Protein AF-0000000087025611 (afdb_homodimer)

Structure (mmCIF, N/CA/C/O backbone):
data_AF-0000000087025611-model_v1
#
loop_
_entity.id
_entity.type
_entity.pdbx_description
1 polymer 'SCY1-like protein 2'
#
loop_
_atom_site.group_PDB
_atom_site.id
_atom_site.type_symbol
_atom_site.label_atom_id
_atom_site.label_alt_id
_atom_site.label_comp_id
_atom_site.label_asym_id
_atom_site.label_entity_id
_atom_site.label_seq_id
_atom_site.pdbx_PDB_ins_code
_atom_site.Cartn_x
_atom_site.Cartn_y
_atom_site.Cartn_z
_atom_site.occupancy
_atom_site.B_iso_or_equiv
_atom_site.auth_seq_id
_atom_site.auth_comp_id
_atom_site.auth_asym_id
_atom_site.auth_atom_id
_atom_site.pdbx_PDB_model_num
ATOM 1 N N . MET A 1 1 ? 12.031 -62.906 -44.969 1 27.3 1 MET A N 1
ATOM 2 C CA . MET A 1 1 ? 12.945 -62.625 -43.844 1 27.3 1 MET A CA 1
ATOM 3 C C . MET A 1 1 ? 12.258 -61.812 -42.781 1 27.3 1 MET A C 1
ATOM 5 O O . MET A 1 1 ? 12.82 -61.594 -41.688 1 27.3 1 MET A O 1
ATOM 9 N N . THR A 1 2 ? 11.25 -61 -43.188 1 36.03 2 THR A N 1
ATOM 10 C CA . THR A 1 2 ? 10.508 -60.031 -42.344 1 36.03 2 THR A CA 1
ATOM 11 C C . THR A 1 2 ? 9.617 -60.75 -41.344 1 36.03 2 THR A C 1
ATOM 13 O O . THR A 1 2 ? 9.25 -60.188 -40.312 1 36.03 2 THR A O 1
ATOM 16 N N . TYR A 1 3 ? 9.086 -61.906 -41.75 1 37.44 3 TYR A N 1
ATOM 17 C CA . TYR A 1 3 ? 8.156 -62.719 -40.969 1 37.44 3 TYR A CA 1
ATOM 18 C C . TYR A 1 3 ? 8.875 -63.469 -39.844 1 37.44 3 TYR A C 1
ATOM 20 O O . TYR A 1 3 ? 8.242 -63.906 -38.875 1 37.44 3 TYR A O 1
ATOM 28 N N . LYS A 1 4 ? 10.133 -63.969 -39.969 1 45.97 4 LYS A N 1
ATOM 29 C CA . LYS A 1 4 ? 10.93 -64.688 -39 1 45.97 4 LYS A CA 1
ATOM 30 C C . LYS A 1 4 ? 11.32 -63.844 -37.812 1 45.97 4 LYS A C 1
ATOM 32 O O . LYS A 1 4 ? 11.5 -64.375 -36.688 1 45.97 4 LYS A O 1
ATOM 37 N N . GLY A 1 5 ? 11.492 -62.531 -38.031 1 41.69 5 GLY A N 1
ATOM 38 C CA . GLY A 1 5 ? 11.781 -61.562 -36.969 1 41.69 5 GLY A CA 1
ATOM 39 C C . GLY A 1 5 ? 10.633 -61.406 -35.969 1 41.69 5 GLY A C 1
ATOM 40 O O . GLY A 1 5 ? 10.859 -61.125 -34.812 1 41.69 5 GLY A O 1
ATOM 41 N N . CYS A 1 6 ? 9.445 -61.5 -36.5 1 44.56 6 CYS A N 1
ATOM 42 C CA . CYS A 1 6 ? 8.203 -61.406 -35.75 1 44.56 6 CYS A CA 1
ATOM 43 C C . CYS A 1 6 ? 8 -62.656 -34.875 1 44.56 6 CYS A C 1
ATOM 45 O O . CYS A 1 6 ? 7.367 -62.562 -33.812 1 44.56 6 CYS A O 1
ATOM 47 N N . SER A 1 7 ? 8.375 -63.875 -35.406 1 44.81 7 SER A N 1
ATOM 48 C CA . SER A 1 7 ? 8.195 -65.125 -34.656 1 44.81 7 SER A CA 1
ATOM 49 C C . SER A 1 7 ? 9.086 -65.188 -33.406 1 44.81 7 SER A C 1
ATOM 51 O O . SER A 1 7 ? 8.664 -65.625 -32.375 1 44.81 7 SER A O 1
ATOM 53 N N . LEU A 1 8 ? 10.383 -64.875 -33.562 1 44.75 8 LEU A N 1
ATOM 54 C CA . LEU A 1 8 ? 11.281 -64.812 -32.406 1 44.75 8 LEU A CA 1
ATOM 55 C C . LEU A 1 8 ? 10.844 -63.688 -31.453 1 44.75 8 LEU A C 1
ATOM 57 O O . LEU A 1 8 ? 11.031 -63.812 -30.234 1 44.75 8 LEU A O 1
ATOM 61 N N . GLN A 1 9 ? 10.297 -62.656 -31.969 1 46.59 9 GLN A N 1
ATOM 62 C CA . GLN A 1 9 ? 9.727 -61.531 -31.219 1 46.59 9 GLN A CA 1
ATOM 63 C C . GLN A 1 9 ? 8.531 -61.969 -30.391 1 46.59 9 GLN A C 1
ATOM 65 O O . GLN A 1 9 ? 8.398 -61.594 -29.219 1 46.59 9 GLN A O 1
ATOM 70 N N . MET A 1 10 ? 7.656 -62.719 -31.078 1 48.69 10 MET A N 1
ATOM 71 C CA . MET A 1 10 ? 6.473 -63.281 -30.422 1 48.69 10 MET A CA 1
ATOM 72 C C . MET A 1 10 ? 6.863 -64.375 -29.422 1 48.69 10 MET A C 1
ATOM 74 O O . MET A 1 10 ? 6.254 -64.5 -28.344 1 48.69 10 MET A O 1
ATOM 78 N N . SER A 1 11 ? 7.723 -65.312 -29.828 1 49.12 11 SER A N 1
ATOM 79 C CA . SER A 1 11 ? 8.203 -66.375 -28.906 1 49.12 11 SER A CA 1
ATOM 80 C C . SER A 1 11 ? 8.922 -65.75 -27.703 1 49.12 11 SER A C 1
ATOM 82 O O . SER A 1 11 ? 8.836 -66.25 -26.594 1 49.12 11 SER A O 1
ATOM 84 N N . LEU A 1 12 ? 9.688 -64.688 -27.938 1 46.97 12 LEU A N 1
ATOM 85 C CA . LEU A 1 12 ? 10.344 -63.969 -26.859 1 46.97 12 LEU A CA 1
ATOM 86 C C . LEU A 1 12 ? 9.32 -63.312 -25.938 1 46.97 12 LEU A C 1
ATOM 88 O O . LEU A 1 12 ? 9.508 -63.312 -24.719 1 46.97 12 LEU A O 1
ATOM 92 N N . LEU A 1 13 ? 8.25 -62.812 -26.5 1 50.62 13 LEU A N 1
ATOM 93 C CA . LEU A 1 13 ? 7.184 -62.219 -25.719 1 50.62 13 LEU A CA 1
ATOM 94 C C . LEU A 1 13 ? 6.426 -63.281 -24.922 1 50.62 13 LEU A C 1
ATOM 96 O O . LEU A 1 13 ? 5.984 -63.031 -23.797 1 50.62 13 LEU A O 1
ATOM 100 N N . GLY A 1 14 ? 6.012 -64.375 -25.562 1 50.84 14 GLY A N 1
ATOM 101 C CA . GLY A 1 14 ? 5.402 -65.5 -24.828 1 50.84 14 GLY A CA 1
ATOM 102 C C . GLY A 1 14 ? 6.23 -65.938 -23.656 1 50.84 14 GLY A C 1
ATOM 103 O O . GLY A 1 14 ? 5.703 -66.188 -22.562 1 50.84 14 GLY A O 1
ATOM 104 N N . HIS A 1 15 ? 7.449 -66.25 -23.812 1 48.22 15 HIS A N 1
ATOM 105 C CA . HIS A 1 15 ? 8.43 -66.688 -22.797 1 48.22 15 HIS A CA 1
ATOM 106 C C . HIS A 1 15 ? 8.781 -65.5 -21.891 1 48.22 15 HIS A C 1
ATOM 108 O O . HIS A 1 15 ? 9.242 -65.688 -20.766 1 48.22 15 HIS A O 1
ATOM 114 N N . GLN A 1 16 ? 8.719 -64.375 -22.156 1 49.34 16 GLN A N 1
ATOM 115 C CA . GLN A 1 16 ? 9.117 -63.188 -21.469 1 49.34 16 GLN A CA 1
ATOM 116 C C . GLN A 1 16 ? 8.156 -62.844 -20.328 1 49.34 16 GLN A C 1
ATOM 118 O O . GLN A 1 16 ? 8.523 -62.156 -19.391 1 49.34 16 GLN A O 1
ATOM 123 N N . GLN A 1 17 ? 6.973 -63.094 -20.516 1 50 17 GLN A N 1
ATOM 124 C CA . GLN A 1 17 ? 6.121 -63.031 -19.328 1 50 17 GLN A CA 1
ATOM 125 C C . GLN A 1 17 ? 6.777 -63.688 -18.125 1 50 17 GLN A C 1
ATOM 127 O O . GLN A 1 17 ? 6.762 -63.156 -17.031 1 50 17 GLN A O 1
ATOM 132 N N . TRP A 1 18 ? 7.18 -64.875 -18.359 1 47.12 18 TRP A N 1
ATOM 133 C CA . TRP A 1 18 ? 7.809 -65.688 -17.328 1 47.12 18 TRP A CA 1
ATOM 134 C C . TRP A 1 18 ? 9.109 -65.062 -16.844 1 47.12 18 TRP A C 1
ATOM 136 O O . TRP A 1 18 ? 9.508 -65.25 -15.695 1 47.12 18 TRP A O 1
ATOM 146 N N . ILE A 1 19 ? 9.883 -64.5 -17.734 1 49.06 19 ILE A N 1
ATOM 147 C CA . ILE A 1 19 ? 11.25 -64.062 -17.453 1 49.06 19 ILE A CA 1
ATOM 148 C C . ILE A 1 19 ? 11.219 -62.844 -16.516 1 49.06 19 ILE A C 1
ATOM 150 O O . ILE A 1 19 ? 12.039 -62.719 -15.602 1 49.06 19 ILE A O 1
ATOM 154 N N . LEU A 1 20 ? 10.461 -61.875 -16.766 1 53.31 20 LEU A N 1
ATOM 155 C CA . LEU A 1 20 ? 10.477 -60.719 -15.859 1 53.31 20 LEU A CA 1
ATOM 156 C C . LEU A 1 20 ? 10.195 -61.188 -14.422 1 53.31 20 LEU A C 1
ATOM 158 O O . LEU A 1 20 ? 10.789 -60.656 -13.477 1 53.31 20 LEU A O 1
ATOM 162 N N . LEU A 1 21 ? 9.336 -62.281 -14.281 1 52.91 21 LEU A N 1
ATOM 163 C CA . LEU A 1 21 ? 8.938 -62.719 -12.945 1 52.91 21 LEU A CA 1
ATOM 164 C C . LEU A 1 21 ? 10.039 -63.531 -12.273 1 52.91 21 LEU A C 1
ATOM 166 O O . LEU A 1 21 ? 10.195 -63.469 -11.047 1 52.91 21 LEU A O 1
ATOM 170 N N . GLY A 1 22 ? 10.695 -64.375 -13.141 1 57.25 22 GLY A N 1
ATOM 171 C CA . GLY A 1 22 ? 11.578 -65.312 -12.453 1 57.25 22 GLY A CA 1
ATOM 172 C C . GLY A 1 22 ? 13.031 -64.875 -12.461 1 57.25 22 GLY A C 1
ATOM 173 O O . GLY A 1 22 ? 13.875 -65.5 -11.828 1 57.25 22 GLY A O 1
ATOM 174 N N . ARG A 1 23 ? 13.391 -63.688 -13.039 1 64.12 23 ARG A N 1
ATOM 175 C CA . ARG A 1 23 ? 14.797 -63.344 -13.188 1 64.12 23 ARG A CA 1
ATOM 176 C C . ARG A 1 23 ? 15.203 -62.25 -12.172 1 64.12 23 ARG A C 1
ATOM 178 O O . ARG A 1 23 ? 14.352 -61.688 -11.484 1 64.12 23 ARG A O 1
ATOM 185 N N . ASP A 1 24 ? 16.578 -62.281 -11.945 1 78.5 24 ASP A N 1
ATOM 186 C CA . ASP A 1 24 ? 17.094 -61.25 -11.055 1 78.5 24 ASP A CA 1
ATOM 187 C C . ASP A 1 24 ? 17.031 -59.875 -11.711 1 78.5 24 ASP A C 1
ATOM 189 O O . ASP A 1 24 ? 16.734 -59.75 -12.898 1 78.5 24 ASP A O 1
ATOM 193 N N . ASN A 1 25 ? 17.094 -58.844 -11.023 1 80.94 25 ASN A N 1
ATOM 194 C CA . ASN A 1 25 ? 16.922 -57.469 -11.43 1 80.94 25 ASN A CA 1
ATOM 195 C C . ASN A 1 25 ? 17.875 -57.094 -12.547 1 80.94 25 ASN A C 1
ATOM 197 O O . ASN A 1 25 ? 17.531 -56.312 -13.445 1 80.94 25 ASN A O 1
ATOM 201 N N . MET A 1 26 ? 19 -57.688 -12.523 1 81.75 26 MET A N 1
ATOM 202 C CA . MET A 1 26 ? 19.984 -57.375 -13.547 1 81.75 26 MET A CA 1
ATOM 203 C C . MET A 1 26 ? 19.547 -57.906 -14.914 1 81.75 26 MET A C 1
ATOM 205 O O . MET A 1 26 ? 19.641 -57.188 -15.914 1 81.75 26 MET A O 1
ATOM 209 N N . GLN A 1 27 ? 19.094 -59.031 -14.906 1 80.19 27 GLN A N 1
ATOM 210 C CA . GLN A 1 27 ? 18.609 -59.625 -16.141 1 80.19 27 GLN A CA 1
ATOM 211 C C . GLN A 1 27 ? 17.375 -58.906 -16.656 1 80.19 27 GLN A C 1
ATOM 213 O O . GLN A 1 27 ? 17.219 -58.719 -17.875 1 80.19 27 GLN A O 1
ATOM 218 N N . LYS A 1 28 ? 16.641 -58.594 -15.75 1 81.69 28 LYS A N 1
ATOM 219 C CA . LYS A 1 28 ? 15.43 -57.875 -16.109 1 81.69 28 LYS A CA 1
ATOM 220 C C . LYS A 1 28 ? 15.773 -56.531 -16.766 1 81.69 28 LYS A C 1
ATOM 222 O O . LYS A 1 28 ? 15.164 -56.156 -17.766 1 81.69 28 LYS A O 1
ATOM 227 N N . SER A 1 29 ? 16.719 -55.906 -16.203 1 84.56 29 SER A N 1
ATOM 228 C CA . SER A 1 29 ? 17.141 -54.594 -16.719 1 84.56 29 SER A CA 1
ATOM 229 C C . SER A 1 29 ? 17.672 -54.719 -18.141 1 84.56 29 SER A C 1
ATOM 231 O O . SER A 1 29 ? 17.375 -53.844 -18.984 1 84.56 29 SER A O 1
ATOM 233 N N . GLU A 1 30 ? 18.344 -55.719 -18.328 1 83.25 30 GLU A N 1
ATOM 234 C CA . GLU A 1 30 ? 18.906 -55.938 -19.672 1 83.25 30 GLU A CA 1
ATOM 235 C C . GLU A 1 30 ? 17.797 -56.219 -20.672 1 83.25 30 GLU A C 1
ATOM 237 O O . GLU A 1 30 ? 17.844 -55.75 -21.812 1 83.25 30 GL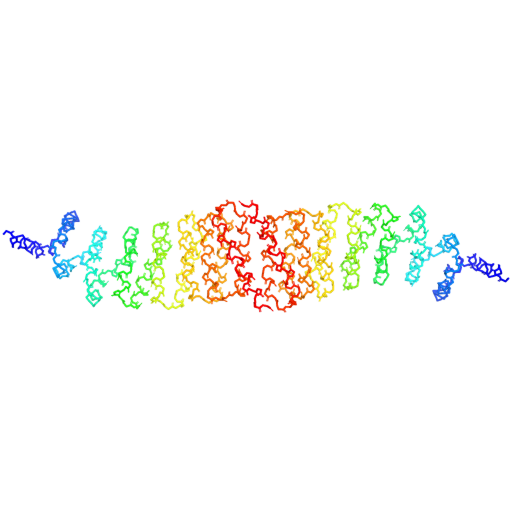U A O 1
ATOM 242 N N . PHE A 1 31 ? 16.969 -56.938 -20.172 1 80.94 31 PHE A N 1
ATOM 243 C CA . PHE A 1 31 ? 15.828 -57.25 -21.031 1 80.94 31 PHE A CA 1
ATOM 244 C C . PHE A 1 31 ? 15.031 -56 -21.375 1 80.94 31 PHE A C 1
ATOM 246 O O . PHE A 1 31 ? 14.664 -55.812 -22.531 1 80.94 31 PHE A O 1
ATOM 253 N N . LEU A 1 32 ? 14.742 -55.281 -20.453 1 83.81 32 LEU A N 1
ATOM 254 C CA . LEU A 1 32 ? 13.945 -54.094 -20.641 1 83.81 32 LEU A CA 1
ATOM 255 C C . LEU A 1 32 ? 14.664 -53.094 -21.562 1 83.81 32 LEU A C 1
ATOM 257 O O . LEU A 1 32 ? 14.023 -52.406 -22.359 1 83.81 32 LEU A O 1
ATOM 261 N N . LYS A 1 33 ? 15.891 -53.031 -21.406 1 83.94 33 LYS A N 1
ATOM 262 C CA . LYS A 1 33 ? 16.672 -52.188 -22.297 1 83.94 33 LYS A CA 1
ATOM 263 C C . LYS A 1 33 ? 16.547 -52.656 -23.75 1 83.94 33 LYS A C 1
ATOM 265 O O . LYS A 1 33 ? 16.391 -51.844 -24.656 1 83.94 33 LYS A O 1
ATOM 270 N N . ALA A 1 34 ? 16.609 -53.844 -23.844 1 80 34 ALA A N 1
ATOM 271 C CA . ALA A 1 34 ? 16.469 -54.438 -25.188 1 80 34 ALA A CA 1
ATOM 272 C C . ALA A 1 34 ? 15.078 -54.188 -25.75 1 80 34 ALA A C 1
ATOM 274 O O . ALA A 1 34 ? 14.93 -53.844 -26.922 1 80 34 ALA A O 1
ATOM 275 N N . LEU A 1 35 ? 14.164 -54.375 -24.922 1 80 35 LEU A N 1
ATOM 276 C CA . LEU A 1 35 ? 12.781 -54.125 -25.312 1 80 35 LEU A CA 1
ATOM 277 C C . LEU A 1 35 ? 12.578 -52.688 -25.766 1 80 35 LEU A C 1
ATOM 279 O O . LEU A 1 35 ? 11.867 -52.438 -26.734 1 80 35 LEU A O 1
ATOM 283 N N . SER A 1 36 ? 13.156 -51.781 -25.109 1 80.81 36 SER A N 1
ATOM 284 C CA . SER A 1 36 ? 13.039 -50.375 -25.422 1 80.81 36 SER A CA 1
ATOM 285 C C . SER A 1 36 ? 13.609 -50.062 -26.797 1 80.81 36 SER A C 1
ATOM 287 O O . SER A 1 36 ? 13.078 -49.188 -27.516 1 80.81 36 SER A O 1
ATOM 289 N N . ASP A 1 37 ? 14.547 -50.719 -27.156 1 78.81 37 ASP A N 1
ATOM 290 C CA . ASP A 1 37 ? 15.18 -50.5 -28.453 1 78.81 37 ASP A CA 1
ATOM 291 C C . ASP A 1 37 ? 14.312 -51.062 -29.578 1 78.81 37 ASP A C 1
ATOM 293 O O . ASP A 1 37 ? 14.336 -50.531 -30.703 1 78.81 37 ASP A O 1
ATOM 297 N N . MET A 1 38 ? 13.539 -52.031 -29.219 1 76.5 38 MET A N 1
ATOM 298 C CA . MET A 1 38 ? 12.727 -52.688 -30.234 1 76.5 38 MET A CA 1
ATOM 299 C C . MET A 1 38 ? 11.305 -52.125 -30.25 1 76.5 38 MET A C 1
ATOM 301 O O . MET A 1 38 ? 10.469 -52.562 -31.047 1 76.5 38 MET A O 1
ATOM 305 N N . TRP A 1 39 ? 11.078 -51.156 -29.516 1 75.19 39 TRP A N 1
ATOM 306 C CA . TRP A 1 39 ? 9.758 -50.594 -29.203 1 75.19 39 TRP A CA 1
ATOM 307 C C . TRP A 1 39 ? 9.039 -50.156 -30.453 1 75.19 39 TRP A C 1
ATOM 309 O O . TRP A 1 39 ? 7.844 -50.406 -30.625 1 75.19 39 TRP A O 1
ATOM 319 N N . LYS A 1 40 ? 9.758 -49.5 -31.281 1 76.19 40 LYS A N 1
ATOM 320 C CA . LYS A 1 40 ? 9.211 -48.906 -32.5 1 76.19 40 LYS A CA 1
ATOM 321 C C . LYS A 1 40 ? 8.742 -50 -33.469 1 76.19 40 LYS A C 1
ATOM 323 O O . LYS A 1 40 ? 7.914 -49.75 -34.344 1 76.19 40 LYS A O 1
ATOM 328 N N . ASP A 1 41 ? 9.141 -51.188 -33.219 1 76.31 41 ASP A N 1
ATOM 329 C CA . ASP A 1 41 ? 8.844 -52.281 -34.156 1 76.31 41 ASP A CA 1
ATOM 330 C C . ASP A 1 41 ? 7.547 -52.969 -33.781 1 76.31 41 ASP A C 1
ATOM 332 O O . ASP A 1 41 ? 7.008 -53.75 -34.594 1 76.31 41 ASP A O 1
ATOM 336 N N . PHE A 1 42 ? 7.102 -52.719 -32.688 1 79.56 42 PHE A N 1
ATOM 337 C CA . PHE A 1 42 ? 5.898 -53.375 -32.219 1 79.56 42 PHE A CA 1
ATOM 338 C C . PHE A 1 42 ? 4.652 -52.625 -32.625 1 79.56 42 PHE A C 1
ATOM 340 O O . PHE A 1 42 ? 4.645 -51.375 -32.625 1 79.56 42 PHE A O 1
ATOM 347 N N . ASP A 1 43 ? 3.711 -53.438 -33.125 1 82.44 43 ASP A N 1
ATOM 348 C CA . ASP A 1 43 ? 2.422 -52.781 -33.375 1 82.44 43 ASP A CA 1
ATOM 349 C C . ASP A 1 43 ? 1.717 -52.469 -32.031 1 82.44 43 ASP A C 1
ATOM 351 O O . ASP A 1 43 ? 2.039 -53.031 -31 1 82.44 43 ASP A O 1
ATOM 355 N N . SER A 1 44 ? 0.747 -51.656 -32.094 1 84.19 44 SER A N 1
ATOM 356 C CA . SER A 1 44 ? 0.056 -51.125 -30.906 1 84.19 44 SER A CA 1
ATOM 357 C C . SER A 1 44 ? -0.685 -52.25 -30.172 1 84.19 44 SER A C 1
ATOM 359 O O . SER A 1 44 ? -0.745 -52.25 -28.938 1 84.19 44 SER A O 1
ATOM 361 N N . ARG A 1 45 ? -1.154 -53.156 -30.906 1 84.75 45 ARG A N 1
ATOM 362 C CA . ARG A 1 45 ? -1.917 -54.25 -30.297 1 84.75 45 ARG A CA 1
ATOM 363 C C . ARG A 1 45 ? -1.011 -55.156 -29.5 1 84.75 45 ARG A C 1
ATOM 365 O O . ARG A 1 45 ? -1.366 -55.594 -28.406 1 84.75 45 ARG A O 1
ATOM 372 N N . VAL A 1 46 ? 0.143 -55.406 -30.094 1 83 46 VAL A N 1
ATOM 373 C CA . VAL A 1 46 ? 1.105 -56.25 -29.422 1 83 46 VAL A CA 1
ATOM 374 C C . VAL A 1 46 ? 1.57 -55.594 -28.125 1 83 46 VAL A C 1
ATOM 376 O O . VAL A 1 46 ? 1.651 -56.219 -27.078 1 83 46 VAL A O 1
ATOM 379 N N . LEU A 1 47 ? 1.845 -54.438 -28.266 1 84.81 47 LEU A N 1
ATOM 380 C CA . LEU A 1 47 ? 2.295 -53.688 -27.094 1 84.81 47 LEU A CA 1
ATOM 381 C C . LEU A 1 47 ? 1.229 -53.688 -26 1 84.81 47 LEU A C 1
ATOM 383 O O . LEU A 1 47 ? 1.532 -53.906 -24.828 1 84.81 47 LEU A O 1
ATOM 387 N N . GLN A 1 48 ? 0.052 -53.562 -26.328 1 86.75 48 GLN A N 1
ATOM 388 C CA . GLN A 1 48 ? -1.047 -53.406 -25.391 1 86.75 48 GLN A CA 1
ATOM 389 C C . GLN A 1 48 ? -1.408 -54.719 -24.75 1 86.75 48 GLN A C 1
ATOM 391 O O . GLN A 1 48 ? -1.672 -54.781 -23.547 1 86.75 48 GLN A O 1
ATOM 396 N N . TYR A 1 49 ? -1.342 -55.719 -25.547 1 85.19 49 TYR A N 1
ATOM 397 C CA . TYR A 1 49 ? -1.944 -56.938 -25.031 1 85.19 49 TYR A CA 1
ATOM 398 C C . TYR A 1 49 ? -0.875 -57.938 -24.641 1 85.19 49 TYR A C 1
ATOM 400 O O . TYR A 1 49 ? -1.134 -58.844 -23.844 1 85.19 49 TYR A O 1
ATOM 408 N N . LYS A 1 50 ? 0.279 -57.688 -25.141 1 84.19 50 LYS A N 1
ATOM 409 C CA . LYS A 1 50 ? 1.318 -58.688 -24.828 1 84.19 50 LYS A CA 1
ATOM 410 C C . LYS A 1 50 ? 2.4 -58.094 -23.938 1 84.19 50 LYS A C 1
ATOM 412 O O . LYS A 1 50 ? 2.918 -58.75 -23.047 1 84.19 50 LYS A O 1
ATOM 417 N N . VAL A 1 51 ? 2.707 -56.938 -24.188 1 85.56 51 VAL A N 1
ATOM 418 C CA . VAL A 1 51 ? 3.844 -56.344 -23.5 1 85.56 51 VAL A CA 1
ATOM 419 C C . VAL A 1 51 ? 3.369 -55.625 -22.234 1 85.56 51 VAL A C 1
ATOM 421 O O . VAL A 1 51 ? 4 -55.75 -21.172 1 85.56 51 VAL A O 1
ATOM 424 N N . LEU A 1 52 ? 2.27 -55.031 -22.25 1 89.19 52 LEU A N 1
ATOM 425 C CA . LEU A 1 52 ? 1.783 -54.156 -21.172 1 89.19 52 LEU A CA 1
ATOM 426 C C . LEU A 1 52 ? 1.479 -54.969 -19.922 1 89.19 52 LEU A C 1
ATOM 428 O O . LEU A 1 52 ? 1.9 -54.625 -18.828 1 89.19 52 LEU A O 1
ATOM 432 N N . PRO A 1 53 ? 0.825 -56.062 -20.078 1 87.69 53 PRO A N 1
ATOM 433 C CA . PRO A 1 53 ? 0.436 -56.812 -18.875 1 87.69 53 PRO A CA 1
ATOM 434 C C . PRO A 1 53 ? 1.636 -57.25 -18.047 1 87.69 53 PRO A C 1
ATOM 436 O O . PRO A 1 53 ? 1.676 -57 -16.828 1 87.69 53 PRO A O 1
ATOM 439 N N . PRO A 1 54 ? 2.646 -57.812 -18.609 1 85.56 54 PRO A N 1
ATOM 440 C CA . PRO A 1 54 ? 3.816 -58.156 -17.797 1 85.56 54 PRO A CA 1
ATOM 441 C C . PRO A 1 54 ? 4.512 -56.938 -17.203 1 85.56 54 PRO A C 1
ATOM 443 O O . PRO A 1 54 ? 5.059 -57 -16.109 1 85.56 54 PRO A O 1
ATOM 446 N N . LEU A 1 55 ? 4.629 -55.938 -17.922 1 88.62 55 LEU A N 1
ATOM 447 C CA . LEU A 1 55 ? 5.207 -54.688 -17.406 1 88.62 55 LEU A CA 1
ATOM 448 C C . LEU A 1 55 ? 4.441 -54.188 -16.188 1 88.62 55 LEU A C 1
ATOM 450 O O . LEU A 1 55 ? 5.047 -53.812 -15.188 1 88.62 55 LEU A O 1
ATOM 454 N N . CYS A 1 56 ? 3.158 -54.25 -16.25 1 90.75 56 CYS A N 1
ATOM 455 C CA . CYS A 1 56 ? 2.305 -53.812 -15.148 1 90.75 56 CYS A CA 1
ATOM 456 C C . CYS A 1 56 ? 2.52 -54.688 -13.914 1 90.75 56 CYS A C 1
ATOM 458 O O . CYS A 1 56 ? 2.516 -54.188 -12.789 1 90.75 56 CYS A O 1
ATOM 460 N N . ALA A 1 57 ? 2.758 -55.875 -14.188 1 87.12 57 ALA A N 1
ATOM 461 C CA . ALA A 1 57 ? 2.979 -56.812 -13.086 1 87.12 57 ALA A CA 1
ATOM 462 C C . ALA A 1 57 ? 4.305 -56.5 -12.383 1 87.12 57 ALA A C 1
ATOM 464 O O . ALA A 1 57 ? 4.445 -56.75 -11.18 1 87.12 57 ALA A O 1
ATOM 465 N N . GLU A 1 58 ? 5.203 -55.969 -13.125 1 86.06 58 GLU A N 1
ATOM 466 C CA . GLU A 1 58 ? 6.543 -55.719 -12.586 1 86.06 58 GLU A CA 1
ATOM 467 C C . GLU A 1 58 ? 6.637 -54.344 -11.938 1 86.06 58 GLU A C 1
ATOM 469 O O . GLU A 1 58 ? 7.656 -54 -11.336 1 86.06 58 GLU A O 1
ATOM 474 N N . LEU A 1 59 ? 5.66 -53.594 -11.969 1 88.62 59 LEU A N 1
ATOM 475 C CA . LEU A 1 59 ? 5.668 -52.25 -11.438 1 88.62 59 LEU A CA 1
ATOM 476 C C . LEU A 1 59 ? 5.797 -52.281 -9.922 1 88.62 59 LEU A C 1
ATOM 478 O O . LEU A 1 59 ? 6.176 -51.25 -9.312 1 88.62 59 LEU A O 1
ATOM 482 N N . ARG A 1 60 ? 5.52 -53.344 -9.367 1 84 60 ARG A N 1
ATOM 483 C CA . ARG A 1 60 ? 5.641 -53.469 -7.922 1 84 60 ARG A CA 1
ATOM 484 C C . ARG A 1 60 ? 7.105 -53.5 -7.496 1 84 60 ARG A C 1
ATOM 486 O O . ARG A 1 60 ? 7.426 -53.281 -6.328 1 84 60 ARG A O 1
ATOM 493 N N . ASN A 1 61 ? 7.93 -53.812 -8.445 1 84.06 61 ASN A N 1
ATOM 494 C CA . ASN A 1 61 ? 9.367 -53.812 -8.203 1 84.06 61 ASN A CA 1
ATOM 495 C C . ASN A 1 61 ? 9.938 -52.375 -8.25 1 84.06 61 ASN A C 1
ATOM 497 O O . ASN A 1 61 ? 10.156 -51.844 -9.328 1 84.06 61 ASN A O 1
ATOM 501 N N . LEU A 1 62 ? 10.352 -51.938 -7.152 1 82.75 62 LEU A N 1
ATOM 502 C CA . LEU A 1 62 ? 10.773 -50.562 -6.984 1 82.75 62 LEU A CA 1
ATOM 503 C C . LEU A 1 62 ? 12.047 -50.281 -7.77 1 82.75 62 LEU A C 1
ATOM 505 O O . LEU A 1 62 ? 12.219 -49.188 -8.312 1 82.75 62 LEU A O 1
ATOM 509 N N . VAL A 1 63 ? 12.828 -51.188 -7.836 1 83.94 63 VAL A N 1
ATOM 510 C CA . VAL A 1 63 ? 14.125 -51.031 -8.492 1 83.94 63 VAL A CA 1
ATOM 511 C C . VAL A 1 63 ? 13.922 -50.844 -10 1 83.94 63 VAL A C 1
ATOM 513 O O . VAL A 1 63 ? 14.625 -50.062 -10.641 1 83.94 63 VAL A O 1
ATOM 516 N N . MET A 1 64 ? 12.914 -51.5 -10.516 1 85.62 64 MET A N 1
ATOM 517 C CA . MET A 1 64 ? 12.711 -51.531 -11.961 1 85.62 64 MET A CA 1
ATOM 518 C C . MET A 1 64 ? 11.734 -50.438 -12.391 1 85.62 64 MET A C 1
ATOM 520 O O . MET A 1 64 ? 11.609 -50.125 -13.578 1 85.62 64 MET A O 1
ATOM 524 N N . GLN A 1 65 ? 11.125 -49.844 -11.461 1 88.25 65 GLN A N 1
ATOM 525 C CA . GLN A 1 65 ? 10.047 -48.906 -11.719 1 88.25 65 GLN A CA 1
ATOM 526 C C . GLN A 1 65 ? 10.516 -47.781 -12.633 1 88.25 65 GLN A C 1
ATOM 528 O O . GLN A 1 65 ? 9.828 -47.438 -13.586 1 88.25 65 GLN A O 1
ATOM 533 N N . PRO A 1 66 ? 11.633 -47.25 -12.398 1 88.38 66 PRO A N 1
ATOM 534 C CA . PRO A 1 66 ? 12.078 -46.125 -13.227 1 88.38 66 PRO A CA 1
ATOM 535 C C . PRO A 1 66 ? 12.219 -46.5 -14.703 1 88.38 66 PRO A C 1
ATOM 537 O O . PRO A 1 66 ? 12.07 -45.656 -15.57 1 88.38 66 PRO A O 1
ATOM 540 N N . MET A 1 67 ? 12.438 -47.75 -14.898 1 87.94 67 MET A N 1
ATOM 541 C CA . MET A 1 67 ? 12.609 -48.188 -16.281 1 87.94 67 MET A CA 1
ATOM 542 C C . MET A 1 67 ? 11.273 -48.594 -16.891 1 87.94 67 MET A C 1
ATOM 544 O O . MET A 1 67 ? 11.078 -48.438 -18.094 1 87.94 67 MET A O 1
ATOM 548 N N . ILE A 1 68 ? 10.422 -49.031 -16.094 1 90.56 68 ILE A N 1
ATOM 549 C CA . ILE A 1 68 ? 9.172 -49.594 -16.578 1 90.56 68 ILE A CA 1
ATOM 550 C C . ILE A 1 68 ? 8.141 -48.5 -16.781 1 90.56 68 ILE A C 1
ATOM 552 O O . ILE A 1 68 ? 7.363 -48.531 -17.75 1 90.56 68 ILE A O 1
ATOM 556 N N . VAL A 1 69 ? 8.18 -47.531 -15.992 1 93.06 69 VAL A N 1
ATOM 557 C CA . VAL A 1 69 ? 7.145 -46.5 -15.969 1 93.06 69 VAL A CA 1
ATOM 558 C C . VAL A 1 69 ? 7.105 -45.781 -17.312 1 93.06 69 VAL A C 1
ATOM 560 O O . VAL A 1 69 ? 6.039 -45.625 -17.922 1 93.06 69 VAL A O 1
ATOM 563 N N . PRO A 1 70 ? 8.25 -45.344 -17.828 1 92.38 70 PRO A N 1
ATOM 564 C CA . PRO A 1 70 ? 8.203 -44.688 -19.109 1 92.38 70 PRO A CA 1
ATOM 565 C C . PRO A 1 70 ? 7.613 -45.531 -20.219 1 92.38 70 PRO A C 1
ATOM 567 O O . PRO A 1 70 ? 6.945 -45.031 -21.125 1 92.38 70 PRO A O 1
ATOM 570 N N . MET A 1 71 ? 7.852 -46.781 -20.109 1 88.94 71 MET A N 1
ATOM 571 C CA . MET A 1 71 ? 7.336 -47.688 -21.109 1 88.94 71 MET A CA 1
ATOM 572 C C . MET A 1 71 ? 5.82 -47.844 -21 1 88.94 71 MET A C 1
ATOM 574 O O . MET A 1 71 ? 5.117 -47.812 -22.016 1 88.94 71 MET A O 1
ATOM 578 N N . VAL A 1 72 ? 5.418 -47.969 -19.812 1 92.38 72 VAL A N 1
ATOM 579 C CA . VAL A 1 72 ? 3.984 -48.094 -19.562 1 92.38 72 VAL A CA 1
ATOM 580 C C . VAL A 1 72 ? 3.266 -46.844 -20.031 1 92.38 72 VAL A C 1
ATOM 582 O O . VAL A 1 72 ? 2.221 -46.906 -20.672 1 92.38 72 VAL A O 1
ATOM 585 N N . LEU A 1 73 ? 3.82 -45.688 -19.812 1 93.38 73 LEU A N 1
ATOM 586 C CA . LEU A 1 73 ? 3.227 -44.406 -20.203 1 93.38 73 LEU A CA 1
ATOM 587 C C . LEU A 1 73 ? 3.209 -44.25 -21.719 1 93.38 73 LEU A C 1
ATOM 589 O O . LEU A 1 73 ? 2.246 -43.719 -22.281 1 93.38 73 LEU A O 1
ATOM 593 N N . LYS A 1 74 ? 4.242 -44.656 -22.297 1 90.81 74 LYS A N 1
ATOM 594 C CA . LYS A 1 74 ? 4.301 -44.594 -23.75 1 90.81 74 LYS A CA 1
ATOM 595 C C . LYS A 1 74 ? 3.205 -45.438 -24.391 1 90.81 74 LYS A C 1
ATOM 597 O O . LYS A 1 74 ? 2.562 -45 -25.359 1 90.81 74 LYS A O 1
ATOM 602 N N . ILE A 1 75 ? 2.982 -46.594 -23.875 1 91.25 75 ILE A N 1
ATOM 603 C CA . ILE A 1 75 ? 1.931 -47.469 -24.375 1 91.25 75 ILE A CA 1
ATOM 604 C C . ILE A 1 75 ? 0.564 -46.844 -24.109 1 91.25 75 ILE A C 1
ATOM 606 O O . ILE A 1 75 ? -0.346 -46.938 -24.938 1 91.25 75 ILE A O 1
ATOM 610 N N . ALA A 1 76 ? 0.454 -46.281 -23 1 92.81 76 ALA A N 1
ATOM 611 C CA . ALA A 1 76 ? -0.795 -45.625 -22.578 1 92.81 76 ALA A CA 1
ATOM 612 C C . ALA A 1 76 ? -1.212 -44.531 -23.562 1 92.81 76 ALA A C 1
ATOM 614 O O . ALA A 1 76 ? -2.402 -44.25 -23.703 1 92.81 76 ALA A O 1
ATOM 615 N N . GLU A 1 77 ? -0.243 -43.906 -24.266 1 91.56 77 GLU A N 1
ATOM 616 C CA . GLU A 1 77 ? -0.536 -42.844 -25.219 1 91.56 77 GLU A CA 1
ATOM 617 C C . GLU A 1 77 ? -1.445 -43.344 -26.344 1 91.56 77 GLU A C 1
ATOM 619 O O . GLU A 1 77 ? -2.336 -42.625 -26.797 1 91.56 77 GLU A O 1
ATOM 624 N N . SER A 1 78 ? -1.197 -44.562 -26.672 1 88.88 78 SER A N 1
ATOM 625 C CA . SER A 1 78 ? -1.954 -45.125 -27.781 1 88.88 78 SER A CA 1
ATOM 626 C C . SER A 1 78 ? -3.164 -45.938 -27.281 1 88.88 78 SER A C 1
ATOM 628 O O . SER A 1 78 ? -4 -46.344 -28.078 1 88.88 78 SER A O 1
ATOM 630 N N . GLN A 1 79 ? -3.297 -46.094 -26.094 1 91.12 79 GLN A N 1
ATOM 631 C CA . GLN A 1 79 ? -4.395 -46.844 -25.5 1 91.12 79 GLN A CA 1
ATOM 632 C C . GLN A 1 79 ? -5.668 -46 -25.438 1 91.12 79 GLN A C 1
ATOM 634 O O . GLN A 1 79 ? -5.605 -44.812 -25.203 1 91.12 79 GLN A O 1
ATOM 639 N N . ASP A 1 80 ? -6.777 -46.625 -25.688 1 91.94 80 ASP A N 1
ATOM 640 C CA . ASP A 1 80 ? -8.031 -45.906 -25.516 1 91.94 80 ASP A CA 1
ATOM 641 C C . ASP A 1 80 ? -8.367 -45.719 -24.047 1 91.94 80 ASP A C 1
ATOM 643 O O . ASP A 1 80 ? -7.82 -46.406 -23.188 1 91.94 80 ASP A O 1
ATOM 647 N N . LYS A 1 81 ? -9.18 -44.812 -23.75 1 94 81 LYS A N 1
ATOM 648 C CA . LYS A 1 81 ? -9.516 -44.406 -22.391 1 94 81 LYS A CA 1
ATOM 649 C C . LYS A 1 81 ? -10.047 -45.594 -21.578 1 94 81 LYS A C 1
ATOM 651 O O . LYS A 1 81 ? -9.688 -45.75 -20.406 1 94 81 LYS A O 1
ATOM 656 N N . THR A 1 82 ? -10.859 -46.375 -22.234 1 93.56 82 THR A N 1
ATOM 657 C CA . THR A 1 82 ? -11.477 -47.5 -21.531 1 93.56 82 THR A CA 1
ATOM 658 C C . THR A 1 82 ? -10.422 -48.5 -21.125 1 93.56 82 THR A C 1
ATOM 660 O O . THR A 1 82 ? -10.391 -48.938 -19.969 1 93.56 82 THR A O 1
ATOM 663 N N . ASP A 1 83 ? -9.586 -48.844 -22 1 92.06 83 ASP A N 1
ATOM 664 C CA . ASP A 1 83 ? -8.531 -49.812 -21.719 1 92.06 83 ASP A CA 1
ATOM 665 C C . ASP A 1 83 ? -7.555 -49.281 -20.672 1 92.06 83 ASP A C 1
ATOM 667 O O . ASP A 1 83 ? -7.086 -50.031 -19.812 1 92.06 83 ASP A O 1
ATOM 671 N N . PHE A 1 84 ? -7.301 -48.094 -20.781 1 95.19 84 PHE A N 1
ATOM 672 C CA . PHE A 1 84 ? -6.395 -47.469 -19.812 1 95.19 84 PHE A CA 1
ATOM 673 C C . PHE A 1 84 ? -6.957 -47.531 -18.406 1 95.19 84 PHE A C 1
ATOM 675 O O . PHE A 1 84 ? -6.254 -47.938 -17.484 1 95.19 84 PHE A O 1
ATOM 682 N N . GLU A 1 85 ? -8.156 -47.219 -18.234 1 93.31 85 GLU A N 1
ATOM 683 C CA . GLU A 1 85 ? -8.797 -47.156 -16.922 1 93.31 85 GLU A CA 1
ATOM 684 C C . GLU A 1 85 ? -8.914 -48.562 -16.328 1 93.31 85 GLU A C 1
ATOM 686 O O . GLU A 1 85 ? -8.82 -48.719 -15.102 1 93.31 85 GLU A O 1
ATOM 691 N N . LEU A 1 86 ? -9.008 -49.469 -17.203 1 90 86 LEU A N 1
ATOM 692 C CA . LEU A 1 86 ? -9.281 -50.844 -16.719 1 90 86 LEU A CA 1
ATOM 693 C C . LEU A 1 86 ? -7.98 -51.594 -16.453 1 90 86 LEU A C 1
ATOM 695 O O . LEU A 1 86 ? -7.902 -52.375 -15.508 1 90 86 LEU A O 1
ATOM 699 N N . VAL A 1 87 ? -7.023 -51.281 -17.219 1 89.06 87 VAL A N 1
ATOM 700 C CA . VAL A 1 87 ? -5.84 -52.125 -17.156 1 89.06 87 VAL A CA 1
ATOM 701 C C . VAL A 1 87 ? -4.652 -51.344 -16.625 1 89.06 87 VAL A C 1
ATOM 703 O O . VAL A 1 87 ? -4.023 -51.75 -15.641 1 89.06 87 VAL A O 1
ATOM 706 N N . THR A 1 88 ? -4.418 -50.281 -17.234 1 94.25 88 THR A N 1
ATOM 707 C CA . THR A 1 88 ? -3.174 -49.562 -17 1 94.25 88 THR A CA 1
ATOM 708 C C . THR A 1 88 ? -3.258 -48.781 -15.695 1 94.25 88 THR A C 1
ATOM 710 O O . THR A 1 88 ? -2.35 -48.844 -14.867 1 94.25 88 THR A O 1
ATOM 713 N N . PHE A 1 89 ? -4.359 -48.062 -15.422 1 95.5 89 PHE A N 1
ATOM 714 C CA . PHE A 1 89 ? -4.484 -47.156 -14.305 1 95.5 89 PHE A CA 1
ATOM 715 C C . PHE A 1 89 ? -4.379 -47.906 -12.977 1 95.5 89 PHE A C 1
ATOM 717 O O . PHE A 1 89 ? -3.605 -47.5 -12.102 1 95.5 89 PHE A O 1
ATOM 724 N N . PRO A 1 90 ? -5.094 -48.969 -12.844 1 94.12 90 PRO A N 1
ATOM 725 C CA . PRO A 1 90 ? -5.004 -49.688 -11.578 1 94.12 90 PRO A CA 1
ATOM 726 C C . PRO A 1 90 ? -3.576 -50.125 -11.25 1 94.12 90 PRO A C 1
ATOM 728 O O . PRO A 1 90 ? -3.191 -50.156 -10.078 1 94.12 90 PRO A O 1
ATOM 731 N N . ALA A 1 91 ? -2.812 -50.469 -12.281 1 92.44 91 ALA A N 1
ATOM 732 C CA . ALA A 1 91 ? -1.427 -50.875 -12.078 1 92.44 91 ALA A CA 1
ATOM 733 C C . ALA A 1 91 ? -0.546 -49.688 -11.695 1 92.44 91 ALA A C 1
ATOM 735 O O . ALA A 1 91 ? 0.47 -49.844 -11.016 1 92.44 91 ALA A O 1
ATOM 736 N N . LEU A 1 92 ? -0.925 -48.562 -12.102 1 95.12 92 LEU A N 1
ATOM 737 C CA . LEU A 1 92 ? -0.143 -47.344 -11.859 1 95.12 92 LEU A CA 1
ATOM 738 C C . LEU A 1 92 ? -0.458 -46.75 -10.492 1 95.12 92 LEU A C 1
ATOM 740 O O . LEU A 1 92 ? 0.334 -45.969 -9.945 1 95.12 92 LEU A O 1
ATOM 744 N N . VAL A 1 93 ? -1.588 -47.031 -9.922 1 95.38 93 VAL A N 1
ATOM 745 C CA . VAL A 1 93 ? -2.1 -46.406 -8.703 1 95.38 93 VAL A CA 1
ATOM 746 C C . VAL A 1 93 ? -1.069 -46.531 -7.586 1 95.38 93 VAL A C 1
ATOM 748 O O . VAL A 1 93 ? -0.7 -45.562 -6.949 1 95.38 93 VAL A O 1
ATOM 751 N N . PRO A 1 94 ? -0.546 -47.719 -7.387 1 94.44 94 PRO A N 1
ATOM 752 C CA . PRO A 1 94 ? 0.461 -47.844 -6.328 1 94.44 94 PRO A CA 1
ATOM 753 C C . PRO A 1 94 ? 1.698 -46.969 -6.602 1 94.44 94 PRO A C 1
ATOM 755 O O . PRO A 1 94 ? 2.293 -46.438 -5.668 1 94.44 94 PRO A O 1
ATOM 758 N N . VAL A 1 95 ? 2.09 -46.906 -7.82 1 94.69 95 VAL A N 1
ATOM 759 C CA . VAL A 1 95 ? 3.258 -46.094 -8.195 1 94.69 95 VAL A CA 1
ATOM 760 C C . VAL A 1 95 ? 2.965 -44.625 -7.988 1 94.69 95 VAL A C 1
ATOM 762 O O . VAL A 1 95 ? 3.807 -43.875 -7.473 1 94.69 95 VAL A O 1
ATOM 765 N N . LEU A 1 96 ? 1.782 -44.188 -8.336 1 95.75 96 LEU A N 1
ATOM 766 C CA . LEU A 1 96 ? 1.375 -42.781 -8.164 1 95.75 96 LEU A CA 1
ATOM 767 C C . LEU A 1 96 ? 1.444 -42.375 -6.695 1 95.75 96 LEU A C 1
ATOM 769 O O . LEU A 1 96 ? 1.81 -41.25 -6.383 1 95.75 96 LEU A O 1
ATOM 773 N N . ASN A 1 97 ? 1.184 -43.281 -5.871 1 94.19 97 ASN A N 1
ATOM 774 C CA . ASN A 1 97 ? 1.053 -42.969 -4.449 1 94.19 97 ASN A CA 1
ATOM 775 C C . ASN A 1 97 ? 2.406 -42.969 -3.748 1 94.19 97 ASN A C 1
ATOM 777 O O . ASN A 1 97 ? 2.58 -42.312 -2.715 1 94.19 97 ASN A O 1
ATOM 781 N N . THR A 1 98 ? 3.391 -43.562 -4.371 1 91.62 98 THR A N 1
ATOM 782 C CA . THR A 1 98 ? 4.629 -43.75 -3.621 1 91.62 98 THR A CA 1
ATOM 783 C C . THR A 1 98 ? 5.812 -43.188 -4.387 1 91.62 98 THR A C 1
ATOM 785 O O . THR A 1 98 ? 6.918 -43.062 -3.848 1 91.62 98 THR A O 1
ATOM 788 N N . ALA A 1 99 ? 5.594 -42.781 -5.57 1 92.94 99 ALA A N 1
ATOM 789 C CA . ALA A 1 99 ? 6.691 -42.312 -6.418 1 92.94 99 ALA A CA 1
ATOM 790 C C . ALA A 1 99 ? 7.414 -41.156 -5.777 1 92.94 99 ALA A C 1
ATOM 792 O O . ALA A 1 99 ? 6.797 -40.312 -5.094 1 92.94 99 ALA A O 1
ATOM 793 N N . ALA A 1 100 ? 8.688 -41.125 -5.98 1 92.94 100 ALA A N 1
ATOM 794 C CA . ALA A 1 100 ? 9.547 -40.031 -5.496 1 92.94 100 ALA A CA 1
ATOM 795 C C . ALA A 1 100 ? 10.695 -39.75 -6.465 1 92.94 100 ALA A C 1
ATOM 797 O O . ALA A 1 100 ? 10.938 -40.562 -7.379 1 92.94 100 ALA A O 1
ATOM 798 N N . GLY A 1 101 ? 11.281 -38.625 -6.305 1 93.25 101 GLY A N 1
ATOM 799 C CA . GLY A 1 101 ? 12.445 -38.281 -7.109 1 93.25 101 GLY A CA 1
ATOM 800 C C . GLY A 1 101 ? 12.156 -38.281 -8.602 1 93.25 101 GLY A C 1
ATOM 801 O O . GLY A 1 101 ? 11.219 -37.625 -9.047 1 93.25 101 GLY A O 1
ATOM 802 N N . GLU A 1 102 ? 12.953 -39.062 -9.312 1 93.19 102 GLU A N 1
ATOM 803 C CA . GLU A 1 102 ? 12.883 -39.031 -10.766 1 93.19 102 GLU A CA 1
ATOM 804 C C . GLU A 1 102 ? 11.594 -39.656 -11.273 1 93.19 102 GLU A C 1
ATOM 806 O O . GLU A 1 102 ? 11.039 -39.25 -12.289 1 93.19 102 GLU A O 1
ATOM 811 N N . THR A 1 103 ? 11.188 -40.656 -10.625 1 94 103 THR A N 1
ATOM 812 C CA . THR A 1 103 ? 9.945 -41.312 -11.023 1 94 103 THR A CA 1
ATOM 813 C C . THR A 1 103 ? 8.75 -40.406 -10.852 1 94 103 THR A C 1
ATOM 815 O O . THR A 1 103 ? 7.875 -40.344 -11.719 1 94 103 THR A O 1
ATOM 818 N N . LEU A 1 104 ? 8.734 -39.719 -9.766 1 95.94 104 LEU A N 1
ATOM 819 C CA . LEU A 1 104 ? 7.688 -38.75 -9.539 1 95.94 104 LEU A CA 1
ATOM 820 C C . LEU A 1 104 ? 7.719 -37.656 -10.617 1 95.94 104 LEU A C 1
ATOM 822 O O . LEU A 1 104 ? 6.672 -37.281 -11.156 1 95.94 104 LEU A O 1
ATOM 826 N N . LEU A 1 105 ? 8.906 -37.156 -10.93 1 96.56 105 LEU A N 1
ATOM 827 C CA . LEU A 1 105 ? 9.07 -36.156 -11.961 1 96.56 105 LEU A CA 1
ATOM 828 C C . LEU A 1 105 ? 8.508 -36.625 -13.297 1 96.56 105 LEU A C 1
ATOM 830 O O . LEU A 1 105 ? 7.777 -35.875 -13.961 1 96.56 105 LEU A O 1
ATOM 834 N N . LEU A 1 106 ? 8.805 -37.812 -13.609 1 95.56 106 LEU A N 1
ATOM 835 C CA . LEU A 1 106 ? 8.336 -38.406 -14.867 1 95.56 106 LEU A CA 1
ATOM 836 C C . LEU A 1 106 ? 6.812 -38.5 -14.883 1 95.56 106 LEU A C 1
ATOM 838 O O . LEU A 1 106 ? 6.18 -38.156 -15.891 1 95.56 106 LEU A O 1
ATOM 842 N N . LEU A 1 107 ? 6.262 -38.938 -13.812 1 96.62 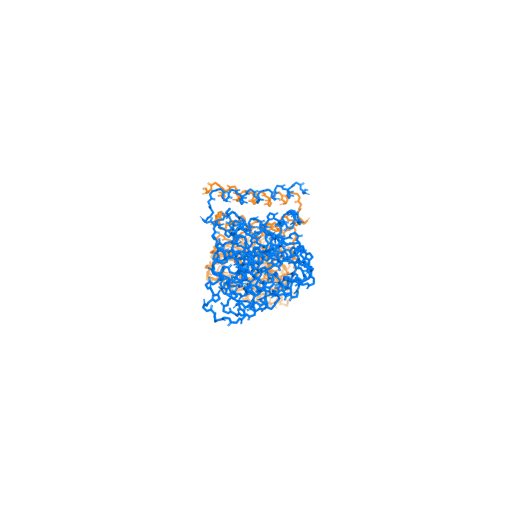107 LEU A N 1
ATOM 843 C CA . LEU A 1 107 ? 4.812 -39.094 -13.711 1 96.62 107 LEU A CA 1
ATOM 844 C C . LEU A 1 107 ? 4.113 -37.75 -13.812 1 96.62 107 LEU A C 1
ATOM 846 O O . LEU A 1 107 ? 3.113 -37.625 -14.516 1 96.62 107 LEU A O 1
ATOM 850 N N . VAL A 1 108 ? 4.641 -36.781 -13.148 1 97.38 108 VAL A N 1
ATOM 851 C CA . VAL A 1 108 ? 4.051 -35.438 -13.18 1 97.38 108 VAL A CA 1
ATOM 852 C C . VAL A 1 108 ? 4.152 -34.875 -14.586 1 97.38 108 VAL A C 1
ATOM 854 O O . VAL A 1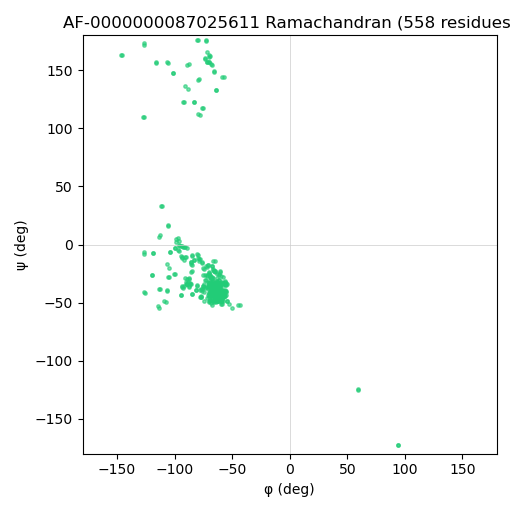 108 ? 3.197 -34.25 -15.086 1 97.38 108 VAL A O 1
ATOM 857 N N . LYS A 1 109 ? 5.246 -35.062 -15.195 1 96.31 109 LYS A N 1
ATOM 858 C CA . LYS A 1 109 ? 5.453 -34.594 -16.562 1 96.31 109 LYS A CA 1
ATOM 859 C C . LYS A 1 109 ? 4.398 -35.156 -17.5 1 96.31 109 LYS A C 1
ATOM 861 O O . LYS A 1 109 ? 3.949 -34.469 -18.422 1 96.31 109 LYS A O 1
ATOM 866 N N . HIS A 1 110 ? 3.982 -36.344 -17.219 1 95.12 110 HIS A N 1
ATOM 867 C CA . HIS A 1 110 ? 3.027 -37 -18.094 1 95.12 110 HIS A CA 1
ATOM 868 C C . HIS A 1 110 ? 1.637 -37.031 -17.469 1 95.12 110 HIS A C 1
ATOM 870 O O . HIS A 1 110 ? 0.791 -37.844 -17.875 1 95.12 110 HIS A O 1
ATOM 876 N N . SER A 1 111 ? 1.428 -36.25 -16.516 1 96.12 111 SER A N 1
ATOM 877 C CA . SER A 1 111 ? 0.163 -36.281 -15.789 1 96.12 111 SER A CA 1
ATOM 878 C C . SER A 1 111 ? -1.002 -35.906 -16.688 1 96.12 111 SER A C 1
ATOM 880 O O . SER A 1 111 ? -2.141 -36.312 -16.453 1 96.12 111 SER A O 1
ATOM 882 N N . ASP A 1 112 ? -0.74 -35.125 -17.781 1 95.81 112 ASP A N 1
ATOM 883 C CA . ASP A 1 112 ? -1.791 -34.781 -18.734 1 95.81 112 ASP A CA 1
ATOM 884 C C . ASP A 1 112 ? -2.438 -36.031 -19.328 1 95.81 112 ASP A C 1
ATOM 886 O O . ASP A 1 112 ? -3.66 -36.094 -19.484 1 95.81 112 ASP A O 1
ATOM 890 N N . LEU A 1 113 ? -1.556 -36.938 -19.641 1 95.62 113 LEU A N 1
ATOM 891 C CA . LEU A 1 113 ? -2.029 -38.188 -20.203 1 95.62 113 LEU A CA 1
ATOM 892 C C . LEU A 1 113 ? -2.951 -38.906 -19.219 1 95.62 113 LEU A C 1
ATOM 894 O O . LEU A 1 113 ? -4.039 -39.344 -19.609 1 95.62 113 LEU A O 1
ATOM 898 N N . ILE A 1 114 ? -2.537 -38.969 -18 1 96.19 114 ILE A N 1
ATOM 899 C CA . ILE A 1 114 ? -3.287 -39.656 -16.969 1 96.19 114 ILE A CA 1
ATOM 900 C C . ILE A 1 114 ? -4.598 -38.938 -16.688 1 96.19 114 ILE A C 1
ATOM 902 O O . ILE A 1 114 ? -5.66 -39.562 -16.625 1 96.19 114 ILE A O 1
ATOM 906 N N . ILE A 1 115 ? -4.594 -37.656 -16.625 1 95.88 115 ILE A N 1
ATOM 907 C CA . ILE A 1 115 ? -5.754 -36.812 -16.328 1 95.88 115 ILE A CA 1
ATOM 908 C C . ILE A 1 115 ? -6.793 -36.938 -17.438 1 95.88 115 ILE A C 1
ATOM 910 O O . ILE A 1 115 ? -7.992 -37.062 -17.156 1 95.88 115 ILE A O 1
ATOM 914 N N . ASN A 1 116 ? -6.332 -37 -18.641 1 95.12 116 ASN A N 1
ATOM 915 C CA . ASN A 1 116 ? -7.238 -37.062 -19.797 1 95.12 116 ASN A CA 1
ATOM 916 C C . ASN A 1 116 ? -7.875 -38.438 -19.938 1 95.12 116 ASN A C 1
ATOM 918 O O . ASN A 1 116 ? -8.906 -38.594 -20.594 1 95.12 116 ASN A O 1
ATOM 922 N N . LYS A 1 117 ? -7.305 -39.469 -19.375 1 95.56 117 LYS A N 1
ATOM 923 C CA . LYS A 1 117 ? -7.77 -40.812 -19.609 1 95.56 117 LYS A CA 1
ATOM 924 C C . LYS A 1 117 ? -8.375 -41.438 -18.344 1 95.56 117 LYS A C 1
ATOM 926 O O . LYS A 1 117 ? -8.625 -42.625 -18.297 1 95.56 117 LYS A O 1
ATOM 931 N N . THR A 1 118 ? -8.547 -40.656 -17.281 1 94.12 118 THR A N 1
ATOM 932 C CA . THR A 1 118 ? -9.109 -41.188 -16.047 1 94.12 118 THR A CA 1
ATOM 933 C C . THR A 1 118 ? -10.305 -40.344 -15.602 1 94.12 118 THR A C 1
ATOM 935 O O . THR A 1 118 ? -10.625 -39.312 -16.219 1 94.12 118 TH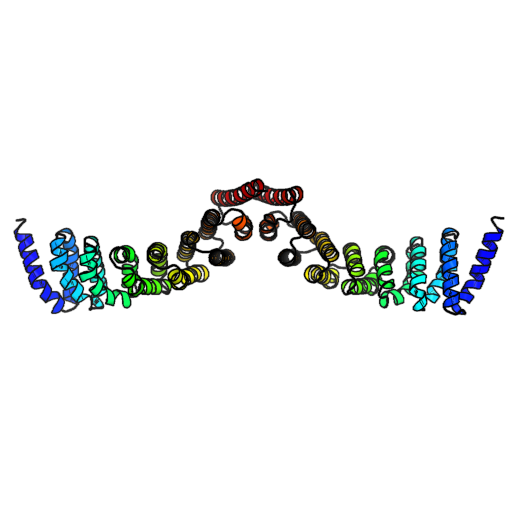R A O 1
ATOM 938 N N . THR A 1 119 ? -11.031 -40.781 -14.555 1 93.62 119 THR A N 1
ATOM 939 C CA . THR A 1 119 ? -12.227 -40.125 -14.039 1 93.62 119 THR A CA 1
ATOM 940 C C . THR A 1 119 ? -11.867 -39.094 -12.992 1 93.62 119 THR A C 1
ATOM 942 O O . THR A 1 119 ? -10.812 -39.188 -12.352 1 93.62 119 THR A O 1
ATOM 945 N N . PRO A 1 120 ? -12.68 -38.125 -12.812 1 94.19 120 PRO A N 1
ATOM 946 C CA . PRO A 1 120 ? -12.438 -37.094 -11.805 1 94.19 120 PRO A CA 1
ATOM 947 C C . PRO A 1 120 ? -12.242 -37.656 -10.398 1 94.19 120 PRO A C 1
ATOM 949 O O . PRO A 1 120 ? -11.461 -37.125 -9.617 1 94.19 120 PRO A O 1
ATOM 952 N N . GLU A 1 121 ? -12.969 -38.688 -10.172 1 95.38 121 GLU A N 1
ATOM 953 C CA . GLU A 1 121 ? -12.82 -39.312 -8.867 1 95.38 121 GLU A CA 1
ATOM 954 C C . GLU A 1 121 ? -11.398 -39.812 -8.648 1 95.38 121 GLU A C 1
ATOM 956 O O . GLU A 1 121 ? -10.82 -39.625 -7.574 1 95.38 121 GLU A O 1
ATOM 961 N N . HIS A 1 122 ? -10.875 -40.438 -9.68 1 95.19 122 HIS A N 1
ATOM 962 C CA . HIS A 1 122 ? -9.508 -40.969 -9.609 1 95.19 122 HIS A CA 1
ATOM 963 C C . HIS A 1 122 ? -8.492 -39.812 -9.586 1 95.19 122 HIS A C 1
ATOM 965 O O . HIS A 1 122 ? -7.434 -39.938 -8.961 1 95.19 122 HIS A O 1
ATOM 971 N N . ILE A 1 123 ? -8.797 -38.75 -10.258 1 96.88 123 ILE A N 1
ATOM 972 C CA . ILE A 1 123 ? -7.922 -37.594 -10.273 1 96.88 123 ILE A CA 1
ATOM 973 C C . ILE A 1 123 ? -7.789 -37.031 -8.859 1 96.88 123 ILE A C 1
ATOM 975 O O . ILE A 1 123 ? -6.68 -36.781 -8.391 1 96.88 123 ILE A O 1
ATOM 979 N N . VAL A 1 124 ? -8.852 -36.938 -8.156 1 96.94 124 VAL A N 1
ATOM 980 C CA . VAL A 1 124 ? -8.883 -36.375 -6.812 1 96.94 124 VAL A CA 1
ATOM 981 C C . VAL A 1 124 ? -8.18 -37.344 -5.844 1 96.94 124 VAL A C 1
ATOM 983 O O . VAL A 1 124 ? -7.434 -36.875 -4.965 1 96.94 124 VAL A O 1
ATOM 986 N N . SER A 1 125 ? -8.273 -38.562 -6.113 1 96.31 125 SER A N 1
ATOM 987 C CA . SER A 1 125 ? -7.82 -39.531 -5.141 1 96.31 125 SER A CA 1
ATOM 988 C C . SER A 1 125 ? -6.336 -39.844 -5.316 1 96.31 125 SER A C 1
ATOM 990 O O . SER A 1 125 ? -5.648 -40.188 -4.352 1 96.31 125 SER A O 1
ATOM 992 N N . HIS A 1 126 ? -5.902 -39.781 -6.559 1 96 126 HIS A N 1
ATOM 993 C CA . HIS A 1 126 ? -4.559 -40.312 -6.785 1 96 126 HIS A CA 1
ATOM 994 C C . HIS A 1 126 ? -3.68 -39.281 -7.48 1 96 126 HIS A C 1
ATOM 996 O O . HIS A 1 126 ? -2.525 -39.062 -7.094 1 96 126 HIS A O 1
ATOM 1002 N N . VAL A 1 127 ? -4.207 -38.562 -8.445 1 96.69 127 VAL A N 1
ATOM 1003 C CA . VAL A 1 127 ? -3.395 -37.656 -9.242 1 96.69 127 VAL A CA 1
ATOM 1004 C C . VAL A 1 127 ? -3.109 -36.406 -8.438 1 96.69 127 VAL A C 1
ATOM 1006 O O . VAL A 1 127 ? -1.966 -35.938 -8.375 1 96.69 127 VAL A O 1
ATOM 1009 N N . LEU A 1 128 ? -4.141 -35.844 -7.762 1 97.38 128 LEU A N 1
ATOM 1010 C CA . LEU A 1 128 ? -3.994 -34.625 -6.98 1 97.38 128 LEU A CA 1
ATOM 1011 C C . LEU A 1 128 ? -2.953 -34.812 -5.879 1 97.38 128 LEU A C 1
ATOM 1013 O O . LEU A 1 128 ? -2.012 -34 -5.777 1 97.38 128 LEU A O 1
ATOM 1017 N N . PRO A 1 129 ? -3.059 -35.844 -5.16 1 97.06 129 PRO A N 1
ATOM 1018 C CA . PRO A 1 129 ? -2.047 -36.031 -4.121 1 97.06 129 PRO A CA 1
ATOM 1019 C C . PRO A 1 129 ? -0.634 -36.156 -4.688 1 97.06 129 PRO A C 1
ATOM 1021 O O . PRO A 1 129 ? 0.327 -35.688 -4.062 1 97.06 129 PRO A O 1
ATOM 1024 N N . MET A 1 130 ? -0.487 -36.781 -5.809 1 97.06 130 MET A N 1
ATOM 1025 C CA . MET A 1 130 ? 0.817 -36.906 -6.453 1 97.06 130 MET A CA 1
ATOM 1026 C C . MET A 1 130 ? 1.391 -35.562 -6.812 1 97.06 130 MET A C 1
ATOM 1028 O O . MET A 1 130 ? 2.557 -35.281 -6.527 1 97.06 130 MET A O 1
ATOM 1032 N N . VAL A 1 131 ? 0.546 -34.75 -7.383 1 97.69 131 VAL A N 1
ATOM 1033 C CA . VAL A 1 131 ? 0.98 -33.438 -7.793 1 97.69 131 VAL A CA 1
ATOM 1034 C C . VAL A 1 131 ? 1.278 -32.594 -6.559 1 97.69 131 VAL A C 1
ATOM 1036 O O . VAL A 1 131 ? 2.217 -31.781 -6.559 1 97.69 131 VAL A O 1
ATOM 1039 N N . VAL A 1 132 ? 0.52 -32.719 -5.516 1 97.44 132 VAL A N 1
ATOM 1040 C CA . VAL A 1 132 ? 0.725 -32 -4.262 1 97.44 132 VAL A CA 1
ATOM 1041 C C . VAL A 1 132 ? 2.105 -32.344 -3.695 1 97.44 132 VAL A C 1
ATOM 1043 O O . VAL A 1 132 ? 2.822 -31.453 -3.23 1 97.44 132 VAL A O 1
ATOM 1046 N N . ARG A 1 133 ? 2.439 -33.562 -3.807 1 97.31 133 ARG A N 1
ATOM 1047 C CA . ARG A 1 133 ? 3.771 -33.969 -3.357 1 97.31 133 ARG A CA 1
ATOM 1048 C C . ARG A 1 133 ? 4.855 -33.25 -4.18 1 97.31 133 ARG A C 1
ATOM 1050 O O . ARG A 1 133 ? 5.922 -32.938 -3.656 1 97.31 133 ARG A O 1
ATOM 1057 N N . ALA A 1 134 ? 4.539 -33.125 -5.406 1 97.69 134 ALA A N 1
ATOM 1058 C CA . ALA A 1 134 ? 5.488 -32.438 -6.281 1 97.69 134 ALA A CA 1
ATOM 1059 C C . ALA A 1 134 ? 5.641 -30.969 -5.891 1 97.69 134 ALA A C 1
ATOM 1061 O O . ALA A 1 134 ? 6.75 -30.422 -5.891 1 97.69 134 ALA A O 1
ATOM 1062 N N . TYR A 1 135 ? 4.562 -30.297 -5.512 1 97.62 135 TYR A N 1
ATOM 1063 C CA . TYR A 1 135 ? 4.625 -28.922 -5.02 1 97.62 135 TYR A CA 1
ATOM 1064 C C . TYR A 1 135 ? 5.527 -28.812 -3.797 1 97.62 135 TYR A C 1
ATOM 1066 O O . TYR A 1 135 ? 6.328 -27.891 -3.688 1 97.62 135 TYR A O 1
ATOM 1074 N N . ASP A 1 136 ? 5.363 -29.75 -2.969 1 96.94 136 ASP A N 1
ATOM 1075 C CA . ASP A 1 136 ? 5.961 -29.688 -1.639 1 96.94 136 ASP A CA 1
ATOM 1076 C C . ASP A 1 136 ? 7.402 -30.188 -1.657 1 96.94 136 ASP A C 1
ATOM 1078 O O . ASP A 1 136 ? 8.117 -30.078 -0.661 1 96.94 136 ASP A O 1
ATOM 1082 N N . ASP A 1 137 ? 7.805 -30.766 -2.781 1 96.62 137 ASP A N 1
ATOM 1083 C CA . ASP A 1 137 ? 9.156 -31.312 -2.902 1 96.62 137 ASP A CA 1
ATOM 1084 C C . ASP A 1 137 ? 10.195 -30.203 -2.953 1 96.62 137 ASP A C 1
ATOM 1086 O O . ASP A 1 137 ? 9.891 -29.078 -3.355 1 96.62 137 ASP A O 1
ATOM 1090 N N . SER A 1 138 ? 11.398 -30.438 -2.631 1 95.88 138 SER A N 1
ATOM 1091 C CA . SER A 1 138 ? 12.469 -29.453 -2.613 1 95.88 138 SER A CA 1
ATOM 1092 C C . SER A 1 138 ? 13.117 -29.312 -3.986 1 95.88 138 SER A C 1
ATOM 1094 O O . SER A 1 138 ? 13.852 -28.359 -4.242 1 95.88 138 SER A O 1
ATOM 1096 N N . ASP A 1 139 ? 12.852 -30.266 -4.855 1 96.44 139 ASP A N 1
ATOM 1097 C CA . ASP A 1 139 ? 13.406 -30.25 -6.207 1 96.44 139 ASP A CA 1
ATOM 1098 C C . ASP A 1 139 ? 12.672 -29.25 -7.086 1 96.44 139 ASP A C 1
ATOM 1100 O O . ASP A 1 139 ? 11.492 -29.422 -7.391 1 96.44 139 ASP A O 1
ATOM 1104 N N . PRO A 1 140 ? 13.383 -28.219 -7.582 1 97.5 140 PRO A N 1
ATOM 1105 C CA . PRO A 1 140 ? 12.742 -27.188 -8.398 1 97.5 140 PRO A CA 1
ATOM 1106 C C . PRO A 1 140 ? 12.141 -27.734 -9.688 1 97.5 140 PRO A C 1
ATOM 1108 O O . PRO A 1 140 ? 11.141 -27.203 -10.188 1 97.5 140 PRO A O 1
ATOM 1111 N N . ARG A 1 141 ? 12.773 -28.781 -10.188 1 96.69 141 ARG A N 1
ATOM 1112 C CA . ARG A 1 141 ? 12.25 -29.391 -11.406 1 96.69 141 ARG A CA 1
ATOM 1113 C C . ARG A 1 141 ? 10.844 -29.938 -11.18 1 96.69 141 ARG A C 1
ATOM 1115 O O . ARG A 1 141 ? 9.969 -29.781 -12.039 1 96.69 141 ARG A O 1
ATOM 1122 N N . LEU A 1 142 ? 10.578 -30.547 -10.062 1 97.88 142 LEU A N 1
ATOM 1123 C CA . LEU A 1 142 ? 9.273 -31.078 -9.688 1 97.88 142 LEU A CA 1
ATOM 1124 C C . LEU A 1 142 ? 8.266 -29.953 -9.469 1 97.88 142 LEU A C 1
ATOM 1126 O O . LEU A 1 142 ? 7.133 -30.031 -9.938 1 97.88 142 LEU A O 1
ATOM 1130 N N . GLN A 1 143 ? 8.695 -28.953 -8.805 1 98.25 143 GLN A N 1
ATOM 1131 C CA . GLN A 1 143 ? 7.836 -27.812 -8.516 1 98.25 143 GLN A CA 1
ATOM 1132 C C . GLN A 1 143 ? 7.371 -27.141 -9.805 1 98.25 143 GLN A C 1
ATOM 1134 O O . GLN A 1 143 ? 6.188 -26.828 -9.961 1 98.25 143 GLN A O 1
ATOM 1139 N N . GLU A 1 144 ? 8.289 -26.922 -10.711 1 97.38 144 GLU A N 1
ATOM 1140 C CA . GLU A 1 144 ? 7.973 -26.266 -11.984 1 97.38 144 GLU A CA 1
ATOM 1141 C C . GLU A 1 144 ? 6.973 -27.094 -12.789 1 97.38 144 GLU A C 1
ATOM 1143 O O . GLU A 1 144 ? 6.035 -26.547 -13.367 1 97.38 144 GLU A O 1
ATOM 1148 N N . GLU A 1 145 ? 7.223 -28.422 -12.828 1 96.94 145 GLU A N 1
ATOM 1149 C CA . GLU A 1 145 ? 6.312 -29.281 -13.578 1 96.94 145 GLU A CA 1
ATOM 1150 C C . GLU A 1 145 ? 4.918 -29.281 -12.961 1 96.94 145 GLU A C 1
ATOM 1152 O O . GLU A 1 145 ? 3.912 -29.281 -13.672 1 96.94 145 GLU A O 1
ATOM 1157 N N . ALA A 1 146 ? 4.895 -29.359 -11.609 1 97.81 146 ALA A N 1
ATOM 1158 C CA . ALA A 1 146 ? 3.611 -29.297 -10.914 1 97.81 146 ALA A CA 1
ATOM 1159 C C . ALA A 1 146 ? 2.855 -28.016 -11.273 1 97.81 146 ALA A C 1
ATOM 1161 O O . ALA A 1 146 ? 1.651 -28.062 -11.539 1 97.81 146 ALA A O 1
ATOM 1162 N N . LEU A 1 147 ? 3.562 -26.938 -11.375 1 97.81 147 LEU A N 1
ATOM 1163 C CA . LEU A 1 147 ? 2.971 -25.641 -11.711 1 97.81 147 LEU A CA 1
ATOM 1164 C C . LEU A 1 147 ? 2.455 -25.641 -13.148 1 97.81 147 LEU A C 1
ATOM 1166 O O . LEU A 1 147 ? 1.364 -25.141 -13.414 1 97.81 147 LEU A O 1
ATOM 1170 N N . ARG A 1 148 ? 3.217 -26.234 -13.969 1 96.06 148 ARG A N 1
ATOM 1171 C CA . ARG A 1 148 ? 2.838 -26.297 -15.375 1 96.06 148 ARG A CA 1
ATOM 1172 C C . ARG A 1 148 ? 1.546 -27.078 -15.562 1 96.06 148 ARG A C 1
ATOM 1174 O O . ARG A 1 148 ? 0.754 -26.781 -16.453 1 96.06 148 ARG A O 1
ATOM 1181 N N . LYS A 1 149 ? 1.33 -28.031 -14.75 1 96 149 LYS A N 1
ATOM 1182 C CA . LYS A 1 149 ? 0.184 -28.922 -14.906 1 96 149 LYS A CA 1
ATOM 1183 C C . LYS A 1 149 ? -1.001 -28.438 -14.07 1 96 149 LYS A C 1
ATOM 1185 O O . LYS A 1 149 ? -2.08 -29.031 -14.117 1 96 149 LYS A O 1
ATOM 1190 N N . SER A 1 150 ? -0.842 -27.359 -13.336 1 96.69 150 SER A N 1
ATOM 1191 C CA . SER A 1 150 ? -1.811 -26.906 -12.344 1 96.69 150 SER A CA 1
ATOM 1192 C C . SER A 1 150 ? -3.125 -26.5 -12.992 1 96.69 150 SER A C 1
ATOM 1194 O O . SER A 1 150 ? -4.203 -26.844 -12.508 1 96.69 150 SER A O 1
ATOM 1196 N N . LEU A 1 151 ? -3.012 -25.766 -14.086 1 94.19 151 LEU A N 1
ATOM 1197 C CA . LEU A 1 151 ? -4.23 -25.281 -14.719 1 94.19 151 LEU A CA 1
ATOM 1198 C C . LEU A 1 151 ? -5.074 -26.438 -15.25 1 94.19 151 LEU A C 1
ATOM 1200 O O . LEU A 1 151 ? -6.285 -26.469 -15.031 1 94.19 151 LEU A O 1
ATOM 1204 N N . LEU A 1 152 ? -4.438 -27.406 -15.922 1 94.5 152 LEU A N 1
ATOM 1205 C CA . LEU A 1 152 ? -5.133 -28.578 -16.453 1 94.5 152 LEU A CA 1
ATOM 1206 C C . LEU A 1 152 ? -5.77 -29.391 -15.328 1 94.5 152 LEU A C 1
ATOM 1208 O O . LEU A 1 152 ? -6.918 -29.828 -15.445 1 94.5 152 LEU A O 1
ATOM 1212 N N . LEU A 1 153 ? -5.031 -29.547 -14.281 1 96.19 153 LEU A N 1
ATOM 1213 C CA . LEU A 1 153 ? -5.543 -30.281 -13.133 1 96.19 153 LEU A CA 1
ATOM 1214 C C . LEU A 1 153 ? -6.727 -29.547 -12.508 1 96.19 153 LEU A C 1
ATOM 1216 O O . LEU A 1 153 ? -7.738 -30.172 -12.172 1 96.19 153 LEU A O 1
ATOM 1220 N N . ALA A 1 154 ? -6.66 -28.266 -12.406 1 95.56 154 ALA A N 1
ATOM 1221 C CA . ALA A 1 154 ? -7.684 -27.438 -11.773 1 95.56 154 ALA A CA 1
ATOM 1222 C C . ALA A 1 154 ? -9.008 -27.531 -12.531 1 95.56 154 ALA A C 1
ATOM 1224 O O . ALA A 1 154 ? -10.078 -27.469 -11.922 1 95.56 154 ALA A O 1
ATOM 1225 N N . GLN A 1 155 ? -8.898 -27.672 -13.812 1 94.12 155 GLN A N 1
ATOM 1226 C CA . GLN A 1 155 ? -10.094 -27.75 -14.641 1 94.12 155 GLN A CA 1
ATOM 1227 C C . GLN A 1 155 ? -10.891 -29.016 -14.328 1 94.12 155 GLN A C 1
ATOM 1229 O O . GLN A 1 155 ? -12.086 -29.094 -14.617 1 94.12 155 GLN A O 1
ATOM 1234 N N . GLN A 1 156 ? -10.211 -30.016 -13.773 1 94.62 156 GLN A N 1
ATOM 1235 C CA . GLN A 1 156 ? -10.844 -31.297 -13.484 1 94.62 156 GLN A CA 1
ATOM 1236 C C . GLN A 1 156 ? -11.312 -31.359 -12.039 1 94.62 156 GLN A C 1
ATOM 1238 O O . GLN A 1 156 ? -11.898 -32.375 -11.617 1 94.62 156 GLN A O 1
ATOM 1243 N N . LEU A 1 157 ? -11.07 -30.328 -11.305 1 95.31 157 LEU A N 1
ATOM 1244 C CA . LEU A 1 157 ? -11.383 -30.312 -9.875 1 95.31 157 LEU A CA 1
ATOM 1245 C C . LEU A 1 157 ? -12.445 -29.266 -9.57 1 95.31 157 LEU A C 1
ATOM 1247 O O . LEU A 1 157 ? -12.688 -28.359 -10.375 1 95.31 157 LEU A O 1
ATOM 1251 N N . ASP A 1 158 ? -13.125 -29.453 -8.5 1 93.62 158 ASP A N 1
ATOM 1252 C CA . ASP A 1 158 ? -14.055 -28.422 -8.055 1 93.62 158 ASP A CA 1
ATOM 1253 C C . ASP A 1 158 ? -13.305 -27.203 -7.508 1 93.62 158 ASP A C 1
ATOM 1255 O O . ASP A 1 158 ? -12.172 -27.328 -7.043 1 93.62 158 ASP A O 1
ATOM 1259 N N . THR A 1 159 ? -13.922 -26.109 -7.516 1 91.31 159 THR A N 1
ATOM 1260 C CA . THR A 1 159 ? -13.328 -24.828 -7.168 1 91.31 159 THR A CA 1
ATOM 1261 C C . THR A 1 159 ? -12.828 -24.828 -5.727 1 91.31 159 THR A C 1
ATOM 1263 O O . THR A 1 159 ? -11.766 -24.266 -5.43 1 91.31 159 THR A O 1
ATOM 1266 N N . GLN A 1 160 ? -13.531 -25.453 -4.891 1 93.5 160 GLN A N 1
ATOM 1267 C CA . GLN A 1 160 ? -13.164 -25.484 -3.477 1 93.5 160 GLN A CA 1
ATOM 1268 C C . GLN A 1 160 ? -11.883 -26.281 -3.26 1 93.5 160 GLN A C 1
ATOM 1270 O O . GLN A 1 160 ? -11.023 -25.875 -2.473 1 93.5 160 GLN A O 1
ATOM 1275 N N . LEU A 1 161 ? -11.812 -27.359 -3.969 1 93.94 161 LEU A N 1
ATOM 1276 C CA . LEU A 1 161 ? -10.617 -28.203 -3.859 1 93.94 161 LEU A CA 1
ATOM 1277 C C . LEU A 1 161 ? -9.398 -27.484 -4.422 1 93.94 161 LEU A C 1
ATOM 1279 O O . LEU A 1 161 ? -8.305 -27.578 -3.854 1 93.94 161 LEU A O 1
ATOM 1283 N N . VAL A 1 162 ? -9.586 -26.797 -5.5 1 94.88 162 VAL A N 1
ATOM 1284 C CA . VAL A 1 162 ? -8.5 -26.031 -6.086 1 94.88 162 VAL A CA 1
ATOM 1285 C C . VAL A 1 162 ? -8.016 -24.969 -5.09 1 94.88 162 VAL A C 1
ATOM 1287 O O . VAL A 1 162 ? -6.812 -24.828 -4.863 1 94.88 162 VAL A O 1
ATOM 1290 N N . LYS A 1 163 ? -8.875 -24.281 -4.418 1 93.31 163 LYS A N 1
ATOM 1291 C CA . LYS A 1 163 ? -8.57 -23.219 -3.473 1 93.31 163 LYS A CA 1
ATOM 1292 C C . LYS A 1 163 ? -7.863 -23.766 -2.234 1 93.31 163 LYS A C 1
ATOM 1294 O O . LYS A 1 163 ? -7.008 -23.094 -1.654 1 93.31 163 LYS A O 1
ATOM 1299 N N . ALA A 1 164 ? -8.141 -24.938 -1.928 1 94.25 164 ALA A N 1
ATOM 1300 C CA . ALA A 1 164 ? -7.621 -25.5 -0.686 1 94.25 164 ALA A CA 1
ATOM 1301 C C . ALA A 1 164 ? -6.312 -26.25 -0.929 1 94.25 164 ALA A C 1
ATOM 1303 O O . ALA A 1 164 ? -5.406 -26.219 -0.094 1 94.25 164 ALA A O 1
ATOM 1304 N N . ALA A 1 165 ? -6.262 -26.875 -2.059 1 95.31 165 ALA A N 1
ATOM 1305 C CA . ALA A 1 165 ? -5.16 -27.812 -2.236 1 95.31 165 ALA A CA 1
ATOM 1306 C C . ALA A 1 165 ? -4.098 -27.25 -3.174 1 95.31 165 ALA A C 1
ATOM 1308 O O . ALA A 1 165 ? -2.916 -27.578 -3.055 1 95.31 165 ALA A O 1
ATOM 1309 N N . ILE A 1 166 ? -4.445 -26.406 -4.078 1 96.81 166 ILE A N 1
ATOM 1310 C CA . ILE A 1 166 ? -3.518 -25.984 -5.129 1 96.81 166 ILE A CA 1
ATOM 1311 C C . ILE A 1 166 ? -3.064 -24.547 -4.887 1 96.81 166 ILE A C 1
ATOM 1313 O O . ILE A 1 166 ? -1.866 -24.281 -4.781 1 96.81 166 ILE A O 1
ATOM 1317 N N . LEU A 1 167 ? -3.973 -23.625 -4.637 1 96.88 167 LEU A N 1
ATOM 1318 C CA . LEU A 1 167 ? -3.701 -22.203 -4.609 1 96.88 167 LEU A CA 1
ATOM 1319 C C . LEU A 1 167 ? -2.723 -21.844 -3.494 1 96.88 167 LEU A C 1
ATOM 1321 O O . LEU A 1 167 ? -1.76 -21.109 -3.717 1 96.88 167 LEU A O 1
ATOM 1325 N N . PRO A 1 168 ? -2.936 -22.406 -2.307 1 97.25 168 PRO A N 1
ATOM 1326 C CA . PRO A 1 168 ? -1.997 -22.062 -1.234 1 97.25 168 PRO A CA 1
ATOM 1327 C C . PRO A 1 168 ? -0.565 -22.5 -1.546 1 97.25 168 PRO A C 1
ATOM 1329 O O . PRO A 1 168 ? 0.387 -21.828 -1.145 1 97.25 168 PRO A O 1
ATOM 1332 N N . ARG A 1 169 ? -0.431 -23.578 -2.225 1 97.75 169 ARG A N 1
ATOM 1333 C CA . ARG A 1 169 ? 0.894 -24.094 -2.557 1 97.75 169 ARG A CA 1
ATOM 1334 C C . ARG A 1 169 ? 1.55 -23.25 -3.646 1 97.75 169 ARG A C 1
ATOM 1336 O O . ARG A 1 169 ? 2.76 -23.016 -3.615 1 97.75 169 ARG A O 1
ATOM 1343 N N . VAL A 1 170 ? 0.736 -22.797 -4.602 1 98 170 VAL A N 1
ATOM 1344 C CA . VAL A 1 170 ? 1.252 -21.906 -5.637 1 98 170 VAL A CA 1
ATOM 1345 C C . VAL A 1 170 ? 1.725 -20.594 -5.012 1 98 170 VAL A C 1
ATOM 1347 O O . VAL A 1 170 ? 2.824 -20.125 -5.305 1 98 170 VAL A O 1
ATOM 1350 N N . HIS A 1 171 ? 0.913 -20.047 -4.094 1 98.25 171 HIS A N 1
ATOM 1351 C CA . HIS A 1 171 ? 1.312 -18.859 -3.359 1 98.25 171 HIS A CA 1
ATOM 1352 C C . HIS A 1 171 ? 2.604 -19.094 -2.582 1 98.25 171 HIS A C 1
ATOM 1354 O O . HIS A 1 171 ? 3.525 -18.281 -2.635 1 98.25 171 HIS A O 1
ATOM 1360 N N . GLY A 1 172 ? 2.549 -20.203 -1.915 1 98.06 172 GLY A N 1
ATOM 1361 C CA . GLY A 1 172 ? 3.699 -20.547 -1.095 1 98.06 172 GLY A CA 1
ATOM 1362 C C . GLY A 1 172 ? 4.988 -20.641 -1.888 1 98.0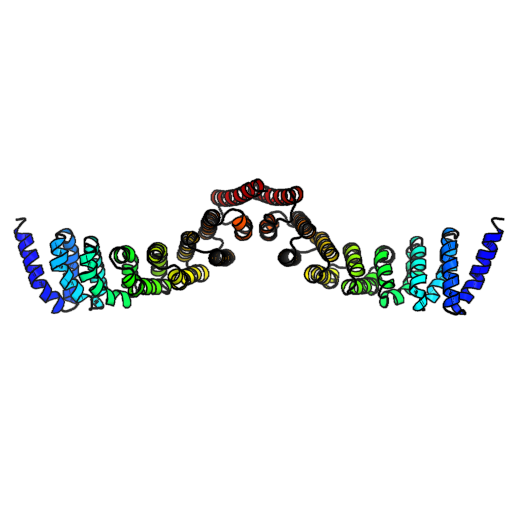6 172 GLY A C 1
ATOM 1363 O O . GLY A 1 172 ? 6.035 -20.156 -1.45 1 98.06 172 GLY A O 1
ATOM 1364 N N . LEU A 1 173 ? 4.957 -21.281 -3.043 1 98.06 173 LEU A N 1
ATOM 1365 C CA . LEU A 1 173 ? 6.133 -21.438 -3.891 1 98.06 173 LEU A CA 1
ATOM 1366 C C . LEU A 1 173 ? 6.629 -20.078 -4.379 1 98.06 173 LEU A C 1
ATOM 1368 O O . LEU A 1 173 ? 7.836 -19.828 -4.414 1 98.06 173 LEU A O 1
ATOM 1372 N N . ALA A 1 174 ? 5.75 -19.172 -4.773 1 97.81 174 ALA A N 1
ATOM 1373 C CA . ALA A 1 174 ? 6.117 -17.844 -5.25 1 97.81 174 ALA A CA 1
ATOM 1374 C C . ALA A 1 174 ? 6.828 -17.047 -4.16 1 97.81 174 ALA A C 1
ATOM 1376 O O . ALA A 1 174 ? 7.773 -16.297 -4.441 1 97.81 174 ALA A O 1
ATOM 1377 N N . LEU A 1 175 ? 6.41 -17.234 -2.953 1 97.38 175 LEU A N 1
ATOM 1378 C CA . LEU A 1 175 ? 6.887 -16.422 -1.843 1 97.38 175 LEU A CA 1
ATOM 1379 C C . LEU A 1 175 ? 8.164 -17 -1.245 1 97.38 175 LEU A C 1
ATOM 1381 O O . LEU A 1 175 ? 9.07 -16.25 -0.875 1 97.38 175 LEU A O 1
ATOM 1385 N N . LYS A 1 176 ? 8.258 -18.297 -1.205 1 96.19 176 LYS A N 1
ATOM 1386 C CA . LYS A 1 176 ? 9.297 -18.938 -0.401 1 96.19 176 LYS A CA 1
ATOM 1387 C C . LYS A 1 176 ? 10.469 -19.375 -1.271 1 96.19 176 LYS A C 1
ATOM 1389 O O . LYS A 1 176 ? 11.602 -19.516 -0.786 1 96.19 176 LYS A O 1
ATOM 1394 N N . THR A 1 177 ? 10.258 -19.609 -2.48 1 96 177 THR A N 1
ATOM 1395 C CA . THR A 1 177 ? 11.305 -20.188 -3.328 1 96 177 THR A CA 1
ATOM 1396 C C . THR A 1 177 ? 12.469 -19.219 -3.475 1 96 177 THR A C 1
ATOM 1398 O O . THR A 1 177 ? 12.281 -18 -3.441 1 96 177 THR A O 1
ATOM 1401 N N . THR A 1 178 ? 13.594 -19.719 -3.617 1 94.19 178 THR A N 1
ATOM 1402 C CA . THR A 1 178 ? 14.797 -18.953 -3.91 1 94.19 178 THR A CA 1
ATOM 1403 C C . THR A 1 178 ? 15.195 -19.109 -5.375 1 94.19 178 THR A C 1
ATOM 1405 O O . THR A 1 178 ? 16.156 -18.469 -5.832 1 94.19 178 THR A O 1
ATOM 1408 N N . VAL A 1 179 ? 14.5 -19.969 -6.059 1 95.56 179 VAL A N 1
ATOM 1409 C CA . VAL A 1 179 ? 14.781 -20.234 -7.465 1 95.56 179 VAL A CA 1
ATOM 1410 C C . VAL A 1 179 ? 13.914 -19.344 -8.344 1 95.56 179 VAL A C 1
ATOM 1412 O O . VAL A 1 179 ? 12.688 -19.438 -8.312 1 95.56 179 VAL A O 1
ATOM 1415 N N . ALA A 1 180 ? 14.508 -18.547 -9.211 1 94.75 180 ALA A N 1
ATOM 1416 C CA . ALA A 1 180 ? 13.836 -17.547 -10.031 1 94.75 180 ALA A CA 1
ATOM 1417 C C . ALA A 1 180 ? 12.828 -18.188 -10.969 1 94.75 180 ALA A C 1
ATOM 1419 O O . ALA A 1 180 ? 11.711 -17.688 -11.133 1 94.75 180 ALA A O 1
ATOM 1420 N N . ALA A 1 181 ? 13.219 -19.312 -11.547 1 95.81 181 ALA A N 1
ATOM 1421 C CA . ALA A 1 181 ? 12.359 -19.984 -12.516 1 95.81 181 ALA A CA 1
ATOM 1422 C C . ALA A 1 181 ? 11.07 -20.469 -11.859 1 95.81 181 ALA A C 1
ATOM 1424 O O . ALA A 1 181 ? 9.992 -20.359 -12.445 1 95.81 181 ALA A O 1
ATOM 1425 N N . VAL A 1 182 ? 11.172 -21 -10.656 1 97.5 182 VAL A N 1
ATOM 1426 C CA . VAL A 1 182 ? 10.008 -21.469 -9.914 1 97.5 182 VAL A CA 1
ATOM 1427 C C . VAL A 1 182 ? 9.086 -20.312 -9.578 1 97.5 182 VAL A C 1
ATOM 1429 O O . VAL A 1 182 ? 7.867 -20.406 -9.711 1 97.5 182 VAL A O 1
ATOM 1432 N N . ARG A 1 183 ? 9.648 -19.172 -9.203 1 97.31 183 ARG A N 1
ATOM 1433 C CA . ARG A 1 183 ? 8.867 -18 -8.875 1 97.31 183 ARG A CA 1
ATOM 1434 C C . ARG A 1 183 ? 8.086 -17.5 -10.086 1 97.31 183 ARG A C 1
ATOM 1436 O O . ARG A 1 183 ? 6.883 -17.25 -10 1 97.31 183 ARG A O 1
ATOM 1443 N N . VAL A 1 184 ? 8.797 -17.406 -11.172 1 96.94 184 VAL A N 1
ATOM 1444 C CA . VAL A 1 184 ? 8.188 -16.906 -12.398 1 96.94 184 VAL A CA 1
ATOM 1445 C C . VAL A 1 184 ? 7.035 -17.812 -12.812 1 96.94 184 VAL A C 1
ATOM 1447 O O . VAL A 1 184 ? 5.945 -17.344 -13.141 1 96.94 184 VAL A O 1
ATOM 1450 N N . ASN A 1 185 ? 7.254 -19.094 -12.703 1 97.31 185 ASN A N 1
ATOM 1451 C CA . ASN A 1 185 ? 6.223 -20.047 -13.086 1 97.31 185 ASN A CA 1
ATOM 1452 C C . ASN A 1 185 ? 5.043 -20.031 -12.117 1 97.31 185 ASN A C 1
ATOM 1454 O O . ASN A 1 185 ? 3.895 -20.219 -12.531 1 97.31 185 ASN A O 1
ATOM 1458 N N . ALA A 1 186 ? 5.332 -19.844 -10.898 1 98.31 186 ALA A N 1
ATOM 1459 C CA . ALA A 1 186 ? 4.266 -19.734 -9.906 1 98.31 186 ALA A CA 1
ATOM 1460 C C . ALA A 1 186 ? 3.398 -18.5 -10.164 1 98.31 186 ALA A C 1
ATOM 1462 O O . ALA A 1 186 ? 2.168 -18.578 -10.117 1 98.31 186 ALA A O 1
ATOM 1463 N N . LEU A 1 187 ? 4.031 -17.422 -10.492 1 97.88 187 LEU A N 1
ATOM 1464 C CA . LEU A 1 187 ? 3.303 -16.188 -10.758 1 97.88 187 LEU A CA 1
ATOM 1465 C C . LEU A 1 187 ? 2.48 -16.312 -12.039 1 97.88 187 LEU A C 1
ATOM 1467 O O . LEU A 1 187 ? 1.333 -15.867 -12.086 1 97.88 187 LEU A O 1
ATOM 1471 N N . LEU A 1 188 ? 3.084 -16.906 -13 1 97.06 188 LEU A N 1
ATOM 1472 C CA . LEU A 1 188 ? 2.348 -17.141 -14.242 1 97.06 188 LEU A CA 1
ATOM 1473 C C . LEU A 1 188 ? 1.138 -18.031 -13.992 1 97.06 188 LEU A C 1
ATOM 1475 O O . LEU A 1 188 ? 0.071 -17.812 -14.57 1 97.06 188 LEU A O 1
ATOM 1479 N N . CYS A 1 189 ? 1.381 -19.016 -13.148 1 97.62 189 CYS A N 1
ATOM 1480 C CA . CYS A 1 189 ? 0.282 -19.891 -12.766 1 97.62 189 CYS A CA 1
ATOM 1481 C C . CYS A 1 189 ? -0.841 -19.109 -12.102 1 97.62 189 CYS A C 1
ATOM 1483 O O . CYS A 1 189 ? -2.018 -19.328 -12.398 1 97.62 189 CYS A O 1
ATOM 1485 N N . LEU A 1 190 ? -0.527 -18.203 -11.273 1 97.75 190 LEU A N 1
ATOM 1486 C CA . LEU A 1 190 ? -1.525 -17.375 -10.625 1 97.75 190 LEU A CA 1
ATOM 1487 C C . LEU A 1 190 ? -2.285 -16.531 -11.641 1 97.75 190 LEU A C 1
ATOM 1489 O O . LEU A 1 190 ? -3.5 -16.359 -11.531 1 97.75 190 LEU A O 1
ATOM 1493 N N . ALA A 1 191 ? -1.551 -16.031 -12.617 1 97.69 191 ALA A N 1
ATOM 1494 C CA . ALA A 1 191 ? -2.189 -15.258 -13.68 1 97.69 191 ALA A CA 1
ATOM 1495 C C . ALA A 1 191 ? -3.262 -16.078 -14.391 1 97.69 191 ALA A C 1
ATOM 1497 O O . ALA A 1 191 ? -4.355 -15.586 -14.664 1 97.69 191 ALA A O 1
ATOM 1498 N N . ASP A 1 192 ? -2.947 -17.328 -14.578 1 96.06 192 ASP A N 1
ATOM 1499 C CA . ASP A 1 192 ? -3.861 -18.219 -15.281 1 96.06 192 ASP A CA 1
ATOM 1500 C C . ASP A 1 192 ? -5.102 -18.516 -14.438 1 96.06 192 ASP A C 1
ATOM 1502 O O . ASP A 1 192 ? -6.18 -18.766 -14.984 1 96.06 192 ASP A O 1
ATOM 1506 N N . PHE A 1 193 ? -4.969 -18.375 -13.18 1 96.38 193 PHE A N 1
ATOM 1507 C CA . PHE A 1 193 ? -6.051 -18.75 -12.273 1 96.38 193 PHE A CA 1
ATOM 1508 C C . PHE A 1 193 ? -6.969 -17.562 -12.016 1 96.38 193 PHE A C 1
ATOM 1510 O O . PHE A 1 193 ? -8.055 -17.719 -11.453 1 96.38 193 PHE A O 1
ATOM 1517 N N . VAL A 1 194 ? -6.598 -16.375 -12.406 1 96.69 194 VAL A N 1
ATOM 1518 C CA . VAL A 1 194 ? -7.312 -15.148 -12.055 1 96.69 194 VAL A CA 1
ATOM 1519 C C . VAL A 1 194 ? -8.773 -15.258 -12.484 1 96.69 194 VAL A C 1
ATOM 1521 O O . VAL A 1 194 ? -9.68 -14.875 -11.734 1 96.69 194 VAL A O 1
ATOM 1524 N N . HIS A 1 195 ? -9.047 -15.828 -13.633 1 94.44 195 HIS A N 1
ATOM 1525 C CA . HIS A 1 195 ? -10.398 -15.875 -14.188 1 94.44 195 HIS A CA 1
ATOM 1526 C C . HIS A 1 195 ? -11.289 -16.828 -13.398 1 94.44 195 HIS A C 1
ATOM 1528 O O . HIS A 1 195 ? -12.516 -16.781 -13.516 1 94.44 195 HIS A O 1
ATOM 1534 N N . THR A 1 196 ? -10.664 -17.688 -12.641 1 93.06 196 THR A N 1
ATOM 1535 C CA . THR A 1 196 ? -11.438 -18.656 -11.867 1 93.06 196 THR A CA 1
ATOM 1536 C C . THR A 1 196 ? -11.578 -18.188 -10.422 1 93.06 196 THR A C 1
ATOM 1538 O O . THR A 1 196 ? -12.25 -18.844 -9.617 1 93.06 196 THR A O 1
ATOM 1541 N N . LEU A 1 197 ? -11.008 -17.125 -10.047 1 94.81 197 LEU A N 1
ATOM 1542 C CA . LEU A 1 197 ? -10.945 -16.672 -8.664 1 94.81 197 LEU A CA 1
ATOM 1543 C C . LEU A 1 197 ? -11.977 -15.57 -8.398 1 94.81 197 LEU A C 1
ATOM 1545 O O . LEU A 1 197 ? -12.336 -14.82 -9.312 1 94.81 197 LEU A O 1
ATOM 1549 N N . ASN A 1 198 ? -12.453 -15.57 -7.215 1 94.44 198 ASN A N 1
ATOM 1550 C CA . ASN A 1 198 ? -13.273 -14.445 -6.793 1 94.44 198 ASN A CA 1
ATOM 1551 C C . ASN A 1 198 ? -12.422 -13.25 -6.379 1 94.44 198 ASN A C 1
ATOM 1553 O O . ASN A 1 198 ? -11.195 -13.328 -6.391 1 94.44 198 ASN A O 1
ATOM 1557 N N . LYS A 1 199 ? -12.953 -12.156 -6.047 1 95.62 199 LYS A N 1
ATOM 1558 C CA . LYS A 1 199 ? -12.266 -10.906 -5.75 1 95.62 199 LYS A CA 1
ATOM 1559 C C . LYS A 1 199 ? -11.336 -11.062 -4.547 1 95.62 199 LYS A C 1
ATOM 1561 O O . LYS A 1 199 ? -10.219 -10.547 -4.547 1 95.62 199 LYS A O 1
ATOM 1566 N N . HIS A 1 200 ? -11.805 -11.758 -3.537 1 95.94 200 HIS A N 1
ATOM 1567 C CA . HIS A 1 200 ? -11.008 -11.953 -2.334 1 95.94 200 HIS A CA 1
ATOM 1568 C C . HIS A 1 200 ? -9.727 -12.719 -2.643 1 95.94 200 HIS A C 1
ATOM 1570 O O . HIS A 1 200 ? -8.641 -12.336 -2.188 1 95.94 200 HIS A O 1
ATOM 1576 N N . ALA A 1 201 ? -9.883 -13.75 -3.41 1 95.81 201 ALA A N 1
ATOM 1577 C CA . ALA A 1 201 ? -8.727 -14.555 -3.787 1 95.81 201 ALA A CA 1
ATOM 1578 C C . ALA A 1 201 ? -7.762 -13.758 -4.652 1 95.81 201 ALA A C 1
ATOM 1580 O O . ALA A 1 201 ? -6.543 -13.93 -4.559 1 95.81 201 ALA A O 1
ATOM 1581 N N . VAL A 1 202 ? -8.305 -12.898 -5.5 1 97.56 202 VAL A N 1
ATOM 1582 C CA . VAL A 1 202 ? -7.48 -12.055 -6.352 1 97.56 202 VAL A CA 1
ATOM 1583 C C . VAL A 1 202 ? -6.691 -11.062 -5.496 1 97.56 202 VAL A C 1
ATOM 1585 O O . VAL A 1 202 ? -5.531 -10.773 -5.785 1 97.56 202 VAL A O 1
ATOM 1588 N N . LEU A 1 203 ? -7.285 -10.539 -4.418 1 97.69 203 LEU A N 1
ATOM 1589 C CA . LEU A 1 203 ? -6.578 -9.656 -3.496 1 97.69 203 LEU A CA 1
ATOM 1590 C C . LEU A 1 203 ? -5.406 -10.383 -2.846 1 97.69 203 LEU A C 1
ATOM 1592 O O . LEU A 1 203 ? -4.348 -9.789 -2.627 1 97.69 203 LEU A O 1
ATOM 1596 N N . ASP A 1 204 ? -5.605 -11.656 -2.592 1 97.31 204 ASP A N 1
ATOM 1597 C CA . ASP A 1 204 ? -4.512 -12.469 -2.066 1 97.31 204 ASP A CA 1
ATOM 1598 C C . ASP A 1 204 ? -3.375 -12.578 -3.078 1 97.31 204 ASP A C 1
ATOM 1600 O O . ASP A 1 204 ? -2.199 -12.555 -2.707 1 97.31 204 ASP A O 1
ATOM 1604 N N . VAL A 1 205 ? -3.756 -12.742 -4.309 1 97.94 205 VAL A N 1
ATOM 1605 C CA . VAL A 1 205 ? -2.76 -12.82 -5.375 1 97.94 205 VAL A CA 1
ATOM 1606 C C . VAL A 1 205 ? -1.964 -11.523 -5.438 1 97.94 205 VAL A C 1
ATOM 1608 O O . VAL A 1 205 ? -0.737 -11.547 -5.566 1 97.94 205 VAL A O 1
ATOM 1611 N N . LEU A 1 206 ? -2.658 -10.406 -5.32 1 97.94 206 LEU A N 1
ATOM 1612 C CA . LEU A 1 206 ? -2.016 -9.094 -5.355 1 97.94 206 LEU A CA 1
ATOM 1613 C C . LEU A 1 206 ? -1.067 -8.922 -4.172 1 97.94 206 LEU A C 1
ATOM 1615 O O . LEU A 1 206 ? 0.009 -8.336 -4.312 1 97.94 206 LEU A O 1
ATOM 1619 N N . GLN A 1 207 ? -1.481 -9.445 -3.068 1 97.5 207 GLN A N 1
ATOM 1620 C CA . GLN A 1 207 ? -0.603 -9.422 -1.903 1 97.5 207 GLN A CA 1
ATOM 1621 C C . GLN A 1 207 ? 0.66 -10.242 -2.146 1 97.5 207 GLN A C 1
ATOM 1623 O O . GLN A 1 207 ? 1.754 -9.844 -1.74 1 97.5 207 GLN A O 1
ATOM 1628 N N . THR A 1 208 ? 0.492 -11.336 -2.746 1 98.06 208 THR A N 1
ATOM 1629 C CA . THR A 1 208 ? 1.629 -12.188 -3.074 1 98.06 208 THR A CA 1
ATOM 1630 C C . THR A 1 208 ? 2.598 -11.469 -4.004 1 98.06 208 THR A C 1
ATOM 1632 O O . THR A 1 208 ? 3.812 -11.508 -3.795 1 98.06 208 THR A O 1
ATOM 1635 N N . ILE A 1 209 ? 2.086 -10.781 -5.004 1 97.5 209 ILE A N 1
ATOM 1636 C CA . ILE A 1 209 ? 2.902 -10.023 -5.945 1 97.5 209 ILE A CA 1
ATOM 1637 C C . ILE A 1 209 ? 3.678 -8.938 -5.207 1 97.5 209 ILE A C 1
ATOM 1639 O O . ILE A 1 209 ? 4.867 -8.734 -5.461 1 97.5 209 ILE A O 1
ATOM 1643 N N . GLN A 1 210 ? 2.973 -8.305 -4.34 1 96.5 210 GLN A N 1
ATOM 1644 C CA . GLN A 1 210 ? 3.6 -7.227 -3.578 1 96.5 210 GLN A CA 1
ATOM 1645 C C . GLN A 1 210 ? 4.773 -7.75 -2.756 1 96.5 210 GLN A C 1
ATOM 1647 O O . GLN A 1 210 ? 5.848 -7.141 -2.744 1 96.5 210 GLN A O 1
ATOM 1652 N N . ARG A 1 211 ? 4.566 -8.828 -2.135 1 96.56 211 ARG A N 1
ATOM 1653 C CA . ARG A 1 211 ? 5.613 -9.422 -1.313 1 96.56 211 ARG A CA 1
ATOM 1654 C C . ARG A 1 211 ? 6.758 -9.945 -2.178 1 96.56 211 ARG A C 1
ATOM 1656 O O . ARG A 1 211 ? 7.926 -9.82 -1.806 1 96.56 211 ARG A O 1
ATOM 1663 N N . CYS A 1 212 ? 6.469 -10.5 -3.285 1 97.19 212 CYS A N 1
ATOM 1664 C CA . CYS A 1 212 ? 7.484 -11.008 -4.199 1 97.19 212 CYS A CA 1
ATOM 1665 C C . CYS A 1 212 ? 8.344 -9.875 -4.742 1 97.19 212 CYS A C 1
ATOM 1667 O O . CYS A 1 212 ? 9.57 -9.984 -4.785 1 97.19 212 CYS A O 1
ATOM 1669 N N . THR A 1 213 ? 7.719 -8.75 -5.145 1 95.75 213 THR A N 1
ATOM 1670 C CA . THR A 1 213 ? 8.43 -7.645 -5.777 1 95.75 213 THR A CA 1
ATOM 1671 C C . THR A 1 213 ? 9.211 -6.844 -4.742 1 95.75 213 THR A C 1
AT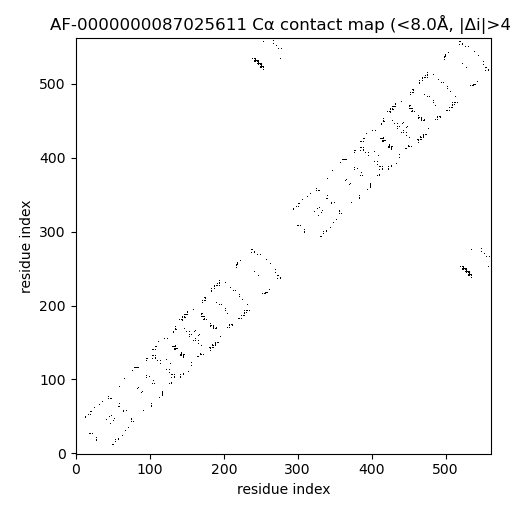OM 1673 O O . THR A 1 213 ? 10.086 -6.051 -5.094 1 95.75 213 THR A O 1
ATOM 1676 N N . ALA A 1 214 ? 8.906 -7.023 -3.434 1 93.75 214 ALA A N 1
ATOM 1677 C CA . ALA A 1 214 ? 9.695 -6.402 -2.373 1 93.75 214 ALA A CA 1
ATOM 1678 C C . ALA A 1 214 ? 11.086 -7.023 -2.287 1 93.75 214 ALA A C 1
ATOM 1680 O O . ALA A 1 214 ? 12.055 -6.355 -1.901 1 93.75 214 ALA A O 1
ATOM 1681 N N . VAL A 1 215 ? 11.148 -8.266 -2.715 1 92.56 215 VAL A N 1
ATOM 1682 C CA . VAL A 1 215 ? 12.398 -9 -2.555 1 92.56 215 VAL A CA 1
ATOM 1683 C C . VAL A 1 215 ? 13.094 -9.141 -3.908 1 92.56 215 VAL A C 1
ATOM 1685 O O . VAL A 1 215 ? 14.32 -9.102 -3.988 1 92.56 215 VAL A O 1
ATOM 1688 N N . ASP A 1 216 ? 12.336 -9.375 -4.93 1 93.94 216 ASP A N 1
ATOM 1689 C CA . ASP A 1 216 ? 12.875 -9.641 -6.258 1 93.94 216 ASP A CA 1
ATOM 1690 C C . ASP A 1 216 ? 12.25 -8.711 -7.301 1 93.94 216 ASP A C 1
ATOM 1692 O O . ASP A 1 216 ? 11.094 -8.883 -7.684 1 93.94 216 ASP A O 1
ATOM 1696 N N . ARG A 1 217 ? 13.047 -7.805 -7.793 1 93.12 217 ARG A N 1
ATOM 1697 C CA . ARG A 1 217 ? 12.562 -6.887 -8.82 1 93.12 217 ARG A CA 1
ATOM 1698 C C . ARG A 1 217 ? 13.227 -7.172 -10.164 1 93.12 217 ARG A C 1
ATOM 1700 O O . ARG A 1 217 ? 13.477 -6.25 -10.938 1 93.12 217 ARG A O 1
ATOM 1707 N N . SER A 1 218 ? 13.5 -8.484 -10.352 1 95.06 218 SER A N 1
ATOM 1708 C CA . SER A 1 218 ? 14.062 -8.891 -11.641 1 95.06 218 SER A CA 1
ATOM 1709 C C . SER A 1 218 ? 13.039 -8.742 -12.758 1 95.06 218 SER A C 1
ATOM 1711 O O . SER A 1 218 ? 11.828 -8.758 -12.516 1 95.06 218 SER A O 1
ATOM 1713 N N . ALA A 1 219 ? 13.5 -8.578 -13.961 1 95.69 219 ALA A N 1
ATOM 1714 C CA . ALA A 1 219 ? 12.648 -8.32 -15.125 1 95.69 219 ALA A CA 1
ATOM 1715 C C . ALA A 1 219 ? 11.617 -9.43 -15.312 1 95.69 219 ALA A C 1
ATOM 1717 O O . ALA A 1 219 ? 10.438 -9.156 -15.516 1 95.69 219 ALA A O 1
ATOM 1718 N N . PRO A 1 220 ? 12.023 -10.672 -15.188 1 95.94 220 PRO A N 1
ATOM 1719 C CA . PRO A 1 220 ? 11.031 -11.734 -15.367 1 95.94 220 PRO A CA 1
ATOM 1720 C C . PRO A 1 220 ? 9.906 -11.672 -14.336 1 95.94 220 PRO A C 1
ATOM 1722 O O . PRO A 1 220 ? 8.734 -11.852 -14.68 1 95.94 220 PRO A O 1
ATOM 1725 N N . THR A 1 221 ? 10.266 -11.383 -13.125 1 96.44 221 THR A N 1
ATOM 1726 C CA . THR A 1 221 ? 9.266 -11.266 -12.062 1 96.44 221 THR A CA 1
ATOM 1727 C C . THR A 1 221 ? 8.336 -10.094 -12.328 1 96.44 221 THR A C 1
ATOM 1729 O O . THR A 1 221 ? 7.113 -10.219 -12.211 1 96.44 221 THR A O 1
ATOM 1732 N N . LEU A 1 222 ? 8.906 -8.977 -12.742 1 97.12 222 LEU A N 1
ATOM 1733 C CA . LEU A 1 222 ? 8.117 -7.773 -13 1 97.12 222 LEU A CA 1
ATOM 1734 C C . LEU A 1 222 ? 7.172 -7.984 -14.18 1 97.12 222 LEU A C 1
ATOM 1736 O O . LEU A 1 222 ? 6.02 -7.543 -14.141 1 97.12 222 LEU A O 1
ATOM 1740 N N . MET A 1 223 ? 7.656 -8.688 -15.125 1 96.44 223 MET A N 1
ATOM 1741 C CA . MET A 1 223 ? 6.816 -8.938 -16.297 1 96.44 223 MET A CA 1
ATOM 1742 C C . MET A 1 223 ? 5.633 -9.828 -15.938 1 96.44 223 MET A C 1
ATOM 1744 O O . MET A 1 223 ? 4.555 -9.703 -16.516 1 96.44 223 MET A O 1
ATOM 1748 N N . CYS A 1 224 ? 5.824 -10.727 -14.984 1 97.38 224 CYS A N 1
ATOM 1749 C CA . CYS A 1 224 ? 4.73 -11.57 -14.516 1 97.38 224 CYS A CA 1
ATOM 1750 C C . CYS A 1 224 ? 3.658 -10.742 -13.82 1 97.38 224 CYS A C 1
ATOM 1752 O O . CYS A 1 224 ? 2.469 -11.047 -13.922 1 97.38 224 CYS A O 1
ATOM 1754 N N . THR A 1 225 ? 4.09 -9.664 -13.094 1 97.56 225 THR A N 1
ATOM 1755 C CA . THR A 1 225 ? 3.121 -8.789 -12.438 1 97.56 225 THR A CA 1
ATOM 1756 C C . THR A 1 225 ? 2.213 -8.125 -13.469 1 97.56 225 THR A C 1
ATOM 1758 O O . THR A 1 225 ? 1.018 -7.945 -13.227 1 97.56 225 THR A O 1
ATOM 1761 N N . LEU A 1 226 ? 2.76 -7.816 -14.602 1 97.25 226 LEU A N 1
ATOM 1762 C CA . LEU A 1 226 ? 1.979 -7.211 -15.672 1 97.25 226 LEU A CA 1
ATOM 1763 C C . LEU A 1 226 ? 0.967 -8.203 -16.234 1 97.25 226 LEU A C 1
ATOM 1765 O O . LEU A 1 226 ? -0.182 -7.84 -16.5 1 97.25 226 LEU A O 1
ATOM 1769 N N . ALA A 1 227 ? 1.406 -9.406 -16.422 1 97.25 227 ALA A N 1
ATOM 1770 C CA . ALA A 1 227 ? 0.515 -10.453 -16.922 1 97.25 227 ALA A CA 1
ATOM 1771 C C . ALA A 1 227 ? -0.672 -10.656 -15.984 1 97.25 227 ALA A C 1
ATOM 1773 O O . ALA A 1 227 ? -1.816 -10.75 -16.438 1 97.25 227 ALA A O 1
ATOM 1774 N N . ILE A 1 228 ? -0.418 -10.703 -14.758 1 98.19 228 ILE A N 1
ATOM 1775 C CA . ILE A 1 228 ? -1.46 -10.875 -13.758 1 98.19 228 ILE A CA 1
ATOM 1776 C C . ILE A 1 228 ? -2.389 -9.664 -13.758 1 98.19 228 ILE A C 1
ATOM 1778 O O . ILE A 1 228 ? -3.611 -9.812 -13.688 1 98.19 228 ILE A O 1
ATOM 1782 N N . SER A 1 229 ? -1.803 -8.492 -13.859 1 98.31 229 SER A N 1
ATOM 1783 C CA . SER A 1 229 ? -2.582 -7.254 -13.891 1 98.31 229 SER A CA 1
ATOM 1784 C C . SER A 1 229 ? -3.543 -7.242 -15.078 1 98.31 229 SER A C 1
ATOM 1786 O O . SER A 1 229 ? -4.707 -6.855 -14.93 1 98.31 229 SER A O 1
ATOM 1788 N N . ASN A 1 230 ? -3.012 -7.66 -16.203 1 97.88 230 ASN A N 1
ATOM 1789 C CA . ASN A 1 230 ? -3.854 -7.746 -17.391 1 97.88 230 ASN A CA 1
ATOM 1790 C C . ASN A 1 230 ? -5.016 -8.711 -17.188 1 97.88 230 ASN A C 1
ATOM 1792 O O . ASN A 1 230 ? -6.145 -8.422 -17.594 1 97.88 230 ASN A O 1
ATOM 1796 N N . ALA A 1 231 ? -4.707 -9.828 -16.609 1 98 231 ALA A N 1
ATOM 1797 C CA . ALA A 1 231 ? -5.742 -10.828 -16.344 1 98 231 ALA A CA 1
ATOM 1798 C C . ALA A 1 231 ? -6.812 -10.266 -15.406 1 98 231 ALA A C 1
ATOM 1800 O O . ALA A 1 231 ? -8.008 -10.477 -15.625 1 98 231 ALA A O 1
ATOM 1801 N N . ILE A 1 232 ? -6.438 -9.531 -14.391 1 98.38 232 ILE A N 1
ATOM 1802 C CA . ILE A 1 232 ? -7.363 -8.953 -13.422 1 98.38 232 ILE A CA 1
ATOM 1803 C C . ILE A 1 232 ? -8.227 -7.895 -14.109 1 98.38 232 ILE A C 1
ATOM 1805 O O . ILE A 1 232 ? -9.438 -7.836 -13.891 1 98.38 232 ILE A O 1
ATOM 1809 N N . PHE A 1 233 ? -7.582 -7.109 -14.961 1 98.19 233 PHE A N 1
ATOM 1810 C CA . PHE A 1 233 ? -8.297 -6.07 -15.695 1 98.19 233 PHE A CA 1
ATOM 1811 C C . PHE A 1 233 ? -9.398 -6.68 -16.547 1 98.19 233 PHE A C 1
ATOM 1813 O O . PHE A 1 233 ? -10.531 -6.191 -16.547 1 98.19 233 PHE A O 1
ATOM 1820 N N . LYS A 1 234 ? -9.078 -7.684 -17.188 1 97.38 234 LYS A N 1
ATOM 1821 C CA . LYS A 1 234 ? -10.039 -8.352 -18.062 1 97.38 234 LYS A CA 1
ATOM 1822 C C . LYS A 1 234 ? -11.18 -8.961 -17.25 1 97.38 234 LYS A C 1
ATOM 1824 O O . LYS A 1 234 ? -12.336 -8.938 -17.672 1 97.38 234 LYS A O 1
ATOM 1829 N N . GLN A 1 235 ? -10.891 -9.438 -16.109 1 97.44 235 GLN A N 1
ATOM 1830 C CA . GLN A 1 235 ? -11.867 -10.188 -15.328 1 97.44 235 GLN A CA 1
ATOM 1831 C C . GLN A 1 235 ? -12.742 -9.242 -14.508 1 97.44 235 GLN A C 1
ATOM 1833 O O . GLN A 1 235 ? -13.961 -9.438 -14.414 1 97.44 235 GLN A O 1
ATOM 1838 N N . TYR A 1 236 ? -12.188 -8.203 -13.875 1 97.19 236 TYR A N 1
ATOM 1839 C CA . TYR A 1 236 ? -12.922 -7.457 -12.867 1 97.19 236 TYR A CA 1
ATOM 1840 C C . TYR A 1 236 ? -13.086 -6 -13.273 1 97.19 236 TYR A C 1
ATOM 1842 O O . TYR A 1 236 ? -13.656 -5.199 -12.539 1 97.19 236 TYR A O 1
ATOM 1850 N N . GLY A 1 237 ? -12.43 -5.605 -14.359 1 96.19 237 GLY A N 1
ATOM 1851 C CA . GLY A 1 237 ? -12.695 -4.297 -14.93 1 96.19 237 GLY A CA 1
ATOM 1852 C C . GLY A 1 237 ? -11.75 -3.223 -14.43 1 96.19 237 GLY A C 1
ATOM 1853 O O . GLY A 1 237 ? -10.805 -3.514 -13.695 1 96.19 237 GLY A O 1
ATOM 1854 N N . VAL A 1 238 ? -12.039 -2 -14.797 1 96.06 238 VAL A N 1
ATOM 1855 C CA . VAL A 1 238 ? -11.109 -0.88 -14.672 1 96.06 238 VAL A CA 1
ATOM 1856 C C . VAL A 1 238 ? -11.133 -0.351 -13.242 1 96.06 238 VAL A C 1
ATOM 1858 O O . VAL A 1 238 ? -10.094 0.032 -12.703 1 96.06 238 VAL A O 1
ATOM 1861 N N . GLU A 1 239 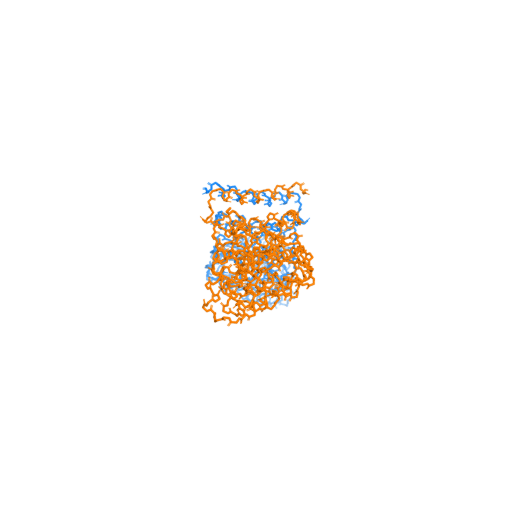? -12.297 -0.27 -12.578 1 95.44 239 GLU A N 1
ATOM 1862 C CA . GLU A 1 239 ? -12.398 0.29 -11.234 1 95.44 239 GLU A CA 1
ATOM 1863 C C . GLU A 1 239 ? -11.602 -0.537 -10.227 1 95.44 239 GLU A C 1
ATOM 1865 O O . GLU A 1 239 ? -10.82 0.01 -9.445 1 95.44 239 GLU A O 1
ATOM 1870 N N . PHE A 1 240 ? -11.758 -1.843 -10.352 1 96.94 240 PHE A N 1
ATOM 1871 C CA . PHE A 1 240 ? -11.031 -2.75 -9.469 1 96.94 240 PHE A CA 1
ATOM 1872 C C . PHE A 1 240 ? -9.531 -2.666 -9.734 1 96.94 240 PHE A C 1
ATOM 1874 O O . PHE A 1 240 ? -8.727 -2.67 -8.789 1 96.94 240 PHE A O 1
ATOM 1881 N N . THR A 1 241 ? -9.18 -2.568 -10.953 1 97.56 241 THR A N 1
ATOM 1882 C CA . THR A 1 241 ? -7.781 -2.492 -11.359 1 97.56 241 THR A CA 1
ATOM 1883 C C . THR A 1 241 ? -7.141 -1.198 -10.859 1 97.56 241 THR A C 1
ATOM 1885 O O . THR A 1 241 ? -6.02 -1.21 -10.352 1 97.56 241 THR A O 1
ATOM 1888 N N . ALA A 1 242 ? -7.832 -0.125 -10.977 1 95.75 242 ALA A N 1
ATOM 1889 C CA . ALA A 1 242 ? -7.324 1.17 -10.531 1 95.75 242 ALA A CA 1
ATOM 1890 C C . ALA A 1 242 ? -7.141 1.193 -9.016 1 95.75 242 ALA A C 1
ATOM 1892 O O . ALA A 1 242 ? -6.168 1.763 -8.508 1 95.75 242 ALA A O 1
ATOM 1893 N N . GLU A 1 243 ? -7.988 0.562 -8.336 1 95.06 243 GLU A N 1
ATOM 1894 C CA . GLU A 1 243 ? -8.008 0.626 -6.875 1 95.06 243 GLU A CA 1
ATOM 1895 C C . GLU A 1 243 ? -6.957 -0.301 -6.27 1 95.06 243 GLU A C 1
ATOM 1897 O O . GLU A 1 243 ? -6.32 0.042 -5.27 1 95.06 243 GLU A O 1
ATOM 1902 N N . HIS A 1 244 ? -6.766 -1.438 -6.938 1 96.88 244 HIS A N 1
ATOM 1903 C CA . HIS A 1 244 ? -5.984 -2.449 -6.234 1 96.88 244 HIS A CA 1
ATOM 1904 C C . HIS A 1 244 ? -4.723 -2.811 -7.012 1 96.88 244 HIS A C 1
ATOM 1906 O O . HIS A 1 244 ? -3.736 -3.26 -6.422 1 96.88 244 HIS A O 1
ATOM 1912 N N . VAL A 1 245 ? -4.68 -2.67 -8.32 1 97.88 245 VAL A N 1
ATOM 1913 C CA . VAL A 1 245 ? -3.572 -3.137 -9.148 1 97.88 245 VAL A CA 1
ATOM 1914 C C . VAL A 1 245 ? -2.576 -2.002 -9.367 1 97.88 245 VAL A C 1
ATOM 1916 O O . VAL A 1 245 ? -1.369 -2.184 -9.195 1 97.88 245 VAL A O 1
ATOM 1919 N N . LEU A 1 246 ? -3.09 -0.838 -9.648 1 97 246 LEU A N 1
ATOM 1920 C CA . LEU A 1 246 ? -2.227 0.289 -9.984 1 97 246 LEU A CA 1
ATOM 1921 C C . LEU A 1 246 ? -1.283 0.617 -8.836 1 97 246 LEU A C 1
ATOM 1923 O O . LEU A 1 246 ? -0.102 0.892 -9.055 1 97 246 LEU A O 1
ATOM 1927 N N . PRO A 1 247 ? -1.802 0.552 -7.59 1 95.88 247 PRO A N 1
ATOM 1928 C CA . PRO A 1 247 ? -0.91 0.871 -6.473 1 95.88 247 PRO A CA 1
ATOM 1929 C C . PRO A 1 247 ? 0.29 -0.071 -6.391 1 95.88 247 PRO A C 1
ATOM 1931 O O . PRO A 1 247 ? 1.333 0.3 -5.844 1 95.88 247 PRO A O 1
ATOM 1934 N N . ILE A 1 248 ? 0.17 -1.213 -6.93 1 96.25 248 ILE A N 1
ATOM 1935 C CA . ILE A 1 248 ? 1.231 -2.213 -6.875 1 96.25 248 ILE A CA 1
ATOM 1936 C C . ILE A 1 248 ? 2.193 -2.008 -8.047 1 96.25 248 ILE A C 1
ATOM 1938 O O . ILE A 1 248 ? 3.398 -2.232 -7.91 1 96.25 248 ILE A O 1
ATOM 1942 N N . LEU A 1 249 ? 1.718 -1.475 -9.18 1 96.38 249 LEU A N 1
ATOM 1943 C CA . LEU A 1 249 ? 2.504 -1.396 -10.398 1 96.38 249 LEU A CA 1
ATOM 1944 C C . LEU A 1 249 ? 3.295 -0.095 -10.461 1 96.38 249 LEU A C 1
ATOM 1946 O O . LEU A 1 249 ? 4.426 -0.071 -10.945 1 96.38 249 LEU A O 1
ATOM 1950 N N . THR A 1 250 ? 2.744 0.944 -9.945 1 94.81 250 THR A N 1
ATOM 1951 C CA . THR A 1 250 ? 3.309 2.279 -10.117 1 94.81 250 THR A CA 1
ATOM 1952 C C . THR A 1 250 ? 4.703 2.359 -9.5 1 94.81 250 THR A C 1
ATOM 1954 O O . THR A 1 250 ? 5.621 2.916 -10.094 1 94.81 250 THR A O 1
ATOM 1957 N N . PRO A 1 251 ? 4.891 1.772 -8.281 1 94.75 251 PRO A N 1
ATOM 1958 C CA . PRO A 1 251 ? 6.246 1.835 -7.727 1 94.75 251 PRO A CA 1
ATOM 1959 C C . PRO A 1 251 ? 7.262 1.058 -8.555 1 94.75 251 PRO A C 1
ATOM 1961 O O . PRO A 1 251 ? 8.461 1.322 -8.477 1 94.75 251 PRO A O 1
ATOM 1964 N N . LEU A 1 252 ? 6.797 0.105 -9.32 1 95.12 252 LEU A N 1
ATOM 1965 C CA . LEU A 1 252 ? 7.688 -0.761 -10.086 1 95.12 252 LEU A CA 1
ATOM 1966 C C . LEU A 1 252 ? 8.18 -0.055 -11.344 1 95.12 252 LEU A C 1
ATOM 1968 O O . LEU A 1 252 ? 9.141 -0.504 -11.977 1 95.12 252 LEU A O 1
ATOM 1972 N N . LEU A 1 253 ? 7.562 1.074 -11.688 1 93.75 253 LEU A N 1
ATOM 1973 C CA . LEU A 1 253 ? 7.926 1.846 -12.875 1 93.75 253 LEU A CA 1
ATOM 1974 C C . LEU A 1 253 ? 9.32 2.436 -12.727 1 93.75 253 LEU A C 1
ATOM 1976 O O . LEU A 1 253 ? 9.969 2.764 -13.727 1 93.75 253 LEU A O 1
ATOM 1980 N N . THR A 1 254 ? 9.836 2.58 -11.492 1 93.25 254 THR A N 1
ATOM 1981 C CA . THR A 1 254 ? 11.133 3.201 -11.25 1 93.25 254 THR A CA 1
ATOM 1982 C C . THR A 1 254 ? 12.234 2.15 -11.219 1 93.25 254 THR A C 1
ATOM 1984 O O . THR A 1 254 ? 13.414 2.486 -11.07 1 93.25 254 THR A O 1
ATOM 1987 N N . SER A 1 255 ? 11.859 0.873 -11.367 1 93.31 255 SER A N 1
ATOM 1988 C CA . SER A 1 255 ? 12.844 -0.203 -11.312 1 93.31 255 SER A CA 1
ATOM 1989 C C . SER A 1 255 ? 13.836 -0.098 -12.469 1 93.31 255 SER A C 1
ATOM 1991 O O . SER A 1 255 ? 13.438 0.071 -13.625 1 93.31 255 SER A O 1
ATOM 1993 N N . GLN A 1 256 ? 15.086 -0.217 -12.148 1 91.69 256 GLN A N 1
ATOM 1994 C CA . GLN A 1 256 ? 16.156 -0.121 -13.141 1 91.69 256 GLN A CA 1
ATOM 1995 C C . GLN A 1 256 ? 16.312 -1.434 -13.906 1 91.69 256 GLN A C 1
ATOM 1997 O O . GLN A 1 256 ? 17.016 -1.486 -14.922 1 91.69 256 GLN A O 1
ATOM 2002 N N . GLN A 1 257 ? 15.656 -2.408 -13.477 1 93.25 257 GLN A N 1
ATOM 2003 C CA . GLN A 1 257 ? 15.789 -3.73 -14.078 1 93.25 257 GLN A CA 1
ATOM 2004 C C . GLN A 1 257 ? 14.914 -3.863 -15.32 1 93.25 257 GLN A C 1
ATOM 2006 O O . GLN A 1 257 ? 15.047 -4.828 -16.078 1 93.25 257 GLN A O 1
ATOM 2011 N N . LEU A 1 258 ? 13.992 -2.936 -15.516 1 93.69 258 LEU A N 1
ATOM 2012 C CA . LEU A 1 258 ? 13.125 -2.939 -16.688 1 93.69 258 LEU A CA 1
ATOM 2013 C C . LEU A 1 258 ? 13.82 -2.291 -17.875 1 93.69 258 LEU A C 1
ATOM 2015 O O . LEU A 1 258 ? 14.297 -1.158 -17.781 1 93.69 258 LEU A O 1
ATOM 2019 N N . ASN A 1 259 ? 13.93 -3.025 -18.938 1 94.12 259 ASN A N 1
ATOM 2020 C CA . ASN A 1 259 ? 14.414 -2.389 -20.156 1 94.12 259 ASN A CA 1
ATOM 2021 C C . ASN A 1 259 ? 13.367 -1.459 -20.766 1 94.12 259 ASN A C 1
ATOM 2023 O O . ASN A 1 259 ? 12.258 -1.35 -20.25 1 94.12 259 ASN A O 1
ATOM 2027 N N . ILE A 1 260 ? 13.727 -0.776 -21.812 1 94.81 260 ILE A N 1
ATOM 2028 C CA . ILE A 1 260 ? 12.891 0.275 -22.391 1 94.81 260 ILE A CA 1
ATOM 2029 C C . ILE A 1 260 ? 11.578 -0.32 -22.875 1 94.81 260 ILE A C 1
ATOM 2031 O O . ILE A 1 260 ? 10.516 0.279 -22.688 1 94.81 260 ILE A O 1
ATOM 2035 N N . GLN A 1 261 ? 11.664 -1.427 -23.484 1 96.06 261 GLN A N 1
ATOM 2036 C CA . GLN A 1 261 ? 10.469 -2.072 -24 1 96.06 261 GLN A CA 1
ATOM 2037 C C . GLN A 1 261 ? 9.539 -2.508 -22.875 1 96.06 261 GLN A C 1
ATOM 2039 O O . GLN A 1 261 ? 8.328 -2.301 -22.938 1 96.06 261 GLN A O 1
ATOM 2044 N N . GLN A 1 262 ? 10.125 -3.164 -21.922 1 95.38 262 GLN A N 1
ATOM 2045 C CA . GLN A 1 262 ? 9.367 -3.619 -20.766 1 95.38 262 GLN A CA 1
ATOM 2046 C C . GLN A 1 262 ? 8.75 -2.441 -20.016 1 95.38 262 GLN A C 1
ATOM 2048 O O . GLN A 1 262 ? 7.586 -2.49 -19.609 1 95.38 262 GLN A O 1
ATOM 2053 N N . PHE A 1 263 ? 9.562 -1.386 -19.891 1 96.06 263 PHE A N 1
ATOM 2054 C CA . PHE A 1 263 ? 9.078 -0.164 -19.25 1 96.06 263 PHE A CA 1
ATOM 2055 C C . PHE A 1 263 ? 7.898 0.415 -20.031 1 96.06 263 PHE A C 1
ATOM 2057 O O . PHE A 1 263 ? 6.895 0.817 -19.438 1 96.06 263 PHE A O 1
ATOM 2064 N N . SER A 1 264 ? 7.957 0.42 -21.297 1 96.31 264 SER A N 1
ATOM 2065 C CA . SER A 1 264 ? 6.895 0.946 -22.141 1 96.31 264 SER A CA 1
ATOM 2066 C C . SER A 1 264 ? 5.609 0.144 -21.984 1 96.31 264 SER A C 1
ATOM 2068 O O . SER A 1 264 ? 4.512 0.706 -22.016 1 96.31 264 SER A O 1
ATOM 2070 N N . LYS A 1 265 ? 5.738 -1.134 -21.828 1 96.62 265 LYS A N 1
ATOM 2071 C CA . LYS A 1 265 ? 4.566 -1.978 -21.609 1 96.62 265 LYS A CA 1
ATOM 2072 C C . LYS A 1 265 ? 3.867 -1.621 -20.297 1 96.62 265 LYS A C 1
ATOM 2074 O O . LYS A 1 265 ? 2.637 -1.546 -20.25 1 96.62 265 LYS A O 1
ATOM 2079 N N . TYR A 1 266 ? 4.684 -1.401 -19.25 1 96.25 266 TYR A N 1
ATOM 2080 C CA . TYR A 1 266 ? 4.141 -0.979 -17.969 1 96.25 266 TYR A CA 1
ATOM 2081 C C . TYR A 1 266 ? 3.41 0.352 -18.094 1 96.25 266 TYR A C 1
ATOM 2083 O O . TYR A 1 266 ? 2.275 0.491 -17.625 1 96.25 266 TYR A O 1
ATOM 2091 N N . MET A 1 267 ? 4.051 1.222 -18.766 1 95.94 267 MET A N 1
ATOM 2092 C CA . MET A 1 267 ? 3.5 2.559 -18.953 1 95.94 267 MET A CA 1
ATOM 2093 C C . MET A 1 267 ? 2.195 2.5 -19.75 1 95.94 267 MET A C 1
ATOM 2095 O O . MET A 1 267 ? 1.213 3.148 -19.375 1 95.94 267 MET A O 1
ATOM 2099 N N . HIS A 1 268 ? 2.268 1.74 -20.734 1 96.44 268 HIS A N 1
ATOM 2100 C CA . HIS A 1 268 ? 1.084 1.592 -21.578 1 96.44 268 HIS A CA 1
ATOM 2101 C C . HIS A 1 268 ? -0.098 1.06 -20.781 1 96.44 268 HIS A C 1
ATOM 2103 O O . HIS A 1 268 ? -1.219 1.557 -20.906 1 96.44 268 HIS A O 1
ATOM 2109 N N . PHE A 1 269 ? 0.137 0.093 -20.047 1 97.62 269 PHE A N 1
ATOM 2110 C CA . PHE A 1 269 ? -0.929 -0.485 -19.234 1 97.62 269 PHE A CA 1
ATOM 2111 C C . PHE A 1 269 ? -1.516 0.557 -18.281 1 97.62 269 PHE A C 1
ATOM 2113 O O . PHE A 1 269 ? -2.734 0.727 -18.219 1 97.62 269 PHE A O 1
ATOM 2120 N N . VAL A 1 270 ? -0.64 1.271 -17.484 1 97 270 VAL A N 1
ATOM 2121 C CA . VAL A 1 270 ? -1.079 2.262 -16.516 1 97 270 VAL A CA 1
ATOM 2122 C C . VAL A 1 270 ? -1.861 3.369 -17.203 1 97 270 VAL A C 1
ATOM 2124 O O . VAL A 1 270 ? -2.945 3.752 -16.766 1 97 270 VAL A O 1
ATOM 2127 N N . LYS A 1 271 ? -1.364 3.828 -18.312 1 96.31 271 LYS A N 1
ATOM 2128 C CA . LYS A 1 271 ? -2.014 4.898 -19.062 1 96.31 271 LYS A CA 1
ATOM 2129 C C . LYS A 1 271 ? -3.367 4.449 -19.594 1 96.31 271 LYS A C 1
ATOM 2131 O O . LYS A 1 271 ? -4.32 5.23 -19.641 1 96.31 271 LYS A O 1
ATOM 2136 N N . ASP A 1 272 ? -3.398 3.252 -20.031 1 96.81 272 ASP A N 1
ATOM 2137 C CA . ASP A 1 272 ? -4.645 2.711 -20.562 1 96.81 272 ASP A CA 1
ATOM 2138 C C . ASP A 1 272 ? -5.727 2.658 -19.484 1 96.81 272 ASP A C 1
ATOM 2140 O O . ASP A 1 272 ? -6.879 3.023 -19.75 1 96.81 272 ASP A O 1
ATOM 2144 N N . ILE A 1 273 ? -5.395 2.186 -18.375 1 97 273 ILE A N 1
ATOM 2145 C CA . ILE A 1 273 ? -6.344 2.119 -17.266 1 97 273 ILE A CA 1
ATOM 2146 C C . ILE A 1 273 ? -6.844 3.521 -16.938 1 97 273 ILE A C 1
ATOM 2148 O O . ILE A 1 273 ? -8.039 3.73 -16.734 1 97 273 ILE A O 1
ATOM 2152 N N . LEU A 1 274 ? -5.895 4.535 -16.859 1 96.12 274 LEU A N 1
ATOM 2153 C CA . LEU A 1 274 ? -6.258 5.914 -16.547 1 96.12 274 LEU A CA 1
ATOM 2154 C C . LEU A 1 274 ? -7.184 6.488 -17.609 1 96.12 274 LEU A C 1
ATOM 2156 O O . LEU A 1 274 ? -8.141 7.199 -17.297 1 96.12 274 LEU A O 1
ATOM 2160 N N . ARG A 1 275 ? -6.895 6.156 -18.812 1 95.44 275 ARG A N 1
ATOM 2161 C CA . ARG A 1 275 ? -7.715 6.625 -19.922 1 95.44 275 ARG A CA 1
ATOM 2162 C C . ARG A 1 275 ? -9.141 6.082 -19.828 1 95.44 275 ARG A C 1
ATOM 2164 O O . ARG A 1 275 ? -10.102 6.828 -19.984 1 95.44 275 ARG A O 1
ATOM 2171 N N . ILE A 1 276 ? -9.289 4.824 -19.594 1 96.25 276 ILE A N 1
ATOM 2172 C CA . ILE A 1 276 ? -10.602 4.188 -19.484 1 96.25 276 ILE A CA 1
ATOM 2173 C C . ILE A 1 276 ? -11.352 4.746 -18.281 1 96.25 276 ILE A C 1
ATOM 2175 O O . ILE A 1 276 ? -12.562 4.992 -18.359 1 96.25 276 ILE A O 1
ATOM 2179 N N . LEU A 1 277 ? -10.641 4.926 -17.203 1 93.75 277 LEU A N 1
ATOM 2180 C CA . LEU A 1 277 ? -11.258 5.488 -16 1 93.75 277 LEU A CA 1
ATOM 2181 C C . LEU A 1 277 ? -11.797 6.887 -16.266 1 93.75 277 LEU A C 1
ATOM 2183 O O . LEU A 1 277 ? -12.891 7.227 -15.82 1 93.75 277 LEU A O 1
ATOM 2187 N N . ALA A 1 278 ? -11.016 7.75 -17.016 1 93 278 ALA A N 1
ATOM 2188 C CA . ALA A 1 278 ? -11.391 9.117 -17.344 1 93 278 ALA A CA 1
ATOM 2189 C C . ALA A 1 278 ? -12.633 9.148 -18.234 1 93 278 ALA A C 1
ATOM 2191 O O . ALA A 1 278 ? -13.492 10.023 -18.078 1 93 278 ALA A O 1
ATOM 2192 N N . ARG A 1 279 ? -12.75 8.164 -19.047 1 89.94 279 ARG A N 1
ATOM 2193 C CA . ARG A 1 279 ? -13.898 8.078 -19.938 1 89.94 279 ARG A CA 1
ATOM 2194 C C . ARG A 1 279 ? -15.164 7.703 -19.188 1 89.94 279 ARG A C 1
ATOM 2196 O O . ARG A 1 279 ? -16.266 8.078 -19.578 1 89.94 279 ARG A O 1
ATOM 2203 N N . GLY A 1 280 ? -15.039 6.949 -18.141 1 85.5 280 GLY A N 1
ATOM 2204 C CA . GLY A 1 280 ? -16.188 6.535 -17.344 1 85.5 280 GLY A CA 1
ATOM 2205 C C . GLY A 1 280 ? -16.672 7.613 -16.391 1 85.5 280 GLY A C 1
ATOM 2206 O O . GLY A 1 280 ? -17.781 7.52 -15.859 1 85.5 280 GLY A O 1
ATOM 2207 N N . LYS A 1 281 ? -15.953 8.68 -16.172 1 81.81 281 LYS A N 1
ATOM 2208 C CA . LYS A 1 281 ? -16.359 9.766 -15.273 1 81.81 281 LYS A CA 1
ATOM 2209 C C . LYS A 1 281 ? -16.969 10.922 -16.047 1 81.81 281 LYS A C 1
ATOM 2211 O O . LYS A 1 281 ? -17.906 11.57 -15.57 1 81.81 281 LYS A O 1
ATOM 2216 N N . MET B 1 1 ? -13.148 72.75 23.594 1 27.61 1 MET B N 1
ATOM 2217 C CA . MET B 1 1 ? -13.953 71.688 24.109 1 27.61 1 MET B CA 1
ATOM 2218 C C . MET B 1 1 ? -13.188 70.375 24 1 27.61 1 MET B C 1
ATOM 2220 O O . MET B 1 1 ? -13.641 69.312 24.5 1 27.61 1 MET B O 1
ATOM 2224 N N . THR B 1 2 ? -12.297 70.25 23 1 36.56 2 THR B N 1
ATOM 2225 C CA . THR B 1 2 ? -11.492 69.062 22.641 1 36.56 2 THR B CA 1
ATOM 2226 C C . THR B 1 2 ? -10.469 68.812 23.719 1 36.56 2 THR B C 1
ATOM 2228 O O . THR B 1 2 ? -9.977 67.625 23.828 1 36.56 2 THR B O 1
ATOM 2231 N N . TYR B 1 3 ? -9.922 69.812 24.375 1 38.28 3 TYR B N 1
ATOM 2232 C CA . TYR B 1 3 ? -8.867 69.75 25.375 1 38.28 3 TYR B CA 1
ATOM 2233 C C . TYR B 1 3 ? -9.414 69.25 26.719 1 38.28 3 TYR B C 1
ATOM 2235 O O . TYR B 1 3 ? -8.656 68.812 27.578 1 38.28 3 TYR B O 1
ATOM 2243 N N . LYS B 1 4 ? -10.633 69.625 27.219 1 48.12 4 LYS B N 1
ATOM 2244 C CA . LYS B 1 4 ? -11.273 69.25 28.484 1 48.12 4 LYS B CA 1
ATOM 2245 C C . LYS B 1 4 ? -11.562 67.75 28.562 1 48.12 4 LYS B C 1
ATOM 2247 O O . LYS B 1 4 ? -11.609 67.188 29.656 1 48.12 4 LYS B O 1
ATOM 2252 N N . GLY B 1 5 ? -11.773 67.125 27.453 1 41.81 5 GLY B N 1
ATOM 2253 C CA . GLY B 1 5 ? -11.992 65.688 27.344 1 41.81 5 GLY B CA 1
ATOM 2254 C C . GLY B 1 5 ? -10.75 64.875 27.656 1 41.81 5 GLY B C 1
ATOM 2255 O O . GLY B 1 5 ? -10.844 63.719 28.172 1 41.81 5 GLY B O 1
ATOM 2256 N N . CYS B 1 6 ? -9.633 65.438 27.266 1 45.25 6 CYS B N 1
ATOM 2257 C CA . CYS B 1 6 ? -8.32 64.812 27.5 1 45.25 6 CYS B CA 1
ATOM 2258 C C . CYS B 1 6 ? -7.938 64.875 28.969 1 45.25 6 CYS B C 1
ATOM 2260 O O . CYS B 1 6 ? -7.207 64.062 29.469 1 45.25 6 CYS B O 1
ATOM 2262 N N . SER B 1 7 ? -8.297 66 29.656 1 45.44 7 SER B N 1
ATOM 2263 C CA . SER B 1 7 ? -7.938 66.25 31.047 1 45.44 7 SER B CA 1
ATOM 2264 C C . SER B 1 7 ? -8.672 65.25 31.953 1 45.44 7 SER B C 1
ATOM 2266 O O . SER B 1 7 ? -8.102 64.75 32.938 1 45.44 7 SER B O 1
ATOM 2268 N N . LEU B 1 8 ? -10 65.125 31.828 1 45.12 8 LEU B N 1
ATOM 2269 C CA . LEU B 1 8 ? -10.766 64.125 32.562 1 45.12 8 LEU B CA 1
ATOM 2270 C C . LEU B 1 8 ? -10.289 62.688 32.219 1 45.12 8 LEU B C 1
ATOM 2272 O O . LEU B 1 8 ? -10.32 61.812 33.094 1 45.12 8 LEU B O 1
ATOM 2276 N N . GLN B 1 9 ? -9.891 62.469 31.031 1 46.75 9 GLN B N 1
ATOM 2277 C CA . GLN B 1 9 ? -9.32 61.219 30.547 1 46.75 9 GLN B CA 1
ATOM 2278 C C . GLN B 1 9 ? -8.008 60.906 31.25 1 46.75 9 GLN B C 1
ATOM 2280 O O . GLN B 1 9 ? -7.77 59.75 31.641 1 46.75 9 GLN B O 1
ATOM 2285 N N . MET B 1 10 ? -7.18 61.938 31.297 1 48.84 10 MET B N 1
ATOM 2286 C CA . MET B 1 10 ? -5.895 61.812 31.969 1 48.84 10 MET B CA 1
ATOM 2287 C C . MET B 1 10 ? -6.086 61.656 33.469 1 48.84 10 MET B C 1
ATOM 2289 O O . MET B 1 10 ? -5.352 60.938 34.125 1 48.84 10 MET B O 1
ATOM 2293 N N . SER B 1 11 ? -6.895 62.562 34.094 1 49.12 11 SER B N 1
ATOM 2294 C CA . SER B 1 11 ? -7.18 62.469 35.531 1 49.12 11 SER B CA 1
ATOM 2295 C C . SER B 1 11 ? -7.801 61.125 35.875 1 49.12 11 SER B C 1
ATOM 2297 O O . SER B 1 11 ? -7.543 60.562 36.938 1 49.12 11 SER B O 1
ATOM 2299 N N . LEU B 1 12 ? -8.688 60.625 35.031 1 47 12 LEU B N 1
ATOM 2300 C CA . LEU B 1 12 ? -9.273 59.281 35.188 1 47 12 LEU B CA 1
ATOM 2301 C C . LEU B 1 12 ? -8.211 5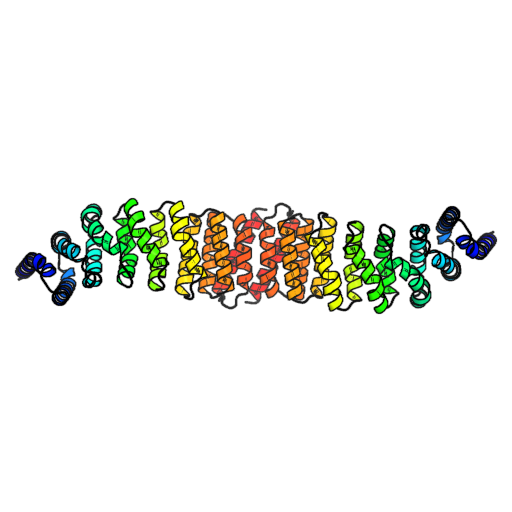8.219 35.125 1 47 12 LEU B C 1
ATOM 2303 O O . LEU B 1 12 ? -8.25 57.25 35.906 1 47 12 LEU B O 1
ATOM 2307 N N . LEU B 1 13 ? -7.25 58.375 34.219 1 50.53 13 LEU B N 1
ATOM 2308 C CA . LEU B 1 13 ? -6.156 57.406 34.094 1 50.53 13 LEU B CA 1
ATOM 2309 C C . LEU B 1 13 ? -5.227 57.469 35.312 1 50.53 13 LEU B C 1
ATOM 2311 O O . LEU B 1 13 ? -4.676 56.469 35.719 1 50.53 13 LEU B O 1
ATOM 2315 N N . GLY B 1 14 ? -4.809 58.688 35.688 1 50.66 14 GLY B N 1
ATOM 2316 C CA . GLY B 1 14 ? -4.02 58.812 36.906 1 50.66 14 GLY B CA 1
ATOM 2317 C C . GLY B 1 14 ? -4.652 58.188 38.125 1 50.66 14 GLY B C 1
ATOM 2318 O O . GLY B 1 14 ? -3.973 57.469 38.875 1 50.66 14 GLY B O 1
ATOM 2319 N N . HIS B 1 15 ? -5.832 58.438 38.469 1 48.09 15 HIS B N 1
ATOM 2320 C CA . HIS B 1 15 ? -6.625 57.875 39.531 1 48.09 15 HIS B CA 1
ATOM 2321 C C . HIS B 1 15 ? -6.961 56.406 39.281 1 48.09 15 HIS B C 1
ATOM 2323 O O . HIS B 1 15 ? -7.242 55.656 40.188 1 48.09 15 HIS B O 1
ATOM 2329 N N . GLN B 1 16 ? -7.043 55.938 38.25 1 49.28 16 GLN B N 1
ATOM 2330 C CA . GLN B 1 16 ? -7.469 54.625 37.781 1 49.28 16 GLN B CA 1
ATOM 2331 C C . GLN B 1 16 ? -6.398 53.562 38.062 1 49.28 16 GLN B C 1
ATOM 2333 O O . GLN B 1 16 ? -6.684 52.375 38.094 1 49.28 16 GLN B O 1
ATOM 2338 N N . GLN B 1 17 ? -5.238 53.906 38 1 49.88 17 GLN B N 1
ATOM 2339 C CA . GLN B 1 17 ? -4.25 52.969 38.5 1 49.88 17 GLN B CA 1
ATOM 2340 C C . GLN B 1 17 ? -4.691 52.375 39.844 1 49.88 17 GLN B C 1
ATOM 2342 O O . GLN B 1 17 ? -4.574 51.188 40.062 1 49.88 17 GLN B O 1
ATOM 2347 N N . TRP B 1 18 ? -5.012 53.281 40.719 1 46.88 18 TRP B N 1
ATOM 2348 C CA . TRP B 1 18 ? -5.43 52.938 42.094 1 46.88 18 TRP B CA 1
ATOM 2349 C C . TRP B 1 18 ? -6.707 52.094 42.062 1 46.88 18 TRP B C 1
ATOM 2351 O O . TRP B 1 18 ? -6.93 51.25 42.938 1 46.88 18 TRP B O 1
ATOM 2361 N N . ILE B 1 19 ? -7.629 52.375 41.125 1 48.59 19 ILE B N 1
ATOM 2362 C CA . ILE B 1 19 ? -8.977 51.812 41.156 1 48.59 19 ILE B CA 1
ATOM 2363 C C . ILE B 1 19 ? -8.938 50.344 40.75 1 48.59 19 ILE B C 1
ATOM 2365 O O . ILE B 1 19 ? -9.641 49.531 41.344 1 48.59 19 ILE B O 1
ATOM 2369 N N . LEU B 1 20 ? -8.305 50.031 39.719 1 53.12 20 LEU B N 1
ATOM 2370 C CA . LEU B 1 20 ? -8.328 48.594 39.375 1 53.12 20 LEU B CA 1
ATOM 2371 C C . LEU B 1 20 ? -7.859 47.75 40.531 1 53.12 20 LEU B C 1
ATOM 2373 O O . LEU B 1 20 ? -8.406 46.656 40.781 1 53.12 20 LEU B O 1
ATOM 2377 N N . LEU B 1 21 ? -6.859 48.312 41.344 1 52.91 21 LEU B N 1
ATOM 2378 C CA . LEU B 1 21 ? -6.27 47.531 42.438 1 52.91 21 LEU B CA 1
ATOM 2379 C C . LEU B 1 21 ? -7.215 47.406 43.625 1 52.91 21 LEU B C 1
ATOM 2381 O O . LEU B 1 21 ? -7.23 46.406 44.312 1 52.91 21 LEU B O 1
ATOM 2385 N N . GLY B 1 22 ? -7.871 48.594 43.875 1 57.28 22 GLY B N 1
ATOM 2386 C CA . GLY B 1 22 ? -8.594 48.562 45.125 1 57.28 22 GLY B CA 1
ATOM 2387 C C . GLY B 1 22 ? -10.062 48.219 44.969 1 57.28 22 GLY B C 1
ATOM 2388 O O . GLY B 1 22 ? -10.781 48.062 45.969 1 57.28 22 GLY B O 1
ATOM 2389 N N . ARG B 1 23 ? -10.555 47.906 43.719 1 63.84 23 ARG B N 1
ATOM 2390 C CA . ARG B 1 23 ? -11.992 47.719 43.531 1 63.84 23 ARG B CA 1
ATOM 2391 C C . ARG B 1 23 ? -12.336 46.25 43.375 1 63.84 23 ARG B C 1
ATOM 2393 O O . ARG B 1 23 ? -11.445 45.406 43.25 1 63.84 23 ARG B O 1
ATOM 2400 N N . ASP B 1 24 ? -13.672 46 43.719 1 78.75 24 ASP B N 1
ATOM 2401 C CA . ASP B 1 24 ? -14.141 44.625 43.5 1 78.75 24 ASP B CA 1
ATOM 2402 C C . ASP B 1 24 ? -14.242 44.312 42.031 1 78.75 24 ASP B C 1
ATOM 2404 O O . ASP B 1 24 ? -14.117 45.188 41.156 1 78.75 24 ASP B O 1
ATOM 2408 N N . ASN B 1 25 ? -14.289 43.125 41.656 1 80.75 25 ASN B N 1
ATOM 2409 C CA . ASN B 1 25 ? -14.258 42.594 40.281 1 80.75 25 ASN B CA 1
ATOM 2410 C C . ASN B 1 25 ? -15.375 43.188 39.438 1 80.75 25 ASN B C 1
ATOM 2412 O O . ASN B 1 25 ? -15.188 43.438 38.25 1 80.75 25 ASN B O 1
ATOM 2416 N N . MET B 1 26 ? -16.422 43.469 40.094 1 81.75 26 MET B N 1
ATOM 2417 C CA . MET B 1 26 ? -17.562 44.031 39.344 1 81.75 26 MET B CA 1
ATOM 2418 C C . MET B 1 26 ? -17.25 45.438 38.875 1 81.75 26 MET B C 1
ATOM 2420 O O . MET B 1 26 ? -17.531 45.781 37.719 1 81.75 26 MET B O 1
ATOM 2424 N N . GLN B 1 27 ? -16.75 46.156 39.688 1 79.94 27 GLN B N 1
ATOM 2425 C CA . GLN B 1 27 ? -16.391 47.531 39.375 1 79.94 27 GLN B CA 1
ATOM 2426 C C . GLN B 1 27 ? -15.273 47.594 38.344 1 79.94 27 GLN B C 1
ATOM 2428 O O . GLN B 1 27 ? -15.289 48.406 37.438 1 79.94 27 GLN B O 1
ATOM 2433 N N . LYS B 1 28 ? -14.445 46.719 38.562 1 81.31 28 LYS B N 1
ATOM 2434 C CA . LYS B 1 28 ? -13.336 46.625 37.625 1 81.31 28 LYS B CA 1
ATOM 2435 C C . LYS B 1 28 ? -13.844 46.281 36.219 1 81.31 28 LYS B C 1
ATOM 2437 O O . LYS B 1 28 ? -13.398 46.875 35.219 1 81.31 28 LYS B O 1
ATOM 2442 N N . SER B 1 29 ? -14.75 45.406 36.188 1 84.25 29 SER B N 1
ATOM 2443 C CA . SER B 1 29 ? -15.305 44.969 34.906 1 84.25 29 SER B CA 1
ATOM 2444 C C . SER B 1 29 ? -16 46.125 34.188 1 84.25 29 SER B C 1
ATOM 2446 O O . SER B 1 29 ? -15.883 46.281 32.969 1 84.25 29 SER B O 1
ATOM 2448 N N . GLU B 1 30 ? -16.641 46.875 34.938 1 83.06 30 GLU B N 1
ATOM 2449 C CA . GLU B 1 30 ? -17.344 48 34.375 1 83.06 30 GLU B CA 1
ATOM 2450 C C . GLU B 1 30 ? -16.359 49.062 33.844 1 83.06 30 GLU B C 1
ATOM 2452 O O . GLU B 1 30 ? -16.578 49.656 32.812 1 83.06 30 GLU B O 1
ATOM 2457 N N . PHE B 1 31 ? -15.438 49.156 34.594 1 80.38 31 PHE B N 1
ATOM 2458 C CA . PHE B 1 31 ? -14.406 50.094 34.219 1 80.38 31 PHE B CA 1
ATOM 2459 C C . PHE B 1 31 ? -13.727 49.656 32.906 1 80.38 31 PHE B C 1
ATOM 2461 O O . PHE B 1 31 ? -13.523 50.438 32 1 80.38 31 PHE B O 1
ATOM 2468 N N . LEU B 1 32 ? -13.375 48.5 32.875 1 83.5 32 LEU B N 1
ATOM 2469 C CA . LEU B 1 32 ? -12.68 47.938 31.703 1 83.5 32 LEU B CA 1
ATOM 2470 C C . LEU B 1 32 ? -13.562 48 30.453 1 83.5 32 LEU B C 1
ATOM 2472 O O . LEU B 1 32 ? -13.078 48.281 29.359 1 83.5 32 LEU B O 1
ATOM 2476 N N . LYS B 1 33 ? -14.758 47.781 30.656 1 83.62 33 LYS B N 1
ATOM 2477 C CA . LYS B 1 33 ? -15.695 47.906 29.562 1 83.62 33 LYS B CA 1
ATOM 2478 C C . LYS B 1 33 ? -15.727 49.344 29.016 1 83.62 33 LYS B C 1
ATOM 2480 O O . LYS B 1 33 ? -15.734 49.562 27.812 1 83.62 33 LYS B O 1
ATOM 2485 N N . ALA B 1 34 ? -15.727 50.156 29.906 1 79.69 34 ALA B N 1
ATOM 2486 C CA . ALA B 1 34 ? -15.719 51.594 29.547 1 79.69 34 ALA B CA 1
ATOM 2487 C C . ALA B 1 34 ? -14.43 51.969 28.828 1 79.69 34 ALA B C 1
ATOM 2489 O O . ALA B 1 34 ? -14.453 52.688 27.828 1 79.69 34 ALA B O 1
ATOM 2490 N N . LEU B 1 35 ? -13.406 51.469 29.375 1 79.81 35 LEU B N 1
ATOM 2491 C CA . LEU B 1 35 ? -12.102 51.75 28.781 1 79.81 35 LEU B CA 1
ATOM 2492 C C . LEU B 1 35 ? -12.039 51.219 27.344 1 79.81 35 LEU B C 1
ATOM 2494 O O . LEU B 1 35 ? -11.477 51.875 26.469 1 79.81 35 LEU B O 1
ATOM 2498 N N . SER B 1 36 ? -12.594 50.125 27.094 1 80.31 36 SER B N 1
ATOM 2499 C CA . SER B 1 36 ? -12.594 49.5 25.766 1 80.31 36 SER B CA 1
ATOM 2500 C C . SER B 1 36 ? -13.344 50.344 24.766 1 80.31 36 SER B C 1
ATOM 2502 O O . SER B 1 36 ? -12.961 50.406 23.594 1 80.31 36 SER B O 1
ATOM 2504 N N . ASP B 1 37 ? -14.281 50.969 25.188 1 78.44 37 ASP B N 1
ATOM 2505 C CA . ASP B 1 37 ? -15.078 51.844 24.312 1 78.44 37 ASP B CA 1
ATOM 2506 C C . ASP B 1 37 ? -14.328 53.125 23.953 1 78.44 37 ASP B C 1
ATOM 2508 O O . ASP B 1 37 ? -14.523 53.688 22.891 1 78.44 37 ASP B O 1
ATOM 2512 N N . MET B 1 38 ? -13.453 53.469 24.844 1 76.19 38 MET B N 1
ATOM 2513 C CA . MET B 1 38 ? -12.742 54.75 24.672 1 76.19 38 MET B CA 1
ATOM 2514 C C . MET B 1 38 ? -11.367 54.5 24.047 1 76.19 38 MET B C 1
ATOM 2516 O O . MET B 1 38 ? -10.617 55.469 23.812 1 76.19 38 MET B O 1
ATOM 2520 N N . TRP B 1 39 ? -11.109 53.344 23.719 1 73.81 39 TRP B N 1
ATOM 2521 C CA . TRP B 1 39 ? -9.797 52.844 23.328 1 73.81 39 TRP B CA 1
ATOM 2522 C C . TRP B 1 39 ? -9.258 53.594 22.125 1 73.81 39 TRP B C 1
ATOM 2524 O O . TRP B 1 39 ? -8.078 53.969 22.078 1 73.81 39 TRP B O 1
ATOM 2534 N N . LYS B 1 40 ? -10.109 53.781 21.188 1 75.5 40 LYS B N 1
ATOM 2535 C CA . LYS B 1 40 ? -9.75 54.406 19.922 1 75.5 40 LYS B CA 1
ATOM 2536 C C . LYS B 1 40 ? -9.336 55.875 20.125 1 75.5 40 LYS B C 1
ATOM 2538 O O . LYS B 1 40 ? -8.633 56.438 19.281 1 75.5 40 LYS B O 1
ATOM 2543 N N . ASP B 1 41 ? -9.625 56.406 21.266 1 75.31 41 ASP B N 1
ATOM 2544 C CA . ASP B 1 41 ? -9.391 57.812 21.5 1 75.31 41 ASP B CA 1
ATOM 2545 C C . ASP B 1 41 ? -8.023 58.062 22.141 1 75.31 41 ASP B C 1
ATOM 2547 O O . ASP B 1 41 ? -7.551 59.188 22.203 1 75.31 41 ASP B O 1
ATOM 2551 N N . PHE B 1 42 ? -7.449 57.031 22.531 1 79.19 42 PHE B N 1
ATOM 2552 C CA . PHE B 1 42 ? -6.164 57.188 23.203 1 79.19 42 PHE B CA 1
ATOM 2553 C C . PHE B 1 42 ? -5.016 57.125 22.203 1 79.19 42 PHE B C 1
ATOM 2555 O O . PHE B 1 42 ? -5.07 56.344 21.234 1 79.19 42 PHE B O 1
ATOM 2562 N N . ASP B 1 43 ? -4.117 58.062 22.453 1 81.81 43 ASP B N 1
ATOM 2563 C CA . ASP B 1 43 ? -2.902 57.969 21.656 1 81.81 43 ASP B CA 1
ATOM 2564 C C . ASP B 1 43 ? -2.066 56.75 22.094 1 81.81 43 ASP B C 1
ATOM 2566 O O . ASP B 1 43 ? -2.23 56.25 23.203 1 81.81 43 ASP B O 1
ATOM 2570 N N . SER B 1 44 ? -1.16 56.344 21.281 1 83.69 44 SER B N 1
ATOM 2571 C CA . SER B 1 44 ? -0.362 55.156 21.5 1 83.69 44 SER B CA 1
ATOM 2572 C C . SER B 1 44 ? 0.53 55.281 22.734 1 83.69 44 SER B C 1
ATOM 2574 O O . SER B 1 44 ? 0.738 54.344 23.469 1 83.69 44 SER B O 1
ATOM 2576 N N . ARG B 1 45 ? 0.956 56.438 22.938 1 84.44 45 ARG B N 1
ATOM 2577 C CA . ARG B 1 45 ? 1.85 56.688 24.062 1 84.44 45 ARG B CA 1
ATOM 2578 C C . ARG B 1 45 ? 1.105 56.562 25.391 1 84.44 45 ARG B C 1
ATOM 2580 O O . ARG B 1 45 ? 1.617 55.969 26.344 1 84.44 45 ARG B O 1
ATOM 2587 N N . VAL B 1 46 ? -0.096 57.125 25.344 1 82.5 46 VAL B N 1
ATOM 2588 C CA . VAL B 1 46 ? -0.913 57.031 26.562 1 82.5 46 VAL B CA 1
ATOM 2589 C C . VAL B 1 46 ? -1.253 55.594 26.859 1 82.5 46 VAL B C 1
ATOM 2591 O O . VAL B 1 46 ? -1.169 55.156 28.016 1 82.5 46 VAL B O 1
ATOM 2594 N N . LEU B 1 47 ? -1.611 54.969 25.906 1 84.38 47 LEU B N 1
ATOM 2595 C CA . LEU B 1 47 ? -1.956 53.531 26.078 1 84.38 47 LEU B CA 1
ATOM 2596 C C . LEU B 1 47 ? -0.765 52.75 26.594 1 84.38 47 LEU B C 1
ATOM 2598 O O . LEU B 1 47 ? -0.909 51.938 27.516 1 84.38 47 LEU B O 1
ATOM 2602 N N . GLN B 1 48 ? 0.354 53 26.156 1 86.44 48 GLN B N 1
ATOM 2603 C CA . GLN B 1 48 ? 1.55 52.219 26.469 1 86.44 48 GLN B CA 1
ATOM 2604 C C . GLN B 1 48 ? 2.066 52.562 27.875 1 86.44 48 GLN B C 1
ATOM 2606 O O . GLN B 1 48 ? 2.48 51.656 28.609 1 86.44 48 GLN B O 1
ATOM 2611 N N . TYR B 1 49 ? 1.963 53.781 28.172 1 84.81 49 TYR B N 1
ATOM 2612 C CA . TYR B 1 49 ? 2.693 54.188 29.359 1 84.81 49 TYR B CA 1
ATOM 2613 C C . TYR B 1 49 ? 1.742 54.406 30.531 1 84.81 49 TYR B C 1
ATOM 2615 O O . TYR B 1 49 ? 2.148 54.344 31.703 1 84.81 49 TYR B O 1
ATOM 2623 N N . LYS B 1 50 ? 0.527 54.594 30.172 1 83.75 50 LYS B N 1
ATOM 2624 C CA . LYS B 1 50 ? -0.406 54.875 31.266 1 83.75 50 LYS B CA 1
ATOM 2625 C C . LYS B 1 50 ? -1.402 53.75 31.453 1 83.75 50 LYS B C 1
ATOM 2627 O O . LYS B 1 50 ? -1.764 53.406 32.594 1 83.75 50 LYS B O 1
ATOM 2632 N N . VAL B 1 51 ? -1.805 53.219 30.453 1 85.12 51 VAL B N 1
ATOM 2633 C CA . VAL B 1 51 ? -2.883 52.25 30.531 1 85.12 51 VAL B CA 1
ATOM 2634 C C . VAL B 1 51 ? -2.295 50.844 30.672 1 85.12 51 VAL B C 1
ATOM 2636 O O . VAL B 1 51 ? -2.781 50.031 31.469 1 85.12 51 VAL B O 1
ATOM 2639 N N . LEU B 1 52 ? -1.251 50.562 30.047 1 88.88 52 LEU B N 1
ATOM 2640 C CA . LEU B 1 52 ? -0.686 49.219 29.953 1 88.88 52 LEU B CA 1
ATOM 2641 C C . LEU B 1 52 ? -0.181 48.75 31.312 1 88.88 52 LEU B C 1
ATOM 2643 O O . LEU B 1 52 ? -0.483 47.625 31.734 1 88.88 52 LEU B O 1
ATOM 2647 N N . PRO B 1 53 ? 0.519 49.562 32 1 87.38 53 PRO B N 1
ATOM 2648 C CA . PRO B 1 53 ? 1.096 49.094 33.25 1 87.38 53 PRO B CA 1
ATOM 2649 C C . PRO B 1 53 ? 0.035 48.625 34.25 1 87.38 53 PRO B C 1
ATOM 2651 O O . PRO B 1 53 ? 0.128 47.531 34.781 1 87.38 53 PRO B O 1
ATOM 2654 N N . PRO B 1 54 ? -1 49.375 34.5 1 85.31 54 PRO B N 1
ATOM 2655 C CA . PRO B 1 54 ? -2.039 48.875 35.406 1 85.31 54 PRO B CA 1
ATOM 2656 C C . PRO B 1 54 ? -2.727 47.594 34.875 1 85.31 54 PRO B C 1
ATOM 2658 O O . PRO B 1 54 ? -3.127 46.75 35.656 1 85.31 54 PRO B O 1
ATOM 2661 N N . LEU B 1 55 ? -2.994 47.531 33.656 1 88.38 55 LEU B N 1
ATOM 2662 C CA . LEU B 1 55 ? -3.576 46.344 33.062 1 88.38 55 LEU B CA 1
ATOM 2663 C C . LEU B 1 55 ? -2.693 45.125 33.312 1 88.38 55 LEU B C 1
ATOM 2665 O O . LEU B 1 55 ? -3.189 44.062 33.688 1 88.38 55 LEU B O 1
ATOM 2669 N N . CYS B 1 56 ? -1.428 45.281 33.156 1 90.5 56 CYS B N 1
ATOM 2670 C CA . CYS B 1 56 ? -0.471 44.188 33.375 1 90.5 56 CYS B CA 1
ATOM 2671 C C . CYS B 1 56 ? -0.484 43.75 34.844 1 90.5 56 CYS B C 1
ATOM 2673 O O . CYS B 1 56 ? -0.369 42.562 35.125 1 90.5 56 CYS B O 1
ATOM 2675 N N . ALA B 1 57 ? -0.676 44.688 35.625 1 86.75 57 ALA B N 1
ATOM 2676 C CA . ALA B 1 57 ? -0.703 44.375 37.062 1 86.75 57 ALA B CA 1
ATOM 2677 C C . ALA B 1 57 ? -1.943 43.562 37.406 1 86.75 57 ALA B C 1
ATOM 2679 O O . ALA B 1 57 ? -1.919 42.75 38.344 1 86.75 57 ALA B O 1
ATOM 2680 N N . GLU B 1 58 ? -2.961 43.75 36.625 1 85.62 58 GLU B N 1
ATOM 2681 C CA . GLU B 1 58 ? -4.23 43.094 36.938 1 85.62 58 GLU B CA 1
ATOM 2682 C C . GLU B 1 58 ? -4.324 41.719 36.25 1 85.62 58 GLU B C 1
ATOM 2684 O O . GLU B 1 58 ? -5.281 40.969 36.469 1 85.62 58 GLU B O 1
ATOM 2689 N N . LEU B 1 59 ? -3.412 41.375 35.531 1 88.25 59 LEU B N 1
ATOM 2690 C CA . LEU B 1 59 ? -3.436 40.125 34.781 1 88.25 59 LEU B CA 1
ATOM 2691 C C . LEU B 1 59 ? -3.373 38.906 35.719 1 88.25 59 LEU B C 1
ATOM 2693 O O . LEU B 1 59 ? -3.734 37.781 35.344 1 88.25 59 LEU B O 1
ATOM 2697 N N . ARG B 1 60 ? -2.963 39.156 36.875 1 83.62 60 ARG B N 1
ATOM 2698 C CA . ARG B 1 60 ? -2.898 38.062 37.844 1 83.62 60 ARG B CA 1
ATOM 2699 C C . ARG B 1 60 ? -4.293 37.656 38.312 1 83.62 60 ARG B C 1
ATOM 2701 O O . ARG B 1 60 ? -4.477 36.594 38.875 1 83.62 60 ARG B O 1
ATOM 2708 N N . ASN B 1 61 ? -5.211 38.562 38.094 1 83.56 61 ASN B N 1
ATOM 2709 C CA . ASN B 1 61 ? -6.605 38.281 38.406 1 83.56 61 ASN B CA 1
ATOM 2710 C C . ASN B 1 61 ? -7.258 37.406 37.344 1 83.56 61 ASN B C 1
ATOM 2712 O O . ASN B 1 61 ? -7.652 37.906 36.281 1 83.56 61 ASN B O 1
ATOM 2716 N N . LEU B 1 62 ? -7.566 36.25 37.688 1 82.31 62 LEU B N 1
ATOM 2717 C CA . LEU B 1 62 ? -8.047 35.219 36.75 1 82.31 62 LEU B CA 1
ATOM 2718 C C . LEU B 1 62 ? -9.422 35.594 36.219 1 82.31 62 LEU B C 1
ATOM 2720 O O . LEU B 1 62 ? -9.727 35.344 35.062 1 82.31 62 LEU B O 1
ATOM 2724 N N . VAL B 1 63 ? -10.141 36.156 37 1 83.69 63 VAL B N 1
ATOM 2725 C CA . VAL B 1 63 ? -11.516 36.5 36.625 1 83.69 63 VAL B CA 1
ATOM 2726 C C . VAL B 1 63 ? -11.508 37.594 35.562 1 83.69 63 VAL B C 1
ATOM 2728 O O . VAL B 1 63 ? -12.336 37.594 34.656 1 83.69 63 VAL B O 1
ATOM 2731 N N . MET B 1 64 ? -10.547 38.469 35.656 1 85.31 64 MET B N 1
ATOM 2732 C CA . MET B 1 64 ? -10.523 39.625 34.781 1 85.31 64 MET B CA 1
ATOM 2733 C C . MET B 1 64 ? -9.68 39.344 33.531 1 85.31 64 MET B C 1
ATOM 2735 O O . MET B 1 64 ? -9.719 40.125 32.562 1 85.31 64 MET B O 1
ATOM 2739 N N . GLN B 1 65 ? -8.992 38.312 33.562 1 87.94 65 GLN B N 1
ATOM 2740 C CA . GLN B 1 65 ? -8.008 38 32.531 1 87.94 65 GLN B CA 1
ATOM 2741 C C . GLN B 1 65 ? -8.656 38 31.156 1 87.94 65 GLN B C 1
ATOM 2743 O O . GLN B 1 65 ? -8.117 38.594 30.203 1 87.94 65 GLN B O 1
ATOM 2748 N N . PRO B 1 66 ? -9.773 37.438 31.016 1 88.19 66 PRO B N 1
ATOM 2749 C CA . PRO B 1 66 ? -10.383 37.375 29.688 1 88.19 66 PRO B CA 1
ATOM 2750 C C . PRO B 1 66 ? -10.672 38.781 29.109 1 88.19 66 PRO B C 1
ATOM 2752 O O . PRO B 1 66 ? -10.688 38.938 27.875 1 88.19 66 PRO B O 1
ATOM 2755 N N . MET B 1 67 ? -10.844 39.656 29.984 1 87.62 67 MET B N 1
ATOM 2756 C CA . MET B 1 67 ? -11.156 41 29.531 1 87.62 67 MET B CA 1
ATOM 2757 C C . MET B 1 67 ? -9.883 41.812 29.297 1 87.62 67 MET B C 1
ATOM 2759 O O . MET B 1 67 ? -9.844 42.719 28.453 1 87.62 67 MET B O 1
ATOM 2763 N N . ILE B 1 68 ? -8.914 41.5 30.016 1 90.31 68 ILE B N 1
ATOM 2764 C CA . ILE B 1 68 ? -7.703 42.312 30.031 1 90.31 68 ILE B CA 1
ATOM 2765 C C . ILE B 1 68 ? -6.773 41.875 28.906 1 90.31 68 ILE B C 1
ATOM 2767 O O . ILE B 1 68 ? -6.125 42.688 28.25 1 90.31 68 ILE B O 1
ATOM 2771 N N . VAL B 1 69 ? -6.777 40.656 28.625 1 92.88 69 VAL B N 1
ATOM 2772 C CA . VAL B 1 69 ? -5.816 40.062 27.703 1 92.88 69 VAL B CA 1
ATOM 2773 C C . VAL B 1 69 ? -5.988 40.688 26.312 1 92.88 69 VAL B C 1
ATOM 2775 O O . VAL B 1 69 ? -5.02 41.156 25.703 1 92.88 69 VAL B O 1
ATOM 2778 N N . PRO B 1 70 ? -7.219 40.75 25.828 1 92.12 70 PRO B N 1
ATOM 2779 C CA . PRO B 1 70 ? -7.375 41.375 24.5 1 92.12 70 PRO B CA 1
ATOM 2780 C C . PRO B 1 70 ? -6.875 42.812 24.453 1 92.12 70 PRO B C 1
ATOM 2782 O O . PRO B 1 70 ? -6.359 43.25 23.422 1 92.12 70 PRO B O 1
ATOM 2785 N N . MET B 1 71 ? -7.016 43.438 25.531 1 88.5 71 MET B N 1
ATOM 2786 C CA . MET B 1 71 ? -6.574 44.844 25.578 1 88.5 71 MET B CA 1
ATOM 2787 C C . MET B 1 71 ? -5.055 44.938 25.562 1 88.5 71 MET B C 1
ATOM 2789 O O . MET B 1 71 ? -4.488 45.75 24.844 1 88.5 71 MET B O 1
ATOM 2793 N N . VAL B 1 72 ? -4.492 44.125 26.359 1 92.12 72 VAL B N 1
ATOM 2794 C CA . VAL B 1 72 ? -3.033 44.094 26.422 1 92.12 72 VAL B CA 1
ATOM 2795 C C . VAL B 1 72 ? -2.459 43.719 25.062 1 92.12 72 VAL B C 1
ATOM 2797 O O . VAL B 1 72 ? -1.5 44.344 24.594 1 92.12 72 VAL B O 1
ATOM 2800 N N . LEU B 1 73 ? -3.061 42.812 24.344 1 93 73 LEU B N 1
ATOM 2801 C CA . LEU B 1 73 ? -2.6 42.375 23.031 1 93 73 LEU B CA 1
ATOM 2802 C C . LEU B 1 73 ? -2.781 43.469 21.984 1 93 73 LEU B C 1
ATOM 2804 O O . LEU B 1 73 ? -1.932 43.656 21.109 1 93 73 LEU B O 1
ATOM 2808 N N . LYS B 1 74 ? -3.842 44.125 22.078 1 90.5 74 LYS B N 1
ATOM 2809 C CA . LYS B 1 74 ? -4.086 45.219 21.156 1 90.5 74 LYS B CA 1
ATOM 2810 C C . LYS B 1 74 ? -3.029 46.312 21.312 1 90.5 74 LYS B C 1
ATOM 2812 O O . LYS B 1 74 ? -2.537 46.844 20.312 1 90.5 74 LYS B O 1
ATOM 2817 N N . ILE B 1 75 ? -2.678 46.625 22.516 1 91 75 ILE B N 1
ATOM 2818 C CA . ILE B 1 75 ? -1.648 47.625 22.766 1 91 75 ILE B CA 1
ATOM 2819 C C . ILE B 1 75 ? -0.297 47.125 22.266 1 91 75 ILE B C 1
ATOM 2821 O O . ILE B 1 75 ? 0.506 47.875 21.734 1 91 75 ILE B O 1
ATOM 2825 N N . ALA B 1 76 ? -0.089 45.906 22.453 1 92.56 76 ALA B N 1
ATOM 2826 C CA . ALA B 1 76 ? 1.164 45.25 22.062 1 92.56 76 ALA B CA 1
ATOM 2827 C C . ALA B 1 76 ? 1.391 45.375 20.562 1 92.56 76 ALA B C 1
ATOM 2829 O O . ALA B 1 76 ? 2.533 45.406 20.094 1 92.56 76 ALA B O 1
ATOM 2830 N N . GLU B 1 77 ? 0.313 45.5 19.766 1 91.38 77 GLU B N 1
ATOM 2831 C CA . GLU B 1 77 ? 0.42 45.625 18.312 1 91.38 77 GLU B CA 1
ATOM 2832 C C . GLU B 1 77 ? 1.208 46.875 17.922 1 91.38 77 GLU B C 1
ATOM 2834 O O . GLU B 1 77 ? 1.988 46.844 16.969 1 91.38 77 GLU B O 1
ATOM 2839 N N . SER B 1 78 ? 0.999 47.875 18.703 1 88.69 78 SER B N 1
ATOM 2840 C CA . SER B 1 78 ? 1.643 49.125 18.391 1 88.69 78 SER B CA 1
ATOM 2841 C C . SER B 1 78 ? 2.947 49.312 19.156 1 88.69 78 SER B C 1
ATOM 2843 O O . SER B 1 78 ? 3.695 50.25 18.922 1 88.69 78 SER B O 1
ATOM 2845 N N . GLN B 1 79 ? 3.234 48.469 20 1 90.81 79 GLN B N 1
ATOM 2846 C CA . GLN B 1 79 ? 4.441 48.531 20.828 1 90.81 79 GLN B CA 1
ATOM 2847 C C . GLN B 1 79 ? 5.66 48.062 20.031 1 90.81 79 GLN B C 1
ATOM 2849 O O . GLN B 1 79 ? 5.562 47.125 19.234 1 90.81 79 GLN B O 1
ATOM 2854 N N . ASP B 1 80 ? 6.773 48.688 20.234 1 91.81 80 ASP B N 1
ATOM 2855 C CA . ASP B 1 80 ? 7.996 48.219 19.609 1 91.81 80 ASP B CA 1
ATOM 2856 C C . ASP B 1 80 ? 8.5 46.938 20.281 1 91.81 80 ASP B C 1
ATOM 2858 O O . ASP B 1 80 ? 8.102 46.625 21.422 1 91.81 80 ASP B O 1
ATOM 2862 N N . LYS B 1 81 ? 9.297 46.219 19.656 1 93.81 81 LYS B N 1
ATOM 2863 C CA . LYS B 1 81 ? 9.773 44.906 20.109 1 93.81 81 LYS B CA 1
ATOM 2864 C C . LYS B 1 81 ? 10.469 45.031 21.453 1 93.81 81 LYS B C 1
ATOM 2866 O O . LYS B 1 81 ? 10.273 44.188 22.328 1 93.81 81 LYS B O 1
ATOM 2871 N N . THR B 1 82 ? 11.234 46.062 21.594 1 93.44 82 THR B N 1
ATOM 2872 C CA . THR B 1 82 ? 12 46.219 22.828 1 93.44 82 THR B CA 1
ATOM 2873 C C . THR B 1 82 ? 11.07 46.469 24.016 1 93.44 82 THR B C 1
ATOM 2875 O O . THR B 1 82 ? 11.211 45.812 25.047 1 93.44 82 THR B O 1
ATOM 2878 N N . ASP B 1 83 ? 10.148 47.312 23.844 1 91.75 83 ASP B N 1
ATOM 2879 C CA . ASP B 1 83 ? 9.188 47.625 24.906 1 91.75 83 ASP B CA 1
ATOM 2880 C C . ASP B 1 83 ? 8.32 46.406 25.234 1 91.75 83 ASP B C 1
ATOM 2882 O O . ASP B 1 83 ? 8.008 46.156 26.391 1 91.75 83 ASP B O 1
ATOM 2886 N N . PHE B 1 84 ? 8 45.75 24.25 1 94.94 84 PHE B N 1
ATOM 2887 C CA . PHE B 1 84 ? 7.184 44.531 24.453 1 94.94 84 PHE B CA 1
ATOM 2888 C C . PHE B 1 84 ? 7.918 43.5 25.297 1 94.94 84 PHE B C 1
ATOM 2890 O O . PHE B 1 84 ? 7.363 43 26.266 1 94.94 84 PHE B O 1
ATOM 2897 N N . GLU B 1 85 ? 9.109 43.25 24.984 1 93.06 85 GLU B N 1
ATOM 2898 C CA . GLU B 1 85 ? 9.898 42.219 25.656 1 93.06 85 GLU B CA 1
ATOM 2899 C C . GLU B 1 85 ? 10.172 42.594 27.109 1 93.06 85 GLU B C 1
ATOM 2901 O O . GLU B 1 85 ? 10.25 41.75 27.984 1 93.06 85 GLU B O 1
ATOM 2906 N N . LEU B 1 86 ? 10.211 43.875 27.312 1 89.81 86 LEU B N 1
ATOM 2907 C CA . LEU B 1 86 ? 10.617 44.344 28.625 1 89.81 86 LEU B CA 1
ATOM 2908 C C . LEU B 1 86 ? 9.414 44.5 29.547 1 89.81 86 LEU B C 1
ATOM 2910 O O . LEU B 1 86 ? 9.5 44.25 30.75 1 89.81 86 LEU B O 1
ATOM 2914 N N . VAL B 1 87 ? 8.352 44.875 28.953 1 88.81 87 VAL B N 1
ATOM 2915 C CA . VAL B 1 87 ? 7.238 45.281 29.812 1 88.81 87 VAL B CA 1
ATOM 2916 C C . VAL B 1 87 ? 6.078 44.281 29.641 1 88.81 87 VAL B C 1
ATOM 2918 O O . VAL B 1 87 ? 5.609 43.719 30.625 1 88.81 87 VAL B O 1
ATOM 2921 N N . THR B 1 88 ? 5.707 44.125 28.484 1 93.94 88 THR B N 1
ATOM 2922 C CA . THR B 1 88 ? 4.461 43.406 28.219 1 93.94 88 THR B CA 1
ATOM 2923 C C . THR B 1 88 ? 4.656 41.906 28.359 1 93.94 88 THR B C 1
ATOM 2925 O O . THR B 1 88 ? 3.867 41.219 29.016 1 93.94 88 THR B O 1
ATOM 2928 N N . PHE B 1 89 ? 5.738 41.312 27.812 1 95.25 89 PHE B N 1
ATOM 2929 C CA . PHE B 1 89 ? 5.941 39.875 27.75 1 95.25 89 PHE B CA 1
ATOM 2930 C C . PHE B 1 89 ? 6.055 39.281 29.156 1 95.25 89 PHE B C 1
ATOM 2932 O O . PHE B 1 89 ? 5.375 38.312 29.469 1 95.25 89 PHE B O 1
ATOM 2939 N N . PRO B 1 90 ? 6.848 39.875 29.984 1 93.94 90 PRO B N 1
ATOM 2940 C CA . PRO B 1 90 ? 6.961 39.312 31.328 1 93.94 90 PRO B CA 1
ATOM 2941 C C . PRO B 1 90 ? 5.617 39.25 32.062 1 93.94 90 PRO B C 1
ATOM 2943 O O . PRO B 1 90 ? 5.387 38.312 32.844 1 93.94 90 PRO B O 1
ATOM 2946 N N . ALA B 1 91 ? 4.754 40.219 31.797 1 92.06 91 ALA B N 1
ATOM 2947 C CA . ALA B 1 91 ? 3.434 40.219 32.406 1 92.06 91 ALA B CA 1
ATOM 2948 C C . ALA B 1 91 ? 2.535 39.156 31.828 1 92.06 91 ALA B C 1
ATOM 2950 O O . ALA B 1 91 ? 1.622 38.656 32.5 1 92.06 91 ALA B O 1
ATOM 2951 N N . LEU B 1 92 ? 2.791 38.781 30.625 1 94.88 92 LEU B N 1
ATOM 2952 C CA . LEU B 1 92 ? 1.972 37.812 29.922 1 94.88 92 LEU B CA 1
ATOM 2953 C C . LEU B 1 92 ? 2.42 36.375 30.25 1 94.88 92 LEU B C 1
ATOM 2955 O O . LEU B 1 92 ? 1.657 35.438 30.062 1 94.88 92 LEU B O 1
ATOM 2959 N N . VAL B 1 93 ? 3.613 36.188 30.656 1 95.06 93 VAL B N 1
ATOM 2960 C CA . VAL B 1 93 ? 4.234 34.875 30.828 1 95.06 93 VAL B CA 1
ATOM 2961 C C . VAL B 1 93 ? 3.361 34 31.734 1 95.06 93 VAL B C 1
ATOM 2963 O O . VAL B 1 93 ? 3.018 32.875 31.391 1 95.06 93 VAL B O 1
ATOM 2966 N N . PRO B 1 94 ? 2.941 34.531 32.844 1 94.19 94 PRO B N 1
ATOM 2967 C CA . PRO B 1 94 ? 2.086 33.688 33.719 1 94.19 94 PRO B CA 1
ATOM 2968 C C . PRO B 1 94 ? 0.774 33.312 33.031 1 94.19 94 PRO B C 1
ATOM 2970 O O . PRO B 1 94 ? 0.273 32.219 33.219 1 94.19 94 PRO B O 1
ATOM 2973 N N . VAL B 1 95 ? 0.223 34.188 32.281 1 94.5 95 VAL B N 1
ATOM 2974 C CA . VAL B 1 95 ? -1.029 33.938 31.578 1 94.5 95 VAL B CA 1
ATOM 2975 C C . VAL B 1 95 ? -0.802 32.906 30.5 1 94.5 95 VAL B C 1
ATOM 2977 O O . VAL B 1 95 ? -1.615 31.984 30.328 1 94.5 95 VAL B O 1
ATOM 2980 N N . LEU B 1 96 ? 0.299 32.969 29.797 1 95.62 96 LEU B N 1
ATOM 2981 C CA . LEU B 1 96 ? 0.641 32 28.75 1 95.62 96 LEU B CA 1
ATOM 2982 C C . LEU B 1 96 ? 0.731 30.594 29.312 1 95.62 96 LEU B C 1
ATOM 2984 O O . LEU B 1 96 ? 0.343 29.625 28.641 1 95.62 96 LEU B O 1
ATOM 2988 N N . ASN B 1 97 ? 1.151 30.5 30.469 1 94 97 ASN B N 1
ATOM 2989 C CA . ASN B 1 97 ? 1.439 29.188 31.062 1 94 97 ASN B CA 1
ATOM 2990 C C . ASN B 1 97 ? 0.188 28.562 31.672 1 94 97 ASN B C 1
ATOM 2992 O O . ASN B 1 97 ? 0.106 27.344 31.797 1 94 97 ASN B O 1
ATOM 2996 N N . THR B 1 98 ? -0.835 29.359 31.891 1 91.38 98 THR B N 1
ATOM 2997 C CA . THR B 1 98 ? -1.957 28.797 32.625 1 91.38 98 THR B CA 1
ATOM 2998 C C . THR B 1 98 ? -3.262 28.984 31.859 1 91.38 98 THR B C 1
ATOM 3000 O O . THR B 1 98 ? -4.293 28.422 32.25 1 91.38 98 THR B O 1
ATOM 3003 N N . ALA B 1 99 ? -3.215 29.703 30.844 1 92.81 99 ALA B N 1
ATOM 3004 C CA . ALA B 1 99 ? -4.434 30.016 30.094 1 92.81 99 ALA B CA 1
ATOM 3005 C C . ALA B 1 99 ? -5.141 28.75 29.641 1 92.81 99 ALA B C 1
ATOM 3007 O O . ALA B 1 99 ? -4.492 27.75 29.328 1 92.81 99 ALA B O 1
ATOM 3008 N N . ALA B 1 100 ? -6.438 28.797 29.641 1 92.56 100 ALA B N 1
ATOM 3009 C CA . ALA B 1 100 ? -7.289 27.703 29.188 1 92.56 100 ALA B CA 1
ATOM 3010 C C . ALA B 1 100 ? -8.562 28.234 28.531 1 92.56 100 ALA B C 1
ATOM 3012 O O . ALA B 1 100 ? -8.875 29.422 28.641 1 92.56 100 ALA B O 1
ATOM 3013 N N . GLY B 1 101 ? -9.188 27.375 27.812 1 93.06 101 GLY B N 1
ATOM 3014 C CA . GLY B 1 101 ? -10.461 27.734 27.203 1 93.06 101 GLY B CA 1
ATOM 3015 C C . GLY B 1 101 ? -10.367 28.922 26.266 1 93.06 101 GLY B C 1
ATOM 3016 O O . GLY B 1 101 ? -9.531 28.938 25.359 1 93.06 101 GLY B O 1
ATOM 3017 N N . GLU B 1 102 ? -11.195 29.906 26.547 1 93.12 102 GLU B N 1
ATOM 3018 C CA . GLU B 1 102 ? -11.305 31.047 25.641 1 93.12 102 GLU B CA 1
ATOM 3019 C C . GLU B 1 102 ? -10.055 31.922 25.688 1 93.12 102 GLU B C 1
ATOM 3021 O O . GLU B 1 102 ? -9.656 32.5 24.672 1 93.12 102 GLU B O 1
ATOM 3026 N N . THR B 1 103 ? -9.508 32.031 26.812 1 93.81 103 THR B N 1
ATOM 3027 C CA . THR B 1 103 ? -8.289 32.844 26.953 1 93.81 103 THR B CA 1
ATOM 3028 C C . THR B 1 103 ? -7.141 32.219 26.172 1 93.81 103 THR B C 1
ATOM 3030 O O . THR B 1 103 ? -6.387 32.906 25.5 1 93.81 103 THR B O 1
ATOM 3033 N N . LEU B 1 104 ? -7.035 30.938 26.297 1 95.81 104 LEU B N 1
ATOM 3034 C CA . LEU B 1 104 ? -6.027 30.219 25.516 1 95.81 104 LEU B CA 1
ATOM 3035 C C . LEU B 1 104 ? -6.258 30.406 24.016 1 95.81 104 LEU B C 1
ATOM 3037 O O . LEU B 1 104 ? -5.312 30.672 23.266 1 95.81 104 LEU B O 1
ATOM 3041 N N . LEU B 1 105 ? -7.504 30.297 23.578 1 96.56 105 LEU B N 1
ATOM 3042 C CA . LEU B 1 105 ? -7.859 30.469 22.172 1 96.56 105 LEU B CA 1
ATOM 3043 C C . LEU B 1 105 ? -7.434 31.844 21.688 1 96.56 105 LEU B C 1
ATOM 3045 O O . LEU B 1 105 ? -6.848 31.969 20.609 1 96.56 105 LEU B O 1
ATOM 3049 N N . LEU B 1 106 ? -7.703 32.812 22.484 1 95.38 106 LEU B N 1
ATOM 3050 C CA . LEU B 1 106 ? -7.355 34.188 22.125 1 95.38 106 LEU B CA 1
ATOM 3051 C C . LEU B 1 106 ? -5.844 34.344 22 1 95.38 106 LEU B C 1
ATOM 3053 O O . LEU B 1 106 ? -5.363 34.969 21.047 1 95.38 106 LEU B O 1
ATOM 3057 N N . LEU B 1 107 ? -5.137 33.812 22.938 1 96.56 107 LEU B N 1
ATOM 3058 C CA . LEU B 1 107 ? -3.682 33.938 22.938 1 96.56 107 LEU B CA 1
ATOM 3059 C C . LEU B 1 107 ? -3.084 33.219 21.719 1 96.56 107 LEU B C 1
ATOM 3061 O O . LEU B 1 107 ? -2.191 33.75 21.062 1 96.56 107 LEU B O 1
ATOM 3065 N N . VAL B 1 108 ? -3.584 32.062 21.422 1 97.25 108 VAL B N 1
ATOM 3066 C CA . VAL B 1 108 ? -3.084 31.312 20.266 1 97.25 108 VAL B CA 1
ATOM 3067 C C . VAL B 1 108 ? -3.393 32.062 18.984 1 97.25 108 VAL B C 1
ATOM 3069 O O . VAL B 1 108 ? -2.549 32.156 18.078 1 97.25 108 VAL B O 1
ATOM 3072 N N . LYS B 1 109 ? -4.539 32.594 18.906 1 96.19 109 LYS B N 1
ATOM 3073 C CA . LYS B 1 109 ? -4.941 33.375 17.734 1 96.19 109 LYS B CA 1
ATOM 3074 C C . LYS B 1 109 ? -3.982 34.531 17.484 1 96.19 109 LYS B C 1
ATOM 3076 O O . LYS B 1 109 ? -3.699 34.875 16.344 1 96.19 109 LYS B O 1
ATOM 3081 N N . HIS B 1 110 ? -3.459 35.062 18.531 1 94.94 110 HIS B N 1
ATOM 3082 C CA . HIS B 1 110 ? -2.582 36.219 18.422 1 94.94 110 HIS B CA 1
ATOM 3083 C C . HIS B 1 110 ? -1.124 35.844 18.641 1 94.94 110 HIS B C 1
ATOM 3085 O O . HIS B 1 110 ? -0.286 36.688 18.922 1 94.94 110 HIS B O 1
ATOM 3091 N N . SER B 1 111 ? -0.845 34.625 18.562 1 95.94 111 SER B N 1
ATOM 3092 C CA . SER B 1 111 ? 0.499 34.125 18.875 1 95.94 111 SER B CA 1
ATOM 3093 C C . SER B 1 111 ? 1.517 34.656 17.875 1 95.94 111 SER B C 1
ATOM 3095 O O . SER B 1 111 ? 2.701 34.812 18.188 1 95.94 111 SER B O 1
ATOM 3097 N N . ASP B 1 112 ? 1.072 35.062 16.656 1 95.69 112 ASP B N 1
ATOM 3098 C CA . ASP B 1 112 ? 1.974 35.625 15.672 1 95.69 112 ASP B CA 1
ATOM 3099 C C . ASP B 1 112 ? 2.617 36.906 16.203 1 95.69 112 ASP B C 1
ATOM 3101 O O . ASP B 1 112 ? 3.812 37.125 16.016 1 95.69 112 ASP B O 1
ATOM 3105 N N . LEU B 1 113 ? 1.766 37.656 16.859 1 95.5 113 LEU B N 1
ATOM 3106 C CA . LEU B 1 113 ? 2.242 38.906 17.453 1 95.5 113 LEU B CA 1
ATOM 3107 C C . LEU B 1 113 ? 3.318 38.625 18.484 1 95.5 113 LEU B C 1
ATOM 3109 O O . LEU B 1 113 ? 4.371 39.281 18.484 1 95.5 113 LEU B O 1
ATOM 3113 N N . ILE B 1 114 ? 3.059 37.656 19.328 1 96 114 ILE B N 1
ATOM 3114 C CA . ILE B 1 114 ? 3.973 37.312 20.422 1 96 114 ILE B CA 1
ATOM 3115 C C . ILE B 1 114 ? 5.262 36.75 19.844 1 96 114 ILE B C 1
ATOM 3117 O O . ILE B 1 114 ? 6.359 37.125 20.25 1 96 114 ILE B O 1
ATOM 3121 N N . ILE B 1 115 ? 5.184 35.906 18.859 1 95.75 115 ILE B N 1
ATOM 3122 C CA . ILE B 1 115 ? 6.316 35.219 18.234 1 95.75 115 ILE B CA 1
ATOM 3123 C C . ILE B 1 115 ? 7.223 36.25 17.547 1 95.75 115 ILE B C 1
ATOM 3125 O O . ILE B 1 115 ? 8.445 36.188 17.656 1 95.75 115 ILE B O 1
ATOM 3129 N N . ASN B 1 116 ? 6.621 37.219 16.922 1 95 116 ASN B N 1
ATOM 3130 C CA . ASN B 1 116 ? 7.379 38.219 16.156 1 95 116 ASN B CA 1
ATOM 3131 C C . ASN B 1 116 ? 8.078 39.219 17.078 1 95 116 ASN B C 1
ATOM 3133 O O . ASN B 1 116 ? 9.031 39.875 16.672 1 95 116 ASN B O 1
ATOM 3137 N N . LYS B 1 117 ? 7.645 39.344 18.297 1 95.44 117 LYS B N 1
ATOM 3138 C CA . LYS B 1 117 ? 8.156 40.406 19.172 1 95.44 117 LYS B CA 1
ATOM 3139 C C . LYS B 1 117 ? 8.953 39.812 20.328 1 95.44 117 LYS B C 1
ATOM 3141 O O . LYS B 1 117 ? 9.289 40.531 21.281 1 95.44 117 LYS B O 1
ATOM 3146 N N . THR B 1 118 ? 9.203 38.531 20.344 1 93.94 118 THR B N 1
ATOM 3147 C CA . THR B 1 118 ? 9.945 37.906 21.438 1 93.94 118 THR B CA 1
ATOM 3148 C C . THR B 1 118 ? 11.133 37.094 20.891 1 93.94 118 THR B C 1
ATOM 3150 O O . THR B 1 118 ? 11.297 36.969 19.672 1 93.94 118 THR B O 1
ATOM 3153 N N . THR B 1 119 ? 12.016 36.594 21.781 1 93.44 119 THR B N 1
ATOM 3154 C CA . THR B 1 119 ? 13.227 35.875 21.422 1 93.44 119 THR B CA 1
ATOM 3155 C C . THR B 1 119 ? 12.93 34.375 21.266 1 93.44 119 THR B C 1
ATOM 3157 O O . THR B 1 119 ? 11.977 33.875 21.859 1 93.44 119 THR B O 1
ATOM 3160 N N . PRO B 1 120 ? 13.695 33.688 20.516 1 94.12 120 PRO B N 1
ATOM 3161 C CA . PRO B 1 120 ? 13.508 32.25 20.344 1 94.12 120 PRO B CA 1
ATOM 3162 C C . PRO B 1 120 ? 13.523 31.469 21.656 1 94.12 120 PRO B C 1
ATOM 3164 O O . PRO B 1 120 ? 12.82 30.469 21.797 1 94.12 120 PRO B O 1
ATOM 3167 N N . GLU B 1 121 ? 14.336 31.969 22.516 1 95.25 121 GLU B N 1
ATOM 3168 C CA . GLU B 1 121 ? 14.398 31.328 23.812 1 95.25 121 GLU B CA 1
ATOM 3169 C C . GLU B 1 121 ? 13.039 31.359 24.516 1 95.25 121 GLU B C 1
ATOM 3171 O O . GLU B 1 121 ? 12.602 30.375 25.094 1 95.25 121 GLU B O 1
ATOM 3176 N N . HIS B 1 122 ? 12.438 32.531 24.469 1 95.06 122 HIS B N 1
ATOM 3177 C CA . HIS B 1 122 ? 11.133 32.688 25.094 1 95.06 122 HIS B CA 1
ATOM 3178 C C . HIS B 1 122 ? 10.055 31.922 24.328 1 95.06 122 HIS B C 1
ATOM 3180 O O . HIS B 1 122 ? 9.094 31.453 24.938 1 95.06 122 HIS B O 1
ATOM 3186 N N . ILE B 1 123 ? 10.211 31.828 23.047 1 96.75 123 ILE B N 1
ATOM 3187 C CA . ILE B 1 123 ? 9.266 31.078 22.219 1 96.75 123 ILE B CA 1
ATOM 3188 C C . ILE B 1 123 ? 9.281 29.609 22.641 1 96.75 123 ILE B C 1
ATOM 3190 O O . ILE B 1 123 ? 8.227 29 22.859 1 96.75 123 ILE B O 1
ATOM 3194 N N . VAL B 1 124 ? 10.406 29.062 22.859 1 96.88 124 VAL B N 1
ATOM 3195 C CA . VAL B 1 124 ? 10.57 27.656 23.219 1 96.88 124 VAL B CA 1
ATOM 3196 C C . VAL B 1 124 ? 10.047 27.438 24.641 1 96.88 124 VAL B C 1
ATOM 3198 O O . VAL B 1 124 ? 9.391 26.422 24.906 1 96.88 124 VAL B O 1
ATOM 3201 N N . SER B 1 125 ? 10.195 28.391 25.438 1 96.19 125 SER B N 1
ATOM 3202 C CA . SER B 1 125 ? 9.922 28.203 26.859 1 96.19 125 SER B CA 1
ATOM 3203 C C . SER B 1 125 ? 8.453 28.438 27.172 1 96.19 125 SER B C 1
ATOM 3205 O O . SER B 1 125 ? 7.902 27.844 28.109 1 96.19 125 SER B O 1
ATOM 3207 N N . HIS B 1 126 ? 7.855 29.359 26.438 1 95.88 126 HIS B N 1
ATOM 3208 C CA . HIS B 1 126 ? 6.527 29.781 26.875 1 95.88 126 HIS B CA 1
ATOM 3209 C C . HIS B 1 126 ? 5.508 29.641 25.75 1 95.88 126 HIS B C 1
ATOM 3211 O O . HIS B 1 126 ? 4.398 29.141 25.969 1 95.88 126 HIS B O 1
ATOM 3217 N N . VAL B 1 127 ? 5.875 30 24.547 1 96.56 127 VAL B N 1
ATOM 3218 C CA . VAL B 1 127 ? 4.918 30.016 23.453 1 96.56 127 VAL B CA 1
ATOM 3219 C C . VAL B 1 127 ? 4.66 28.594 22.969 1 96.56 127 VAL B C 1
ATOM 3221 O O . VAL B 1 127 ? 3.508 28.188 22.781 1 96.56 127 VAL B O 1
ATOM 3224 N N . LEU B 1 128 ? 5.73 27.781 22.812 1 97.31 128 LEU B N 1
ATOM 3225 C CA . LEU B 1 128 ? 5.605 26.406 22.344 1 97.31 128 LEU B CA 1
ATOM 3226 C C . LEU B 1 128 ? 4.723 25.594 23.281 1 97.31 128 LEU B C 1
ATOM 3228 O O . LEU B 1 128 ? 3.756 24.969 22.828 1 97.31 128 LEU B O 1
ATOM 3232 N N . PRO B 1 129 ? 4.984 25.656 24.516 1 97 129 PRO B N 1
ATOM 3233 C CA . PRO B 1 129 ? 4.125 24.891 25.422 1 97 129 PRO B CA 1
ATOM 3234 C C . PRO B 1 129 ? 2.662 25.328 25.359 1 97 129 PRO B C 1
ATOM 3236 O O . PRO B 1 129 ? 1.761 24.5 25.484 1 97 129 PRO B O 1
ATOM 3239 N N . MET B 1 130 ? 2.412 26.594 25.188 1 96.94 130 MET B N 1
ATOM 3240 C CA . MET B 1 130 ? 1.05 27.109 25.078 1 96.94 130 MET B CA 1
ATOM 3241 C C . MET B 1 130 ? 0.354 26.516 23.844 1 96.94 130 MET B C 1
ATOM 3243 O O . MET B 1 130 ? -0.782 26.047 23.938 1 96.94 130 MET B O 1
ATOM 3247 N N . VAL B 1 131 ? 1.067 26.531 22.781 1 97.62 131 VAL B N 1
ATOM 3248 C CA . VAL B 1 131 ? 0.507 26.016 21.531 1 97.62 131 VAL B CA 1
ATOM 3249 C C . VAL B 1 131 ? 0.315 24.5 21.641 1 97.62 131 VAL B C 1
ATOM 3251 O O . VAL B 1 131 ? -0.664 23.953 21.125 1 97.62 131 VAL B O 1
ATOM 3254 N N . VAL B 1 132 ? 1.205 23.812 22.281 1 97.44 132 VAL B N 1
ATOM 3255 C CA . VAL B 1 132 ? 1.114 22.375 22.5 1 97.44 132 VAL B CA 1
ATOM 3256 C C . VAL B 1 132 ? -0.16 22.047 23.266 1 97.44 132 VAL B C 1
ATOM 3258 O O . VAL B 1 132 ? -0.866 21.094 22.938 1 97.44 132 VAL B O 1
ATOM 3261 N N . ARG B 1 133 ? -0.429 22.859 24.203 1 97.25 133 ARG B N 1
ATOM 3262 C CA . ARG B 1 133 ? -1.666 22.656 24.953 1 97.25 133 ARG B CA 1
ATOM 3263 C C . ARG B 1 133 ? -2.885 22.828 24.047 1 97.25 133 ARG B C 1
ATOM 3265 O O . ARG B 1 133 ? -3.895 22.141 24.234 1 97.25 133 ARG B O 1
ATOM 3272 N N . ALA B 1 134 ? -2.742 23.719 23.156 1 97.69 134 ALA B N 1
ATOM 3273 C CA . ALA B 1 134 ? -3.838 23.938 22.219 1 97.69 134 ALA B CA 1
ATOM 3274 C C . ALA B 1 134 ? -4.027 22.719 21.312 1 97.69 134 ALA B C 1
ATOM 3276 O O . ALA B 1 134 ? -5.16 22.328 21.031 1 97.69 134 ALA B O 1
ATOM 3277 N N . TYR B 1 135 ? -2.963 22.078 20.859 1 97.62 135 TYR B N 1
ATOM 3278 C CA . TYR B 1 135 ? -3.047 20.859 20.078 1 97.62 135 TYR B CA 1
ATOM 3279 C C . TYR B 1 135 ? -3.797 19.766 20.844 1 97.62 135 TYR B C 1
ATOM 3281 O O . TYR B 1 135 ? -4.629 19.062 20.281 1 97.62 135 TYR B O 1
ATOM 3289 N N . ASP B 1 136 ? -3.467 19.688 22.062 1 96.94 136 ASP B N 1
ATOM 3290 C CA . ASP B 1 136 ? -3.895 18.562 22.891 1 96.94 136 ASP B CA 1
ATOM 3291 C C . ASP B 1 136 ? -5.289 18.797 23.469 1 96.94 136 ASP B C 1
ATOM 3293 O O . ASP B 1 136 ? -5.879 17.906 24.062 1 96.94 136 ASP B O 1
ATOM 3297 N N . ASP B 1 137 ? -5.781 20.016 23.297 1 96.5 137 ASP B N 1
ATOM 3298 C CA . ASP B 1 137 ? -7.098 20.359 23.812 1 96.5 137 ASP B CA 1
ATOM 3299 C C . ASP B 1 137 ? -8.203 19.656 23.031 1 96.5 137 ASP B C 1
ATOM 3301 O O . ASP B 1 137 ? -8.016 19.297 21.859 1 96.5 137 ASP B O 1
ATOM 3305 N N . SER B 1 138 ? -9.352 19.469 23.562 1 95.81 138 SER B N 1
ATOM 3306 C CA . SER B 1 138 ? -10.469 18.797 22.922 1 95.81 138 SER B CA 1
ATOM 3307 C C . SER B 1 138 ? -11.289 19.75 22.062 1 95.81 138 SER B C 1
ATOM 3309 O O . SER B 1 138 ? -12.102 19.328 21.25 1 95.81 138 SER B O 1
ATOM 3311 N N . ASP B 1 139 ? -11.07 21.031 22.281 1 96.38 139 ASP B N 1
ATOM 3312 C CA . ASP B 1 139 ? -11.789 22.062 21.516 1 96.38 139 ASP B CA 1
ATOM 3313 C C . ASP B 1 139 ? -11.234 22.188 20.109 1 96.38 139 ASP B C 1
ATOM 3315 O O . ASP B 1 139 ? -10.094 22.609 19.906 1 96.38 139 ASP B O 1
ATOM 3319 N N . PRO B 1 140 ? -12.07 21.906 19.078 1 97.5 140 PRO B N 1
ATOM 3320 C CA . PRO B 1 140 ? -11.602 21.953 17.688 1 97.5 140 PRO B CA 1
ATOM 3321 C C . PRO B 1 140 ? -11.125 23.359 17.281 1 97.5 140 PRO B C 1
ATOM 3323 O O . PRO B 1 140 ? -10.242 23.484 16.438 1 97.5 140 PRO B O 1
ATOM 3326 N N . ARG B 1 141 ? -11.75 24.359 17.891 1 96.69 141 ARG B N 1
ATOM 3327 C CA . ARG B 1 141 ? -11.344 25.719 17.578 1 96.69 141 ARG B CA 1
ATOM 3328 C C . ARG B 1 141 ? -9.891 25.969 17.969 1 96.69 141 ARG B C 1
ATOM 3330 O O . ARG B 1 141 ? -9.141 26.609 17.219 1 96.69 141 ARG B O 1
ATOM 3337 N N . LEU B 1 142 ? -9.461 25.469 19.078 1 97.88 142 LEU B N 1
ATOM 3338 C CA . LEU B 1 142 ? -8.094 25.578 19.562 1 97.88 142 LEU B CA 1
ATOM 3339 C C . LEU B 1 142 ? -7.137 24.781 18.688 1 97.88 142 LEU B C 1
ATOM 3341 O O . LEU B 1 142 ? -6.066 25.281 18.312 1 97.88 142 LEU B O 1
ATOM 3345 N N . GLN B 1 143 ? -7.543 23.625 18.344 1 98.25 143 GLN B N 1
ATOM 3346 C CA . GLN B 1 143 ? -6.723 22.75 17.516 1 98.25 143 GLN B CA 1
ATOM 3347 C C . GLN B 1 143 ? -6.469 23.375 16.141 1 98.25 143 GLN B C 1
ATOM 3349 O O . GLN B 1 143 ? -5.332 23.391 15.664 1 98.25 143 GLN B O 1
ATOM 3354 N N . GLU B 1 144 ? -7.5 23.906 15.547 1 97.44 144 GLU B N 1
ATOM 3355 C CA . GLU B 1 144 ? -7.379 24.516 14.234 1 97.44 144 GLU B CA 1
ATOM 3356 C C . GLU B 1 144 ? -6.441 25.719 14.266 1 97.44 144 GLU B C 1
ATOM 3358 O O . GLU B 1 144 ? -5.617 25.906 13.375 1 97.44 144 GLU B O 1
ATOM 3363 N N . GLU B 1 145 ? -6.617 26.547 15.32 1 96.88 145 GLU B N 1
ATOM 3364 C CA . GLU B 1 145 ? -5.754 27.734 15.438 1 96.88 145 GLU B CA 1
ATOM 3365 C C . GLU B 1 145 ? -4.297 27.328 15.641 1 96.88 145 GLU B C 1
ATOM 3367 O O . GLU B 1 145 ? -3.389 27.953 15.094 1 96.88 145 GLU B O 1
ATOM 3372 N N . ALA B 1 146 ? -4.094 26.328 16.516 1 97.81 146 ALA B N 1
ATOM 3373 C CA . ALA B 1 146 ? -2.74 25.812 16.734 1 97.81 146 ALA B CA 1
ATOM 3374 C C . ALA B 1 146 ? -2.115 25.359 15.414 1 97.81 146 ALA B C 1
ATOM 3376 O O . ALA B 1 146 ? -0.951 25.672 15.133 1 97.81 146 ALA B O 1
ATOM 3377 N N . LEU B 1 147 ? -2.891 24.719 14.586 1 97.81 147 LEU B N 1
ATOM 3378 C CA . LEU B 1 147 ? -2.426 24.234 13.289 1 97.81 147 LEU B CA 1
ATOM 3379 C C . LEU B 1 147 ? -2.09 25.391 12.359 1 97.81 147 LEU B C 1
ATOM 3381 O O . LEU B 1 147 ? -1.075 25.359 11.664 1 97.81 147 LEU B O 1
ATOM 3385 N N . ARG B 1 148 ? -2.916 26.375 12.422 1 96 148 ARG B N 1
ATOM 3386 C CA . ARG B 1 148 ? -2.711 27.531 11.57 1 96 148 ARG B CA 1
ATOM 3387 C C . ARG B 1 148 ? -1.405 28.25 11.922 1 96 148 ARG B C 1
ATOM 3389 O O . ARG B 1 148 ? -0.749 28.812 11.047 1 96 148 ARG B O 1
ATOM 3396 N N . LYS B 1 149 ? -1.038 28.203 13.133 1 95.88 149 LYS B N 1
ATOM 3397 C CA . LYS B 1 149 ? 0.133 28.938 13.602 1 95.88 149 LYS B CA 1
ATOM 3398 C C . LYS B 1 149 ? 1.38 28.062 13.578 1 95.88 149 LYS B C 1
ATOM 3400 O O . LYS B 1 149 ? 2.479 28.531 13.891 1 95.88 149 LYS B O 1
ATOM 3405 N N . SER B 1 150 ? 1.238 26.812 13.18 1 96.62 150 SER B N 1
ATOM 3406 C CA . SER B 1 150 ? 2.295 25.812 13.305 1 96.62 150 SER B CA 1
ATOM 3407 C C . SER B 1 150 ? 3.49 26.156 12.422 1 96.62 150 SER B C 1
ATOM 3409 O O . SER B 1 150 ? 4.641 26.047 12.859 1 96.62 150 SER B O 1
ATOM 3411 N N . LEU B 1 151 ? 3.203 26.562 11.203 1 94.12 151 LEU B N 1
ATOM 3412 C CA . LEU B 1 151 ? 4.301 26.828 10.281 1 94.12 151 LEU B CA 1
ATOM 3413 C C . LEU B 1 151 ? 5.145 28 10.773 1 94.12 151 LEU B C 1
ATOM 3415 O O . LEU B 1 151 ? 6.375 27.922 10.781 1 94.12 151 LEU B O 1
ATOM 3419 N N . LEU B 1 152 ? 4.496 29.094 11.211 1 94.31 152 LEU B N 1
ATOM 3420 C CA . LEU B 1 152 ? 5.191 30.266 11.727 1 94.31 152 LEU B CA 1
ATOM 3421 C C . LEU B 1 152 ? 6.008 29.906 12.969 1 94.31 152 LEU B C 1
ATOM 3423 O O . LEU B 1 152 ? 7.156 30.344 13.102 1 94.31 152 LEU B O 1
ATOM 3427 N N . LEU B 1 153 ? 5.414 29.141 13.82 1 96.12 153 LEU B N 1
ATOM 3428 C CA . LEU B 1 153 ? 6.105 28.703 15.023 1 96.12 153 LEU B CA 1
ATOM 3429 C C . LEU B 1 153 ? 7.312 27.844 14.68 1 96.12 153 LEU B C 1
ATOM 3431 O O . LEU B 1 153 ? 8.391 28.016 15.25 1 96.12 153 LEU B O 1
ATOM 3435 N N . ALA B 1 154 ? 7.172 26.984 13.742 1 95.56 154 ALA B N 1
ATOM 3436 C CA . ALA B 1 154 ? 8.211 26.047 13.344 1 95.56 154 ALA B CA 1
ATOM 3437 C C . ALA B 1 154 ? 9.43 26.766 12.789 1 95.56 154 ALA B C 1
ATOM 3439 O O . ALA B 1 154 ? 10.57 26.328 12.977 1 95.56 154 ALA B O 1
ATOM 3440 N N . GLN B 1 155 ? 9.172 27.859 12.133 1 94.06 155 GLN B N 1
ATOM 3441 C CA . GLN B 1 155 ? 10.266 28.625 11.555 1 94.06 155 GLN B CA 1
ATOM 3442 C C . GLN B 1 155 ? 11.172 29.203 12.641 1 94.06 155 GLN B C 1
ATOM 3444 O O . GLN B 1 155 ? 12.32 29.547 12.375 1 94.06 155 GLN B O 1
ATOM 3449 N N . GLN B 1 156 ? 10.633 29.344 13.844 1 94.56 156 GLN B N 1
ATOM 3450 C CA . GLN B 1 156 ? 11.383 29.938 14.945 1 94.56 156 GLN B CA 1
ATOM 3451 C C . GLN B 1 156 ? 12.023 28.859 15.82 1 94.56 156 GLN B C 1
ATOM 3453 O O . GLN B 1 156 ? 12.711 29.172 16.797 1 94.56 156 GLN B O 1
ATOM 3458 N N . LEU B 1 157 ? 11.812 27.641 15.477 1 95.25 157 LEU B N 1
ATOM 3459 C CA . LEU B 1 157 ? 12.289 26.516 16.281 1 95.25 157 LEU B CA 1
ATOM 3460 C C . LEU B 1 157 ? 13.312 25.703 15.508 1 95.25 157 LEU B C 1
ATOM 3462 O O . LEU B 1 157 ? 13.398 25.797 14.281 1 95.25 157 LEU B O 1
ATOM 3466 N N . ASP B 1 158 ? 14.133 25.016 16.219 1 93.56 158 ASP B N 1
ATOM 3467 C CA . ASP B 1 158 ? 15.047 24.094 15.562 1 93.56 158 ASP B CA 1
ATOM 3468 C C . ASP B 1 158 ? 14.305 22.875 15.023 1 93.56 158 ASP B C 1
ATOM 3470 O O . ASP B 1 158 ? 13.242 22.516 15.539 1 93.56 158 ASP B O 1
ATOM 3474 N N . THR B 1 159 ? 14.852 22.25 14.078 1 91.38 159 THR B N 1
ATOM 3475 C CA . THR B 1 159 ? 14.227 21.156 13.352 1 91.38 159 THR B CA 1
ATOM 3476 C C . THR B 1 159 ? 13.906 19.984 14.281 1 91.38 159 THR B C 1
ATOM 3478 O O . THR B 1 159 ? 12.867 19.344 14.148 1 91.38 159 THR B O 1
ATOM 3481 N N . GLN B 1 160 ? 14.75 19.75 15.188 1 93.62 160 GLN B N 1
ATOM 3482 C CA . GLN B 1 160 ? 14.562 18.641 16.109 1 93.62 160 GLN B CA 1
ATOM 3483 C C . GLN B 1 160 ? 13.359 18.875 17.016 1 93.62 160 GLN B C 1
ATOM 3485 O O . GLN B 1 160 ? 12.586 17.953 17.281 1 93.62 160 GLN B O 1
ATOM 3490 N N . LEU B 1 161 ? 13.273 20.078 17.469 1 93.94 161 LEU B N 1
ATOM 3491 C CA . LEU B 1 161 ? 12.156 20.438 18.328 1 93.94 161 LEU B CA 1
ATOM 3492 C C . LEU B 1 161 ? 10.836 20.359 17.578 1 93.94 161 LEU B C 1
ATOM 3494 O O . LEU B 1 161 ? 9.828 19.906 18.125 1 93.94 161 LEU B O 1
ATOM 3498 N N . VAL B 1 162 ? 10.844 20.812 16.375 1 94.81 162 VAL B N 1
ATOM 3499 C CA . VAL B 1 162 ? 9.656 20.734 15.539 1 94.81 162 VAL B CA 1
ATOM 3500 C C . VAL B 1 162 ? 9.227 19.281 15.367 1 94.81 162 VAL B C 1
ATOM 3502 O O . VAL B 1 162 ? 8.055 18.938 15.539 1 94.81 162 VAL B O 1
ATOM 3505 N N . LYS B 1 163 ? 10.117 18.375 15.125 1 93.31 163 LYS B N 1
ATOM 3506 C CA . LYS B 1 163 ? 9.867 16.969 14.883 1 93.31 163 LYS B CA 1
ATOM 3507 C C . LYS B 1 163 ? 9.359 16.281 16.141 1 93.31 163 LYS B C 1
ATOM 3509 O O . LYS B 1 163 ? 8.539 15.352 16.078 1 93.31 163 LYS B O 1
ATOM 3514 N N . ALA B 1 164 ? 9.742 16.766 17.219 1 94.25 164 ALA B N 1
ATOM 3515 C CA . ALA B 1 164 ? 9.414 16.109 18.484 1 94.25 164 ALA B CA 1
ATOM 3516 C C . ALA B 1 164 ? 8.133 16.672 19.094 1 94.25 164 ALA B C 1
ATOM 3518 O O . ALA B 1 164 ? 7.34 15.938 19.672 1 94.25 164 ALA B O 1
ATOM 3519 N N . ALA B 1 165 ? 7.977 17.953 18.922 1 95.38 165 ALA B N 1
ATOM 3520 C CA . ALA B 1 165 ? 6.922 18.594 19.688 1 95.38 165 ALA B CA 1
ATOM 3521 C C . ALA B 1 165 ? 5.719 18.922 18.812 1 95.38 165 ALA B C 1
ATOM 3523 O O . ALA B 1 165 ? 4.582 18.953 19.281 1 95.38 165 ALA B O 1
ATOM 3524 N N . ILE B 1 166 ? 5.902 19.141 17.547 1 96.81 166 ILE B N 1
ATOM 3525 C CA . ILE B 1 166 ? 4.828 19.672 16.719 1 96.81 166 ILE B CA 1
ATOM 3526 C C . ILE B 1 166 ? 4.324 18.578 15.773 1 96.81 166 ILE B C 1
ATOM 3528 O O . ILE B 1 166 ? 3.135 18.25 15.773 1 96.81 166 ILE B O 1
ATOM 3532 N N . LEU B 1 167 ? 5.199 17.875 15.078 1 96.88 167 LEU B N 1
ATOM 3533 C CA . LEU B 1 167 ? 4.852 16.953 14 1 96.88 167 LEU B CA 1
ATOM 3534 C C . LEU B 1 167 ? 3.996 15.805 14.516 1 96.88 167 LEU B C 1
ATOM 3536 O O . LEU B 1 167 ? 2.973 15.469 13.914 1 96.88 167 LEU B O 1
ATOM 3540 N N . PRO B 1 168 ? 4.391 15.219 15.641 1 97.31 168 PRO B N 1
ATOM 3541 C CA . PRO B 1 168 ? 3.574 14.109 16.125 1 97.31 168 PRO B CA 1
ATOM 3542 C C . PRO B 1 168 ? 2.145 14.523 16.469 1 97.31 168 PRO B C 1
ATOM 3544 O O . PRO B 1 168 ? 1.211 13.734 16.281 1 97.31 168 PRO B O 1
ATOM 3547 N N . ARG B 1 169 ? 1.987 15.711 16.922 1 97.75 169 ARG B N 1
ATOM 3548 C CA . ARG B 1 169 ? 0.665 16.203 17.297 1 97.75 169 ARG B CA 1
ATOM 3549 C C . ARG B 1 169 ? -0.172 16.516 16.062 1 97.75 169 ARG B C 1
ATOM 3551 O O . ARG B 1 169 ? -1.381 16.266 16.047 1 97.75 169 ARG B O 1
ATOM 3558 N N . VAL B 1 170 ? 0.488 17.031 15.031 1 98 170 VAL B N 1
ATOM 3559 C CA . VAL B 1 170 ? -0.207 17.281 13.766 1 98 170 VAL B CA 1
ATOM 3560 C C . VAL B 1 170 ? -0.676 15.953 13.172 1 98 170 VAL B C 1
ATOM 3562 O O . VAL B 1 170 ? -1.83 15.828 12.758 1 98 170 VAL B O 1
ATOM 3565 N N . HIS B 1 171 ? 0.208 14.953 13.18 1 98.25 171 HIS B N 1
ATOM 3566 C CA . HIS B 1 171 ? -0.168 13.617 12.734 1 98.25 171 HIS B CA 1
ATOM 3567 C C . HIS B 1 171 ? -1.336 13.07 13.547 1 98.25 171 HIS B C 1
ATOM 3569 O O . HIS B 1 171 ? -2.305 12.555 12.984 1 98.25 171 HIS B O 1
ATOM 3575 N N . GLY B 1 172 ? -1.126 13.219 14.812 1 98.06 172 GLY B N 1
ATOM 3576 C CA . GLY B 1 172 ? -2.143 12.711 15.719 1 98.06 172 GLY B CA 1
ATOM 3577 C C . GLY B 1 172 ? -3.512 13.32 15.484 1 98.06 172 GLY B C 1
ATOM 3578 O O . GLY B 1 172 ? -4.523 12.609 15.5 1 98.06 172 GLY B O 1
ATOM 3579 N N . LEU B 1 173 ? -3.588 14.617 15.289 1 98.06 173 LEU B N 1
ATOM 3580 C CA . LEU B 1 173 ? -4.848 15.305 15.039 1 98.06 173 LEU B CA 1
ATOM 3581 C C . LEU B 1 173 ? -5.48 14.828 13.734 1 98.06 173 LEU B C 1
ATOM 3583 O O . LEU B 1 173 ? -6.695 14.633 13.664 1 98.06 173 LEU B O 1
ATOM 3587 N N . ALA B 1 174 ? -4.715 14.641 12.68 1 97.81 174 ALA B N 1
ATOM 3588 C CA . ALA B 1 174 ? -5.219 14.18 11.383 1 97.81 174 ALA B CA 1
ATOM 3589 C C . ALA B 1 174 ? -5.836 12.789 11.5 1 97.81 174 ALA B C 1
ATOM 3591 O O . ALA B 1 174 ? -6.852 12.5 10.859 1 97.81 174 ALA B O 1
ATOM 3592 N N . LEU B 1 175 ? -5.266 11.984 12.328 1 97.38 175 LEU B N 1
ATOM 3593 C CA . LEU B 1 175 ? -5.648 10.578 12.406 1 97.38 175 LEU B CA 1
ATOM 3594 C C . LEU B 1 175 ? -6.805 10.391 13.383 1 97.38 175 LEU B C 1
ATOM 3596 O O . LEU B 1 175 ? -7.711 9.594 13.125 1 97.38 175 LEU B O 1
ATOM 3600 N N . LYS B 1 176 ? -6.809 11.133 14.453 1 96.19 176 LYS B N 1
ATOM 3601 C CA . LYS B 1 176 ? -7.703 10.82 15.562 1 96.19 176 LYS B CA 1
ATOM 3602 C C . LYS B 1 176 ? -8.945 11.711 15.539 1 96.19 176 LYS B C 1
ATOM 3604 O O . LYS B 1 176 ? -9.992 11.328 16.062 1 96.19 176 LYS B O 1
ATOM 3609 N N . THR B 1 177 ? -8.867 12.82 14.977 1 96 177 THR B N 1
ATOM 3610 C CA . THR B 1 177 ? -9.977 13.773 15.055 1 96 177 THR B CA 1
ATOM 3611 C C . THR B 1 177 ? -11.203 13.227 14.336 1 96 177 THR B C 1
ATOM 3613 O O . THR B 1 177 ? -11.086 12.477 13.367 1 96 177 THR B O 1
ATOM 3616 N N . THR B 1 178 ? -12.312 13.578 14.789 1 94.19 178 THR B N 1
ATOM 3617 C CA . THR B 1 178 ? -13.578 13.266 14.148 1 94.19 178 THR B CA 1
ATOM 3618 C C . THR B 1 178 ? -14.148 14.492 13.438 1 94.19 178 THR B C 1
ATOM 3620 O O . THR B 1 178 ? -15.188 14.414 12.781 1 94.19 178 THR B O 1
ATOM 3623 N N . VAL B 1 179 ? -13.492 15.602 13.641 1 95.56 179 VAL B N 1
ATOM 3624 C CA . VAL B 1 179 ? -13.93 16.859 13.039 1 95.56 179 VAL B CA 1
ATOM 3625 C C . VAL B 1 179 ? -13.234 17.062 11.695 1 95.56 179 VAL B C 1
ATOM 3627 O O . VAL B 1 179 ? -12.008 17.172 11.633 1 95.56 179 VAL B O 1
ATOM 3630 N N . ALA B 1 180 ? -13.984 17.219 10.625 1 94.88 180 ALA B N 1
ATOM 3631 C CA . ALA B 1 180 ? -13.484 17.297 9.258 1 94.88 180 ALA B CA 1
ATOM 3632 C C . ALA B 1 180 ? -12.562 18.5 9.078 1 94.88 180 ALA B C 1
ATOM 3634 O O . ALA B 1 180 ? -11.508 18.391 8.445 1 94.88 180 ALA B O 1
ATOM 3635 N N . ALA B 1 181 ? -12.961 19.625 9.656 1 95.81 181 ALA B N 1
ATOM 3636 C CA . ALA B 1 181 ? -12.18 20.844 9.5 1 95.81 181 ALA B CA 1
ATOM 3637 C C . ALA B 1 181 ? -10.797 20.703 10.117 1 95.81 181 ALA B C 1
ATOM 3639 O O . ALA B 1 181 ? -9.805 21.172 9.547 1 95.81 181 ALA B O 1
ATOM 3640 N N . VAL B 1 182 ? -10.711 20.062 11.273 1 97.5 182 VAL B N 1
ATOM 3641 C CA . VAL B 1 182 ? -9.438 19.859 11.961 1 97.5 182 VAL B CA 1
ATOM 3642 C C . VAL B 1 182 ? -8.555 18.922 11.125 1 97.5 182 VAL B C 1
ATOM 3644 O O . VAL B 1 182 ? -7.355 19.172 10.969 1 97.5 182 VAL B O 1
ATOM 3647 N N . ARG B 1 183 ? -9.133 17.906 10.523 1 97.38 183 ARG B N 1
ATOM 3648 C CA . ARG B 1 183 ? -8.383 16.969 9.695 1 97.38 183 ARG B CA 1
ATOM 3649 C C . ARG B 1 183 ? -7.801 17.672 8.469 1 97.38 183 ARG B C 1
ATOM 3651 O O . ARG B 1 183 ? -6.613 17.516 8.172 1 97.38 183 ARG B O 1
ATOM 3658 N N . VAL B 1 184 ? -8.641 18.422 7.828 1 97 184 VAL B N 1
ATOM 3659 C CA . VAL B 1 184 ? -8.219 19.125 6.621 1 97 184 VAL B CA 1
ATOM 3660 C C . VAL B 1 184 ? -7.074 20.078 6.949 1 97 184 VAL B C 1
ATOM 3662 O O . VAL B 1 184 ? -6.062 20.109 6.242 1 97 184 VAL B O 1
ATOM 3665 N N . ASN B 1 185 ? -7.203 20.766 8.062 1 97.31 185 ASN B N 1
ATOM 3666 C CA . ASN B 1 185 ? -6.168 21.719 8.445 1 97.31 185 ASN B CA 1
ATOM 3667 C C . ASN B 1 185 ? -4.883 21.016 8.859 1 97.31 185 ASN B C 1
ATOM 3669 O O . ASN B 1 185 ? -3.785 21.516 8.617 1 97.31 185 ASN B O 1
ATOM 3673 N N . ALA B 1 186 ? -5.027 19.922 9.484 1 98.31 186 ALA B N 1
ATOM 3674 C CA . ALA B 1 186 ? -3.857 19.125 9.859 1 98.31 186 ALA B CA 1
ATOM 3675 C C . ALA B 1 186 ? -3.105 18.641 8.633 1 98.31 186 ALA B C 1
ATOM 3677 O O . ALA B 1 186 ? -1.877 18.719 8.57 1 98.31 186 ALA B O 1
ATOM 3678 N N . LEU B 1 187 ? -3.836 18.188 7.668 1 97.88 187 LEU B N 1
ATOM 3679 C CA . LEU B 1 187 ? -3.225 17.688 6.441 1 97.88 187 LEU B CA 1
ATOM 3680 C C . LEU B 1 187 ? -2.559 18.828 5.668 1 97.88 187 LEU B C 1
ATOM 3682 O O . LEU B 1 187 ? -1.453 18.656 5.145 1 97.88 187 LEU B O 1
ATOM 3686 N N . LEU B 1 188 ? -3.242 19.906 5.621 1 97.06 188 LEU B N 1
ATOM 3687 C CA . LEU B 1 188 ? -2.652 21.078 4.969 1 97.06 188 LEU B CA 1
ATOM 3688 C C . LEU B 1 188 ? -1.369 21.5 5.676 1 97.06 188 LEU B C 1
ATOM 3690 O O . LEU B 1 188 ? -0.397 21.891 5.023 1 97.06 188 LEU B O 1
ATOM 3694 N N . CYS B 1 189 ? -1.439 21.422 6.988 1 97.62 189 CYS B N 1
ATOM 3695 C CA . CYS B 1 189 ? -0.251 21.734 7.773 1 97.62 189 CYS B CA 1
ATOM 3696 C C . CYS B 1 189 ? 0.898 20.797 7.422 1 97.62 189 CYS B C 1
ATOM 3698 O O . CYS B 1 189 ? 2.039 21.234 7.27 1 97.62 189 CYS B O 1
ATOM 3700 N N . LEU B 1 190 ? 0.625 19.578 7.23 1 97.75 190 LEU B N 1
ATOM 3701 C CA . LEU B 1 190 ? 1.644 18.609 6.84 1 97.75 190 LEU B CA 1
ATOM 3702 C C . LEU B 1 190 ? 2.217 18.938 5.469 1 97.75 190 LEU B C 1
ATOM 3704 O O . LEU B 1 190 ? 3.424 18.828 5.25 1 97.75 190 LEU B O 1
ATOM 3708 N N . ALA B 1 191 ? 1.343 19.359 4.582 1 97.69 191 ALA B N 1
ATOM 3709 C CA . ALA B 1 191 ? 1.796 19.766 3.256 1 97.69 191 ALA B CA 1
ATOM 3710 C C . ALA B 1 191 ? 2.822 20.891 3.346 1 97.69 191 ALA B C 1
ATOM 3712 O O . ALA B 1 191 ? 3.842 20.859 2.652 1 97.69 191 ALA B O 1
ATOM 3713 N N . ASP B 1 192 ? 2.568 21.781 4.246 1 96.06 192 ASP B N 1
ATOM 3714 C CA . ASP B 1 192 ? 3.439 22.938 4.418 1 96.06 192 ASP B CA 1
ATOM 3715 C C . ASP B 1 192 ? 4.789 22.531 5.004 1 96.06 192 ASP B C 1
ATOM 3717 O O . ASP B 1 192 ? 5.805 23.188 4.746 1 96.06 192 ASP B O 1
ATOM 3721 N N . PHE B 1 193 ? 4.797 21.438 5.68 1 96.31 193 PHE B N 1
ATOM 3722 C CA . PHE B 1 193 ? 6.008 21.016 6.379 1 96.31 193 PHE B CA 1
ATOM 3723 C C . PHE B 1 193 ? 6.875 20.141 5.488 1 96.31 193 PHE B C 1
ATOM 3725 O O . PHE B 1 193 ? 8.031 19.875 5.812 1 96.31 193 PHE B O 1
ATOM 3732 N N . VAL B 1 194 ? 6.391 19.703 4.348 1 96.69 194 VAL B N 1
ATOM 3733 C CA . VAL B 1 194 ? 7.066 18.719 3.512 1 96.69 194 VAL B CA 1
ATOM 3734 C C . VAL B 1 194 ? 8.469 19.219 3.158 1 96.69 194 VAL B C 1
ATOM 3736 O O . VAL B 1 194 ? 9.43 18.453 3.195 1 96.69 194 VAL B O 1
ATOM 3739 N N . HIS B 1 195 ? 8.641 20.5 2.877 1 94.44 195 HIS B N 1
ATOM 3740 C CA . HIS B 1 195 ? 9.906 21.047 2.416 1 94.44 195 HIS B CA 1
ATOM 3741 C C . HIS B 1 195 ? 10.945 21.062 3.533 1 94.44 195 HIS B C 1
ATOM 3743 O O . HIS B 1 195 ? 12.141 21.203 3.275 1 94.44 195 HIS B O 1
ATOM 3749 N N . THR B 1 196 ? 10.477 20.953 4.746 1 93.06 196 THR B N 1
ATOM 3750 C CA . THR B 1 196 ? 11.398 20.984 5.879 1 93.06 196 THR B CA 1
ATOM 3751 C C . THR B 1 196 ? 11.688 19.562 6.371 1 93.06 196 THR B C 1
ATOM 3753 O O . THR B 1 196 ? 12.492 19.375 7.285 1 93.06 196 THR B O 1
ATOM 3756 N N . LEU B 1 197 ? 11.102 18.578 5.824 1 94.75 197 LEU B N 1
ATOM 3757 C CA . LEU B 1 197 ? 11.188 17.203 6.312 1 94.75 197 LEU B CA 1
ATOM 3758 C C . LEU B 1 197 ? 12.164 16.391 5.48 1 94.75 197 LEU B C 1
ATOM 3760 O O . LEU B 1 197 ? 12.359 16.672 4.297 1 94.75 197 LEU B O 1
ATOM 3764 N N . ASN B 1 198 ? 12.789 15.492 6.133 1 94.38 198 ASN B N 1
ATOM 3765 C CA . ASN B 1 198 ? 13.594 14.516 5.398 1 94.38 198 ASN B CA 1
ATOM 3766 C C . ASN B 1 198 ? 12.727 13.406 4.809 1 94.38 198 ASN B C 1
ATOM 3768 O O . ASN B 1 198 ? 11.508 13.391 5.012 1 94.38 198 ASN B O 1
ATOM 3772 N N . LYS B 1 199 ? 13.219 12.5 4.078 1 95.56 199 LYS B N 1
ATOM 3773 C CA . LYS B 1 199 ? 12.5 11.461 3.359 1 95.56 199 LYS B CA 1
ATOM 3774 C C . LYS B 1 199 ? 11.742 10.555 4.324 1 95.56 199 LYS B C 1
ATOM 3776 O O . LYS B 1 199 ? 10.602 10.164 4.055 1 95.56 199 LYS B O 1
ATOM 3781 N N . HIS B 1 200 ? 12.375 10.211 5.422 1 95.94 200 HIS B N 1
ATOM 3782 C CA . HIS B 1 200 ? 11.734 9.336 6.398 1 95.94 200 HIS B CA 1
ATOM 3783 C C . HIS B 1 200 ? 10.477 9.969 6.973 1 95.94 200 HIS B C 1
ATOM 3785 O O . HIS B 1 200 ? 9.438 9.312 7.078 1 95.94 200 HIS B O 1
ATOM 3791 N N . ALA B 1 201 ? 10.602 11.219 7.312 1 95.75 201 ALA B N 1
ATOM 3792 C CA . ALA B 1 201 ? 9.461 11.938 7.859 1 95.75 201 ALA B CA 1
ATOM 3793 C C . ALA B 1 201 ? 8.344 12.07 6.824 1 95.75 201 ALA B C 1
ATOM 3795 O O . ALA B 1 201 ? 7.16 12.031 7.168 1 95.75 201 ALA B O 1
ATOM 3796 N N . VAL B 1 202 ? 8.734 12.242 5.57 1 97.56 202 VAL B N 1
ATOM 3797 C CA . VAL B 1 202 ? 7.754 12.352 4.492 1 97.56 202 VAL B CA 1
ATOM 3798 C C . VAL B 1 202 ? 7.023 11.023 4.324 1 97.56 202 VAL B C 1
ATOM 3800 O O . VAL B 1 202 ? 5.816 11 4.062 1 97.56 202 VAL B O 1
ATOM 3803 N N . LEU B 1 203 ? 7.711 9.891 4.488 1 97.69 203 LEU B N 1
ATOM 3804 C CA . LEU B 1 203 ? 7.07 8.586 4.434 1 97.69 203 LEU B CA 1
ATOM 3805 C C . LEU B 1 203 ? 6.031 8.438 5.539 1 97.69 203 LEU B C 1
ATOM 3807 O O . LEU B 1 203 ? 4.973 7.84 5.332 1 97.69 203 LEU B O 1
ATOM 3811 N N . ASP B 1 204 ? 6.344 9.031 6.664 1 97.31 204 ASP B N 1
ATOM 3812 C CA . ASP B 1 204 ? 5.375 9.039 7.758 1 97.31 204 ASP B CA 1
ATOM 3813 C C . ASP B 1 204 ? 4.133 9.844 7.379 1 97.31 204 ASP B C 1
ATOM 3815 O O . ASP B 1 204 ? 3.012 9.461 7.73 1 97.31 204 ASP B O 1
ATOM 3819 N N . VAL B 1 205 ? 4.367 10.93 6.719 1 97.88 205 VAL B N 1
ATOM 3820 C CA . VAL B 1 205 ? 3.254 11.758 6.266 1 97.88 205 VAL B CA 1
ATOM 3821 C C . VAL B 1 205 ? 2.377 10.969 5.301 1 97.88 205 VAL B C 1
ATOM 3823 O O . VAL B 1 205 ? 1.147 11.008 5.391 1 97.88 205 VAL B O 1
ATOM 3826 N N . LEU B 1 206 ? 3.008 10.234 4.41 1 97.94 206 LEU B N 1
ATOM 3827 C CA . LEU B 1 206 ? 2.285 9.422 3.438 1 97.94 206 LEU B CA 1
ATOM 3828 C C . LEU B 1 206 ? 1.483 8.328 4.133 1 97.94 206 LEU B C 1
ATOM 3830 O O . LEU B 1 206 ? 0.364 8.016 3.719 1 97.94 206 LEU B O 1
ATOM 3834 N N . GLN B 1 207 ? 2.068 7.797 5.156 1 97.56 207 GLN B N 1
ATOM 3835 C CA . GLN B 1 207 ? 1.341 6.809 5.945 1 97.56 207 GLN B CA 1
ATOM 3836 C C . GLN B 1 207 ? 0.109 7.426 6.598 1 97.56 207 GLN B C 1
ATOM 3838 O O . GLN B 1 207 ? -0.947 6.793 6.668 1 97.56 207 GLN B O 1
ATOM 3843 N N . THR B 1 208 ? 0.271 8.578 7.086 1 98.06 208 THR B N 1
ATOM 3844 C CA . THR B 1 208 ? -0.844 9.289 7.699 1 98.06 208 THR B CA 1
ATOM 3845 C C . THR B 1 208 ? -1.964 9.516 6.688 1 98.06 208 THR B C 1
ATOM 3847 O O . THR B 1 208 ? -3.139 9.297 6.996 1 98.06 208 THR B O 1
ATOM 3850 N N . ILE B 1 209 ? -1.632 9.914 5.48 1 97.5 209 ILE B N 1
ATOM 3851 C CA . ILE B 1 209 ? -2.605 10.148 4.418 1 97.5 209 ILE B CA 1
ATOM 3852 C C . ILE B 1 209 ? -3.35 8.852 4.109 1 97.5 209 ILE B C 1
ATOM 3854 O O . ILE B 1 209 ? -4.574 8.859 3.949 1 97.5 209 ILE B O 1
ATOM 3858 N N . GLN B 1 210 ? -2.582 7.836 4.039 1 96.5 210 GLN B N 1
ATOM 3859 C CA . GLN B 1 210 ? -3.176 6.539 3.727 1 96.5 210 GLN B CA 1
ATOM 3860 C C . GLN B 1 210 ? -4.203 6.137 4.781 1 96.5 210 GLN B C 1
ATOM 3862 O O . GLN B 1 210 ? -5.305 5.691 4.445 1 96.5 210 GLN B O 1
ATOM 3867 N N . ARG B 1 211 ? -3.844 6.316 5.973 1 96.56 211 ARG B N 1
ATOM 3868 C CA . ARG B 1 211 ? -4.742 5.969 7.07 1 96.56 211 ARG B CA 1
ATOM 3869 C C . ARG B 1 211 ? -5.949 6.898 7.102 1 96.56 211 ARG B C 1
ATOM 3871 O O . ARG B 1 211 ? -7.07 6.457 7.375 1 96.56 211 ARG B O 1
ATOM 3878 N N . CYS B 1 212 ? -5.77 8.125 6.836 1 97.19 212 CYS B N 1
ATOM 3879 C CA . CYS B 1 212 ? -6.859 9.094 6.816 1 97.19 212 CYS B CA 1
ATOM 3880 C C . CYS B 1 212 ? -7.852 8.781 5.703 1 97.19 212 CYS B C 1
ATOM 3882 O O . CYS B 1 212 ? -9.062 8.812 5.918 1 97.19 212 CYS B O 1
ATOM 3884 N N . THR B 1 213 ? -7.352 8.445 4.496 1 95.75 213 THR B N 1
ATOM 3885 C CA . THR B 1 213 ? -8.203 8.227 3.334 1 95.75 213 THR B CA 1
ATOM 3886 C C . THR B 1 213 ? -8.898 6.871 3.42 1 95.75 213 THR B C 1
ATOM 3888 O O . THR B 1 213 ? -9.859 6.613 2.691 1 95.75 213 THR B O 1
ATOM 3891 N N . ALA B 1 214 ? -8.43 5.961 4.312 1 93.75 214 ALA B N 1
ATOM 3892 C CA . ALA B 1 214 ? -9.117 4.695 4.555 1 93.75 214 ALA B CA 1
ATOM 3893 C C . ALA B 1 214 ? -10.445 4.926 5.273 1 93.75 214 ALA B C 1
ATOM 3895 O O . ALA B 1 214 ? -11.391 4.152 5.098 1 93.75 214 ALA B O 1
ATOM 3896 N N . VAL B 1 215 ? -10.469 6.023 5.996 1 92.62 215 VAL B N 1
ATOM 3897 C CA . VAL B 1 215 ? -11.641 6.277 6.832 1 92.62 215 VAL B CA 1
ATOM 3898 C C . VAL B 1 215 ? -12.484 7.387 6.215 1 92.62 215 VAL B C 1
ATOM 3900 O O . VAL B 1 215 ? -13.719 7.352 6.293 1 92.62 215 VAL B O 1
ATOM 3903 N N . ASP B 1 216 ? -11.859 8.375 5.695 1 93.94 216 ASP B N 1
ATOM 3904 C CA . ASP B 1 216 ? -12.531 9.555 5.176 1 93.94 216 ASP B CA 1
ATOM 3905 C C . ASP B 1 216 ? -12.109 9.852 3.736 1 93.94 216 ASP B C 1
ATOM 3907 O O . ASP B 1 216 ? -10.992 10.328 3.498 1 93.94 216 ASP B O 1
ATOM 3911 N N . ARG B 1 217 ? -13.008 9.648 2.824 1 93.19 217 ARG B N 1
ATOM 3912 C CA . ARG B 1 217 ? -12.711 9.93 1.422 1 93.19 217 ARG B CA 1
ATOM 3913 C C . ARG B 1 217 ? -13.516 11.117 0.917 1 93.19 217 ARG B C 1
ATOM 3915 O O . ARG B 1 217 ? -13.922 11.156 -0.248 1 93.19 217 ARG B O 1
ATOM 3922 N N . SER B 1 218 ? -13.742 12.047 1.881 1 95.06 218 SER B N 1
ATOM 3923 C CA . SER B 1 218 ? -14.43 13.281 1.498 1 95.06 218 SER B CA 1
ATOM 3924 C C . SER B 1 218 ? -13.57 14.133 0.575 1 95.06 218 SER B C 1
ATOM 3926 O O . SER B 1 218 ? -12.344 14.023 0.583 1 95.06 218 SER B O 1
ATOM 3928 N N . ALA B 1 219 ? -14.18 14.953 -0.224 1 95.62 219 ALA B N 1
ATOM 3929 C CA . ALA B 1 219 ? -13.5 15.758 -1.234 1 95.62 219 ALA B CA 1
ATOM 3930 C C . ALA B 1 219 ? -12.438 16.641 -0.601 1 95.62 219 ALA B C 1
ATOM 3932 O O . ALA B 1 219 ? -11.305 16.719 -1.089 1 95.62 219 ALA B O 1
ATOM 3933 N N . PRO B 1 220 ? -12.75 17.297 0.502 1 95.94 220 PRO B N 1
ATOM 3934 C CA . PRO B 1 220 ? -11.727 18.141 1.108 1 95.94 220 PRO B CA 1
ATOM 3935 C C . PRO B 1 220 ? -10.492 17.359 1.542 1 95.94 220 PRO B C 1
ATOM 3937 O O . PRO B 1 220 ? -9.359 17.812 1.338 1 95.94 220 PRO B O 1
ATOM 3940 N N . THR B 1 221 ? -10.703 16.203 2.092 1 96.44 221 THR B N 1
ATOM 3941 C CA . THR B 1 221 ? -9.594 15.352 2.514 1 96.44 221 THR B CA 1
ATOM 3942 C C . THR B 1 221 ? -8.773 14.898 1.31 1 96.44 221 THR B C 1
ATOM 3944 O O . THR B 1 221 ? -7.543 14.961 1.331 1 96.44 221 THR B O 1
ATOM 3947 N N . LEU B 1 222 ? -9.453 14.516 0.251 1 97.19 222 LEU B N 1
ATOM 3948 C CA . LEU B 1 222 ? -8.781 14.023 -0.947 1 97.19 222 LEU B CA 1
ATOM 3949 C C . LEU B 1 222 ? -7.977 15.141 -1.611 1 97.19 222 LEU B C 1
ATOM 3951 O O . LEU B 1 222 ? -6.859 14.914 -2.082 1 97.19 222 LEU B O 1
ATOM 3955 N N . MET B 1 223 ? -8.531 16.297 -1.565 1 96.44 223 MET B N 1
ATOM 3956 C CA . MET B 1 223 ? -7.832 17.422 -2.178 1 96.44 223 MET B CA 1
ATOM 3957 C C . MET B 1 223 ? -6.562 17.75 -1.404 1 96.44 223 MET B C 1
ATOM 3959 O O . MET B 1 223 ? -5.574 18.203 -1.989 1 96.44 223 MET B O 1
ATOM 3963 N N . CYS B 1 224 ? -6.578 17.547 -0.097 1 97.38 224 CYS B N 1
ATOM 3964 C CA . CYS B 1 224 ? -5.387 17.766 0.715 1 97.38 224 CYS B CA 1
ATOM 3965 C C . CYS B 1 224 ? -4.289 16.766 0.351 1 97.38 224 CYS B C 1
ATOM 3967 O O . CYS B 1 224 ? -3.104 17.109 0.382 1 97.38 224 CYS B O 1
ATOM 3969 N N . THR B 1 225 ? -4.688 15.508 -0.018 1 97.56 225 THR B N 1
ATOM 3970 C CA . THR B 1 225 ? -3.699 14.516 -0.431 1 97.56 225 THR B CA 1
ATOM 3971 C C . THR B 1 225 ? -2.965 14.977 -1.688 1 97.56 225 THR B C 1
ATOM 3973 O O . THR B 1 225 ? -1.763 14.75 -1.831 1 97.56 225 THR B O 1
ATOM 3976 N N . LEU B 1 226 ? -3.674 15.648 -2.543 1 97.19 226 LEU B N 1
ATOM 3977 C CA . LEU B 1 226 ? -3.07 16.172 -3.766 1 97.19 226 LEU B CA 1
ATOM 3978 C C . LEU B 1 226 ? -2.074 17.281 -3.449 1 97.19 226 LEU B C 1
ATOM 3980 O O . LEU B 1 226 ? -0.992 17.328 -4.039 1 97.19 226 LEU B O 1
ATOM 3984 N N . ALA B 1 227 ? -2.457 18.141 -2.555 1 97.19 227 ALA B N 1
ATOM 3985 C CA . ALA B 1 227 ? -1.571 19.219 -2.146 1 97.19 227 ALA B CA 1
ATOM 3986 C C . ALA B 1 227 ? -0.267 18.688 -1.569 1 97.19 227 ALA B C 1
ATOM 3988 O O . ALA B 1 227 ? 0.817 19.156 -1.91 1 97.19 227 ALA B O 1
ATOM 3989 N N . ILE B 1 228 ? -0.362 17.734 -0.763 1 98.12 228 ILE B N 1
ATOM 3990 C CA . ILE B 1 228 ? 0.806 17.109 -0.151 1 98.12 228 ILE B CA 1
ATOM 3991 C C . ILE B 1 228 ? 1.65 16.422 -1.226 1 98.12 228 ILE B C 1
ATOM 3993 O O . ILE B 1 228 ? 2.879 16.531 -1.219 1 98.12 228 ILE B O 1
ATOM 3997 N N . SER B 1 229 ? 0.98 15.742 -2.137 1 98.31 229 SER B N 1
ATOM 3998 C CA . SER B 1 229 ? 1.671 15.062 -3.227 1 98.31 229 SER B CA 1
ATOM 3999 C C . SER B 1 229 ? 2.477 16.047 -4.07 1 98.31 229 SER B C 1
ATOM 4001 O O . SER B 1 229 ? 3.619 15.766 -4.438 1 98.31 229 SER B O 1
ATOM 4003 N N . ASN B 1 230 ? 1.839 17.172 -4.355 1 97.88 230 ASN B N 1
ATOM 4004 C CA . ASN B 1 230 ? 2.529 18.203 -5.109 1 97.88 230 ASN B CA 1
ATOM 4005 C C . ASN B 1 230 ? 3.766 18.703 -4.367 1 97.88 230 ASN B C 1
ATOM 4007 O O . ASN B 1 230 ? 4.816 18.922 -4.977 1 97.88 230 ASN B O 1
ATOM 4011 N N . ALA B 1 231 ? 3.609 18.922 -3.098 1 98 231 ALA B N 1
ATOM 4012 C CA . ALA B 1 231 ? 4.727 19.375 -2.277 1 98 231 ALA B CA 1
ATOM 4013 C C . ALA B 1 231 ? 5.867 18.359 -2.287 1 98 231 ALA B C 1
ATOM 4015 O O . ALA B 1 231 ? 7.039 18.734 -2.398 1 98 231 ALA B O 1
ATOM 4016 N N . ILE B 1 232 ? 5.574 17.094 -2.215 1 98.38 232 ILE B N 1
ATOM 4017 C CA . ILE B 1 232 ? 6.578 16.031 -2.203 1 98.38 232 ILE B CA 1
ATOM 4018 C C . ILE B 1 232 ? 7.281 15.969 -3.557 1 98.38 232 ILE B C 1
ATOM 4020 O O . ILE B 1 232 ? 8.508 15.828 -3.619 1 98.38 232 ILE B O 1
ATOM 4024 N N . PHE B 1 233 ? 6.48 16.125 -4.613 1 98.12 233 PHE B N 1
ATOM 4025 C CA . PHE B 1 233 ? 7.035 16.109 -5.965 1 98.12 233 PHE B CA 1
ATOM 4026 C C . PHE B 1 233 ? 8.062 17.219 -6.137 1 98.12 233 PHE B C 1
ATOM 4028 O O . PHE B 1 233 ? 9.156 16.984 -6.656 1 98.12 233 PHE B O 1
ATOM 4035 N N . LYS B 1 234 ? 7.723 18.328 -5.684 1 97.31 234 LYS B N 1
ATOM 4036 C CA . LYS B 1 234 ? 8.609 19.469 -5.797 1 97.31 234 LYS B CA 1
ATOM 4037 C C . LYS B 1 234 ? 9.883 19.281 -4.973 1 97.31 234 LYS B C 1
ATOM 4039 O O . LYS B 1 234 ? 10.969 19.672 -5.395 1 97.31 234 LYS B O 1
ATOM 4044 N N . GLN B 1 235 ? 9.766 18.656 -3.881 1 97.38 235 GLN B N 1
ATOM 4045 C CA . GLN B 1 235 ? 10.875 18.547 -2.939 1 97.38 235 GLN B CA 1
ATOM 4046 C C . GLN B 1 235 ? 11.781 17.375 -3.297 1 97.38 235 GLN B C 1
ATOM 4048 O O . GLN B 1 235 ? 13.008 17.5 -3.238 1 97.38 235 GLN B O 1
ATOM 4053 N N . TYR B 1 236 ? 11.242 16.219 -3.66 1 97.19 236 TYR B N 1
ATOM 4054 C CA . TYR B 1 236 ? 12.047 15 -3.736 1 97.19 236 TYR B CA 1
ATOM 4055 C C . TYR B 1 236 ? 12.062 14.445 -5.156 1 97.19 236 TYR B C 1
ATOM 4057 O O . TYR B 1 236 ? 12.672 13.398 -5.41 1 97.19 236 TYR B O 1
ATOM 4065 N N . GLY B 1 237 ? 11.266 15.023 -6.035 1 96.12 237 GLY B N 1
ATOM 4066 C CA . GLY B 1 237 ? 11.383 14.68 -7.445 1 96.12 237 GLY B CA 1
ATOM 4067 C C . GLY B 1 237 ? 10.438 13.578 -7.875 1 96.12 237 GLY B C 1
ATOM 4068 O O . GLY B 1 237 ? 9.609 13.117 -7.086 1 96.12 237 GLY B O 1
ATOM 4069 N N . VAL B 1 238 ? 10.609 13.133 -9.094 1 95.94 238 VAL B N 1
ATOM 4070 C CA . VAL B 1 238 ? 9.633 12.289 -9.781 1 95.94 238 VAL B CA 1
ATOM 4071 C C . VAL B 1 238 ? 9.797 10.836 -9.344 1 95.94 238 VAL B C 1
ATOM 4073 O O . VAL B 1 238 ? 8.812 10.117 -9.188 1 95.94 238 VAL B O 1
ATOM 4076 N N . GLU B 1 239 ? 11.023 10.328 -9.148 1 95.38 239 GLU B N 1
ATOM 4077 C CA . GLU B 1 239 ? 11.25 8.938 -8.789 1 95.38 239 GLU B CA 1
ATOM 4078 C C . GLU B 1 239 ? 10.641 8.602 -7.434 1 95.38 239 GLU B C 1
ATOM 4080 O O . GLU B 1 239 ? 9.93 7.602 -7.297 1 95.38 239 GLU B O 1
ATOM 4085 N N . PHE B 1 240 ? 10.875 9.508 -6.5 1 96.88 240 PHE B N 1
ATOM 4086 C CA . PHE B 1 240 ? 10.32 9.328 -5.164 1 96.88 240 PHE B CA 1
ATOM 4087 C C . PHE B 1 240 ? 8.797 9.391 -5.203 1 96.88 240 PHE B C 1
ATOM 4089 O O . PHE B 1 240 ? 8.117 8.602 -4.535 1 96.88 240 PHE B O 1
ATOM 4096 N N . THR B 1 241 ? 8.281 10.273 -5.973 1 97.56 241 THR B N 1
ATOM 4097 C CA . THR B 1 241 ? 6.844 10.469 -6.105 1 97.56 241 THR B CA 1
ATOM 4098 C C . THR B 1 241 ? 6.191 9.242 -6.746 1 97.56 241 THR B C 1
ATOM 4100 O O . THR B 1 241 ? 5.141 8.781 -6.293 1 97.56 241 THR B O 1
ATOM 4103 N N . ALA B 1 242 ? 6.797 8.727 -7.75 1 95.75 242 ALA B N 1
ATOM 4104 C CA . ALA B 1 242 ? 6.266 7.551 -8.438 1 95.75 242 ALA B CA 1
ATOM 4105 C C . ALA B 1 242 ? 6.27 6.328 -7.523 1 95.75 242 ALA B C 1
ATOM 4107 O O . ALA B 1 242 ? 5.332 5.523 -7.547 1 95.75 242 ALA B O 1
ATOM 4108 N N . GLU B 1 243 ? 7.23 6.223 -6.723 1 95.12 243 GLU B N 1
ATOM 4109 C CA . GLU B 1 243 ? 7.422 5.031 -5.898 1 95.12 243 GLU B CA 1
ATOM 4110 C C . GLU B 1 243 ? 6.516 5.059 -4.672 1 95.12 243 GLU B C 1
ATOM 4112 O O . GLU B 1 243 ? 5.988 4.023 -4.258 1 95.12 243 GLU B O 1
ATOM 4117 N N . HIS B 1 244 ? 6.312 6.277 -4.148 1 96.81 244 HIS B N 1
ATOM 4118 C CA . HIS B 1 244 ? 5.691 6.297 -2.83 1 96.81 244 HIS B CA 1
ATOM 4119 C C . HIS B 1 244 ? 4.367 7.055 -2.855 1 96.81 244 HIS B C 1
ATOM 4121 O O . HIS B 1 244 ? 3.49 6.812 -2.023 1 96.81 244 HIS B O 1
ATOM 4127 N N . VAL B 1 245 ? 4.152 8 -3.752 1 97.88 245 VAL B N 1
ATOM 4128 C CA . VAL B 1 245 ? 2.982 8.867 -3.744 1 97.88 245 VAL B CA 1
ATOM 4129 C C . VAL B 1 245 ? 1.899 8.289 -4.648 1 97.88 245 VAL B C 1
ATOM 4131 O O . VAL B 1 245 ? 0.736 8.195 -4.254 1 97.88 245 VAL B O 1
ATOM 4134 N N . LEU B 1 246 ? 2.301 7.828 -5.797 1 96.94 246 LEU B N 1
ATOM 4135 C CA . LEU B 1 246 ? 1.335 7.355 -6.781 1 96.94 246 LEU B CA 1
ATOM 4136 C C . LEU B 1 246 ? 0.524 6.188 -6.23 1 96.94 246 LEU B C 1
ATOM 4138 O O . LEU B 1 246 ? -0.69 6.117 -6.43 1 96.94 246 LEU B O 1
ATOM 4142 N N . PRO B 1 247 ? 1.197 5.273 -5.5 1 95.94 247 PRO B N 1
ATOM 4143 C CA . PRO B 1 247 ? 0.434 4.141 -4.965 1 95.94 247 PRO B CA 1
ATOM 4144 C C . PRO B 1 247 ? -0.686 4.578 -4.023 1 95.94 247 PRO B C 1
ATOM 4146 O O . PRO B 1 247 ? -1.673 3.857 -3.857 1 95.94 247 PRO B O 1
ATOM 4149 N N . ILE B 1 248 ? -0.564 5.711 -3.461 1 96.31 248 ILE B N 1
ATOM 4150 C CA . ILE B 1 248 ? -1.547 6.215 -2.51 1 96.31 248 ILE B CA 1
ATOM 4151 C C . ILE B 1 248 ? -2.658 6.949 -3.258 1 96.31 248 ILE B C 1
ATOM 4153 O O . ILE B 1 248 ? -3.822 6.906 -2.852 1 96.31 248 ILE B O 1
ATOM 4157 N N . LEU B 1 249 ? -2.373 7.555 -4.418 1 96.38 249 LEU B N 1
ATOM 4158 C CA . LEU B 1 249 ? -3.311 8.422 -5.121 1 96.38 249 LEU B CA 1
ATOM 4159 C C . LEU B 1 249 ? -4.18 7.621 -6.082 1 96.38 249 LEU B C 1
ATOM 4161 O O . LEU B 1 249 ? -5.359 7.926 -6.262 1 96.38 249 LEU B O 1
ATOM 4165 N N . THR B 1 250 ? -3.635 6.609 -6.652 1 94.81 250 THR B N 1
ATOM 4166 C CA . THR B 1 250 ? -4.297 5.887 -7.734 1 94.81 250 THR B CA 1
ATOM 4167 C C . THR B 1 250 ? -5.602 5.266 -7.25 1 94.81 250 THR B C 1
ATOM 4169 O O . THR B 1 250 ? -6.625 5.344 -7.938 1 94.81 250 THR B O 1
ATOM 4172 N N . PRO B 1 251 ? -5.609 4.656 -6.039 1 94.69 251 PRO B N 1
ATOM 4173 C CA . PRO B 1 251 ? -6.883 4.098 -5.582 1 94.69 251 PRO B CA 1
ATOM 4174 C C . PRO B 1 251 ? -7.945 5.168 -5.344 1 94.69 251 PRO B C 1
ATOM 4176 O O . PRO B 1 251 ? -9.141 4.871 -5.359 1 94.69 251 PRO B O 1
ATOM 4179 N N . LEU B 1 252 ? -7.508 6.379 -5.105 1 95.19 252 LEU B N 1
ATOM 4180 C CA . LEU B 1 252 ? -8.43 7.461 -4.773 1 95.19 252 LEU B CA 1
ATOM 4181 C C . LEU B 1 252 ? -9.117 7.988 -6.027 1 95.19 252 LEU B C 1
ATOM 4183 O O . LEU B 1 252 ? -10.125 8.703 -5.934 1 95.19 252 LEU B O 1
ATOM 4187 N N . LEU B 1 253 ? -8.633 7.613 -7.203 1 93.81 253 LEU B N 1
ATOM 4188 C CA . LEU B 1 253 ? -9.188 8.047 -8.477 1 93.81 253 LEU B CA 1
ATOM 4189 C C . LEU B 1 253 ? -10.586 7.488 -8.68 1 93.81 253 LEU B C 1
ATOM 4191 O O . LEU B 1 253 ? -11.375 8.031 -9.461 1 93.81 253 LEU B O 1
ATOM 4195 N N . THR B 1 254 ? -10.938 6.383 -7.988 1 93.25 254 THR B N 1
ATOM 4196 C CA . THR B 1 254 ? -12.227 5.734 -8.172 1 93.25 254 THR B CA 1
ATOM 4197 C C . THR B 1 254 ? -13.25 6.281 -7.184 1 93.25 254 THR B C 1
ATOM 4199 O O . THR B 1 254 ? -14.422 5.879 -7.207 1 93.25 254 THR B O 1
ATOM 4202 N N . SER B 1 255 ? -12.812 7.199 -6.316 1 93.31 255 SER B N 1
ATOM 4203 C CA . SER B 1 255 ? -13.719 7.758 -5.312 1 93.31 255 SER B CA 1
ATOM 4204 C C . SER B 1 255 ? -14.852 8.539 -5.969 1 93.31 255 SER B C 1
ATOM 4206 O O . SER B 1 255 ? -14.617 9.367 -6.852 1 93.31 255 SER B O 1
ATOM 4208 N N . GLN B 1 256 ? -16.031 8.289 -5.527 1 91.75 256 GLN B N 1
ATOM 4209 C CA . GLN B 1 256 ? -17.219 8.953 -6.066 1 91.75 256 GLN B CA 1
ATOM 4210 C C . GLN B 1 256 ? -17.391 10.344 -5.473 1 91.75 256 GLN B C 1
ATOM 4212 O O . GLN B 1 256 ? -18.203 11.141 -5.961 1 91.75 256 GLN B O 1
ATOM 4217 N N . GLN B 1 257 ? -16.641 10.656 -4.531 1 93.19 257 GLN B N 1
ATOM 4218 C CA . GLN B 1 257 ? -16.766 11.922 -3.83 1 93.19 257 GLN B CA 1
ATOM 4219 C C . GLN B 1 257 ? -16.047 13.039 -4.582 1 93.19 257 GLN B C 1
ATOM 4221 O O . GLN B 1 257 ? -16.203 14.219 -4.258 1 93.19 257 GLN B O 1
ATOM 4226 N N . LEU B 1 258 ? -15.211 12.688 -5.551 1 93.75 258 LEU B N 1
ATOM 4227 C CA . LEU B 1 258 ? -14.5 13.672 -6.363 1 93.75 258 LEU B CA 1
ATOM 4228 C C . LEU B 1 258 ? -15.375 14.172 -7.504 1 93.75 258 LEU B C 1
ATOM 4230 O O . LEU B 1 258 ? -15.906 13.367 -8.281 1 93.75 258 LEU B O 1
ATOM 4234 N N . ASN B 1 259 ? -15.57 15.453 -7.547 1 94.12 259 ASN B N 1
ATOM 4235 C CA . ASN B 1 259 ? -16.25 15.992 -8.719 1 94.12 259 ASN B CA 1
ATOM 4236 C C . ASN B 1 259 ? -15.344 15.969 -9.953 1 94.12 259 ASN B C 1
ATOM 4238 O O . ASN B 1 259 ? -14.18 15.57 -9.859 1 94.12 259 ASN B O 1
ATOM 4242 N N . ILE B 1 260 ? -15.875 16.344 -11.086 1 94.88 260 ILE B N 1
ATOM 4243 C CA . ILE B 1 260 ? -15.188 16.203 -12.367 1 94.88 260 ILE B CA 1
ATOM 4244 C C . ILE B 1 260 ? -13.906 17.031 -12.352 1 94.88 260 ILE B C 1
ATOM 4246 O O . ILE B 1 260 ? -12.867 16.594 -12.844 1 94.88 260 ILE B O 1
ATOM 4250 N N . GLN B 1 261 ? -13.992 18.188 -11.828 1 96.06 261 GLN B N 1
ATOM 4251 C CA . GLN B 1 261 ? -12.828 19.078 -11.781 1 96.06 261 GLN B CA 1
ATOM 4252 C C . GLN B 1 261 ? -11.742 18.5 -10.867 1 96.06 261 GLN B C 1
ATOM 4254 O O . GLN B 1 261 ? -10.562 18.5 -11.227 1 96.06 261 GLN B O 1
ATOM 4259 N N . GLN B 1 262 ? -12.172 18.125 -9.711 1 95.44 262 GLN B N 1
ATOM 4260 C CA . GLN B 1 262 ? -11.25 17.531 -8.742 1 95.44 262 GLN B CA 1
ATOM 4261 C C . GLN B 1 262 ? -10.617 16.25 -9.297 1 95.44 262 GLN B C 1
ATOM 4263 O O . GLN B 1 262 ? -9.406 16.047 -9.164 1 95.44 262 GLN B O 1
ATOM 4268 N N . PHE B 1 263 ? -11.453 15.453 -9.953 1 96.06 263 PHE B N 1
ATOM 4269 C CA . PHE B 1 263 ? -10.969 14.234 -10.602 1 96.06 263 PHE B CA 1
ATOM 4270 C C . PHE B 1 263 ? -9.938 14.57 -11.664 1 96.06 263 PHE B C 1
ATOM 4272 O O . PHE B 1 263 ? -8.891 13.914 -11.75 1 96.06 263 PHE B O 1
ATOM 4279 N N . SER B 1 264 ? -10.164 15.562 -12.422 1 96.31 264 SER B N 1
ATOM 4280 C CA . SER B 1 264 ? -9.25 15.984 -13.484 1 96.31 264 SER B CA 1
ATOM 4281 C C . SER B 1 264 ? -7.906 16.422 -12.906 1 96.31 264 SER B C 1
ATOM 4283 O O . SER B 1 264 ? -6.859 16.172 -13.508 1 96.31 264 SER B O 1
ATOM 4285 N N . LYS B 1 265 ? -7.938 17.078 -11.781 1 96.62 265 LYS B N 1
ATOM 4286 C CA . LYS B 1 265 ? -6.699 17.5 -11.133 1 96.62 265 LYS B CA 1
ATOM 4287 C C . LYS B 1 265 ? -5.863 16.281 -10.719 1 96.62 265 LYS B C 1
ATOM 4289 O O . LYS B 1 265 ? -4.645 16.281 -10.898 1 96.62 265 LYS B O 1
ATOM 4294 N N . TYR B 1 266 ? -6.551 15.266 -10.164 1 96.25 266 TYR B N 1
ATOM 4295 C CA . TYR B 1 266 ? -5.879 14.031 -9.789 1 96.25 266 TYR B CA 1
ATOM 4296 C C . TYR B 1 266 ? -5.254 13.359 -11.008 1 96.25 266 TYR B C 1
ATOM 4298 O O . TYR B 1 266 ? -4.082 12.977 -10.977 1 96.25 266 TYR B O 1
ATOM 4306 N N . MET B 1 267 ? -6.023 13.312 -12.008 1 96 267 MET B N 1
ATOM 4307 C CA . MET B 1 267 ? -5.582 12.688 -13.25 1 96 267 MET B CA 1
ATOM 4308 C C . MET B 1 267 ? -4.387 13.422 -13.844 1 96 267 MET B C 1
ATOM 4310 O O . MET B 1 267 ? -3.408 12.805 -14.258 1 96 267 MET B O 1
ATOM 4314 N N . HIS B 1 268 ? -4.535 14.672 -13.836 1 96.38 268 HIS B N 1
ATOM 4315 C CA . HIS B 1 268 ? -3.461 15.5 -14.375 1 96.38 268 HIS B CA 1
ATOM 4316 C C . HIS B 1 268 ? -2.156 15.266 -13.617 1 96.38 268 HIS B C 1
ATOM 4318 O O . HIS B 1 268 ? -1.095 15.141 -14.234 1 96.38 268 HIS B O 1
ATOM 4324 N N . PHE B 1 269 ? -2.234 15.258 -12.383 1 97.62 269 PHE B N 1
ATOM 4325 C CA . PHE B 1 269 ? -1.041 15.039 -11.578 1 97.62 269 PHE B CA 1
ATOM 4326 C C . PHE B 1 269 ? -0.406 13.695 -11.898 1 97.62 269 PHE B C 1
ATOM 4328 O O . PHE B 1 269 ? 0.799 13.609 -12.148 1 97.62 269 PHE B O 1
ATOM 4335 N N . VAL B 1 270 ? -1.225 12.57 -11.883 1 97 270 VAL B N 1
ATOM 4336 C CA . VAL B 1 270 ? -0.728 11.227 -12.133 1 97 270 VAL B CA 1
ATOM 4337 C C . VAL B 1 270 ? -0.109 11.148 -13.523 1 97 270 VAL B C 1
ATOM 4339 O O . VAL B 1 270 ? 0.997 10.625 -13.688 1 97 270 VAL B O 1
ATOM 4342 N N . LYS B 1 271 ? -0.77 11.703 -14.477 1 96.31 271 LYS B N 1
ATOM 4343 C CA . LYS B 1 271 ? -0.284 11.68 -15.852 1 96.31 271 LYS B CA 1
ATOM 4344 C C . LYS B 1 271 ? 1.018 12.461 -15.992 1 96.31 271 LYS B C 1
ATOM 4346 O O . LYS B 1 271 ? 1.907 12.07 -16.75 1 96.31 271 LYS B O 1
ATOM 4351 N N . ASP B 1 272 ? 1.063 13.547 -15.312 1 96.81 272 ASP B N 1
ATOM 4352 C CA . ASP B 1 272 ? 2.266 14.375 -15.367 1 96.81 272 ASP B CA 1
ATOM 4353 C C . ASP B 1 272 ? 3.473 13.617 -14.812 1 96.81 272 ASP B C 1
ATOM 4355 O O . ASP B 1 272 ? 4.559 13.664 -15.391 1 96.81 272 ASP B O 1
ATOM 4359 N N . ILE B 1 273 ? 3.311 13.008 -13.727 1 96.94 273 ILE B N 1
ATOM 4360 C CA . ILE B 1 273 ? 4.387 12.227 -13.125 1 96.94 273 ILE B CA 1
ATOM 4361 C C . ILE B 1 273 ? 4.84 11.133 -14.094 1 96.94 273 ILE B C 1
ATOM 4363 O O . ILE B 1 273 ? 6.039 10.93 -14.281 1 96.94 273 ILE B O 1
ATOM 4367 N N . LEU B 1 274 ? 3.854 10.406 -14.727 1 96.06 274 LEU B N 1
ATOM 4368 C CA . LEU B 1 274 ? 4.164 9.336 -15.672 1 96.06 274 LEU B CA 1
ATOM 4369 C C . LEU B 1 274 ? 4.914 9.883 -16.875 1 96.06 274 LEU B C 1
ATOM 4371 O O . LEU B 1 274 ? 5.855 9.25 -17.375 1 96.06 274 LEU B O 1
ATOM 4375 N N . ARG B 1 275 ? 4.488 11.016 -17.312 1 95.44 275 ARG B N 1
ATOM 4376 C CA . ARG B 1 275 ? 5.137 11.656 -18.453 1 95.44 275 ARG B CA 1
ATOM 4377 C C . ARG B 1 275 ? 6.594 11.992 -18.141 1 95.44 275 ARG B C 1
ATOM 4379 O O . ARG B 1 275 ? 7.484 11.719 -18.938 1 95.44 275 ARG B O 1
ATOM 4386 N N . ILE B 1 276 ? 6.863 12.578 -17.016 1 96.19 276 ILE B N 1
ATOM 4387 C CA . ILE B 1 276 ? 8.211 12.969 -16.625 1 96.19 276 ILE B CA 1
ATOM 4388 C C . ILE B 1 276 ? 9.078 11.719 -16.438 1 96.19 276 ILE B C 1
ATOM 4390 O O . ILE B 1 276 ? 10.242 11.703 -16.828 1 96.19 276 ILE B O 1
ATOM 4394 N N . LEU B 1 277 ? 8.5 10.711 -15.828 1 93.69 277 LEU B N 1
ATOM 4395 C CA . LEU B 1 277 ? 9.219 9.461 -15.633 1 93.69 277 LEU B CA 1
ATOM 4396 C C . LEU B 1 277 ? 9.633 8.852 -16.969 1 93.69 277 LEU B C 1
ATOM 4398 O O . LEU B 1 277 ? 10.75 8.359 -17.109 1 93.69 277 LEU B O 1
ATOM 4402 N N . ALA B 1 278 ? 8.695 8.875 -18 1 92.94 278 ALA B N 1
ATOM 4403 C CA . ALA B 1 278 ? 8.945 8.312 -19.328 1 92.94 278 ALA B CA 1
ATOM 4404 C C . ALA B 1 278 ? 10.07 9.07 -20.031 1 92.94 278 ALA B C 1
ATOM 4406 O O . ALA B 1 278 ? 10.875 8.469 -20.75 1 92.94 278 ALA B O 1
ATOM 4407 N N . ARG B 1 279 ? 10.141 10.312 -19.75 1 89.94 279 ARG B N 1
ATOM 4408 C CA . ARG B 1 279 ? 11.172 11.148 -20.375 1 89.94 279 ARG B CA 1
ATOM 4409 C C . ARG B 1 279 ? 12.547 10.852 -19.781 1 89.94 279 ARG B C 1
ATOM 4411 O O . ARG B 1 279 ? 13.562 11.008 -20.453 1 89.94 279 ARG B O 1
ATOM 4418 N N . GLY B 1 280 ? 12.602 10.477 -18.547 1 85.56 280 GLY B N 1
ATOM 4419 C CA . GLY B 1 280 ? 13.852 10.164 -17.891 1 85.56 280 GLY B CA 1
ATOM 4420 C C . GLY B 1 280 ? 14.391 8.797 -18.234 1 85.56 280 GLY B C 1
ATOM 4421 O O . GLY B 1 280 ? 15.562 8.5 -17.984 1 85.56 280 GLY B O 1
ATOM 4422 N N . LYS B 1 281 ? 13.633 7.914 -18.828 1 81.69 281 LYS B N 1
ATOM 4423 C CA . LYS B 1 281 ? 14.07 6.57 -19.203 1 81.69 281 LYS B CA 1
ATOM 4424 C C . LYS B 1 281 ? 14.508 6.516 -20.672 1 81.69 281 LYS B C 1
ATOM 4426 O O . LYS B 1 281 ? 15.453 5.797 -21.016 1 81.69 281 LYS B O 1
#

Foldseek 3Di:
DVVVVVVVVVVCLVCVLVDCVPDDPVVNVVVLVVCVVCVVVDDLVCCLPRVQQSLLVCCVPPVCVVSSVVSLLVSLVPDALVSCAVGVVVSCQVCLADPDDPSLLVCLLSVLSVLVSYALVCCVVRVLVSLLCLLVDPDLSSNLSSLVCLLVSVVSDDLVCCVVRPLVSLLVQLQPPPDPSSNLSSLLSLLSCLLVDDPVSLLVSLVSLLNNCVVDLALSSLLSLLSSLVSNCVRPHLVSSVVRSCVSLVVSLPPPNADPVSSVSSVVVNVVSVVVVVVVD/DVVVVVVCVVVCLVCVLVDCVPDDPVVNVVVLVVCVVCVVVDDLVCCLPRVQQSLLVCCVPPVCVVSSVVSLLVSLQPDALVSCAVGVVVSCQVCLADPDDPSLLVCLLSVLSVLVSYALVCCVVRVLVSLLVLLVDPDLSSNLSSLVCLLVSVVSDDLVCSVPRPLVSLLVQLQPPPDPSSNLSSLLSLLSCLLVDDPVSLLVNLVSLLNNCVVDLALSSLLSLLSSLVSNCVRPHLVSSVVRSCVSLVVSLPPPNADPVSSVSSVVVNVVSVVVVVVVD

Nearest PDB structures (foldseek):
  3fga-assembly1_A  TM=7.511E-01  e=7.938E-05  Mus musculus
  7pks-assembly1_p  TM=7.511E-01  e=1.718E-04  Homo sapiens
  4lac-assembly1_A  TM=6.524E-01  e=7.386E-04  Homo sapiens
  8twe-assembly1_A  TM=6.135E-01  e=4.810E-04  Homo sapiens
  7xvk-assembly1_A  TM=6.007E-01  e=4.414E-04  Arabidopsis thaliana

Organism: Hibiscus syriacus (NCBI:txid106335)

Secondary structure (DSSP, 8-state):
-TTHHHHHHHHHHHHHHHHHHHS-HHHHHHHHHHHHHHGGGS-HHHIIIIIHHHHHHHTT-TTTHHHHHHHHHHHHHHS-HHHIIIIIHHHHHHHHHH--HHHHHHHHHTHHHHHHTS-HHHIIIIIHHHHHHHHHSS-HHHHHHHHHTHHHHHHTS-HHHIIIIIHHHHHHHHHH---HHHHHHHHHHHHHHGGGS-HHHHHHHHHHHHHHHHH---HHHHHHHHHHHHHHHHHHHHHHIIIIIHHHHGGGGG-TTS-HHHHHHHHHHHHHHHHHHHHH-/--SHHHHHHHHHHHHHHHHHHHS-HHHHHHHHHHHHHHGGGS-HHHIIIIIHHHHHHHTT-TTTHHHHHHHHHHHHHHS-HHHIIIIIHHHHHHHHHH--HHHHHHHHHTHHHHHHTS-HHHIIIIIHHHHHHHHHSS-HHHHHHHHHTHHHHHHTS-HHHIIIIIHHHHHHHHHH---HHHHHHHHHHHHHHGGGS-HHHHHHHHHHHHHHHHH---HHHHHHHHHHHHHHHHHHHHHHIIIIIHHHHGGGGG-TTS-HHHHHHHHHHHHHHHHHHHHH-

Radius of gyration: 41.14 Å; Cα contacts (8 Å, |Δi|>4): 589; chains: 2; bounding box: 38×138×89 Å

Solvent-accessible surface area (backbone atoms only — not comparable to full-atom values): 30341 Å² total; per-residue (Å²): 121,75,68,61,58,50,49,55,50,46,52,47,49,66,54,37,53,56,41,64,72,73,46,58,70,68,57,38,50,52,48,50,53,53,47,62,74,48,47,86,73,51,53,70,64,49,42,58,70,57,48,40,56,48,52,45,68,46,48,78,39,71,86,49,28,70,66,44,49,61,51,53,52,57,52,51,70,76,42,53,47,67,57,32,50,68,55,51,44,64,48,42,47,65,48,49,75,62,50,52,71,68,49,32,41,54,49,53,69,46,36,64,60,53,58,74,36,50,53,56,69,53,37,62,68,43,50,46,55,39,41,48,50,26,55,73,40,88,50,61,71,32,28,42,41,34,42,69,45,41,66,67,52,42,74,63,43,56,70,66,55,35,57,66,64,45,47,54,52,40,53,45,42,35,64,67,50,88,49,66,68,44,26,40,45,25,43,47,43,50,30,70,42,44,79,79,46,55,70,70,56,45,52,51,52,52,51,49,50,52,57,35,49,73,76,43,65,46,45,66,49,50,52,36,54,50,51,31,47,51,40,44,32,72,67,64,31,59,66,54,31,36,47,62,43,42,32,63,48,43,35,55,70,70,46,82,53,48,50,72,68,58,43,48,51,53,48,49,51,55,51,48,48,52,50,55,54,60,71,74,107,120,76,68,63,57,50,50,56,49,46,52,46,48,67,55,38,52,59,43,60,72,73,46,58,70,65,57,36,50,52,47,50,54,52,48,62,73,48,46,86,74,51,52,69,64,52,41,58,70,57,48,40,56,49,53,46,67,45,47,79,38,72,85,50,27,70,68,44,50,60,52,54,52,57,52,51,72,75,44,53,47,69,55,32,51,68,56,52,45,65,51,41,48,65,49,46,73,63,50,52,70,68,49,33,41,52,49,53,69,46,36,63,60,54,59,73,38,49,53,56,68,52,36,61,69,43,50,45,55,38,41,47,50,25,56,72,41,88,49,61,70,33,28,41,40,34,44,69,45,40,65,67,52,44,74,62,46,55,70,67,55,36,59,66,64,45,47,55,53,39,54,46,43,36,64,66,52,87,48,66,68,44,25,42,44,26,42,47,43,49,29,71,44,43,80,79,46,55,70,70,57,46,50,51,50,51,50,50,50,52,57,36,51,75,77,43,65,45,47,67,48,51,52,35,53,52,51,31,47,52,40,44,33,72,66,62,31,60,65,54,31,36,46,63,44,41,32,64,48,41,36,56,70,69,46,83,53,49,49,72,68,57,44,47,52,54,49,48,51,54,51,48,49,52,52,54,53,60,71,74,108

InterPro domains:
  IPR011989 Armadillo-like helical [G3DSA:1.25.10.10] (21-275)
  IPR016024 Armadillo-type fold [SSF48371] (28-260)
  IPR051177 Catalytically Inactive Kinase-Related Protein [PTHR12984] (20-277)

Sequence (562 aa):
MTYKGCSLQMSLLGHQQWILLGRDNMQKSEFLKALSDMWKDFDSRVLQYKVLPPLCAELRNLVMQPMIVPMVLKIAESQDKTDFELVTFPALVPVLNTAAGETLLLLVKHSDLIINKTTPEHIVSHVLPMVVRAYDDSDPRLQEEALRKSLLLAQQLDTQLVKAAILPRVHGLALKTTVAAVRVNALLCLADFVHTLNKHAVLDVLQTIQRCTAVDRSAPTLMCTLAISNAIFKQYGVEFTAEHVLPILTPLLTSQQLNIQQFSKYMHFVKDILRILARGKMTYKGCSLQMSLLGHQQWILLGRDNMQKSEFLKALSDMWKDFDSRVLQYKVLPPLCAELRNLVMQPMIVPMVLKIAESQDKTDFELVTFPALVPVLNTAAGETLLLLVKHSDLIINKTTPEHIVSHVLPMVVRAYDDSDPRLQEEALRKSLLLAQQLDTQLVKAAILPRVHGLALKTTVAAVRVNALLCLADFVHTLNKHAVLDVLQTIQRCTAVDRSAPTLMCTLAISNAIFKQYGVEFTAEHVLPILTPLLTSQQLNIQQFSKYMHFVKDILRILARGK

pLDDT: mean 89.58, std 13.74, range [27.3, 98.38]